Protein AF-A0A956LGW5-F1 (afdb_monomer_lite)

Sequence (505 aa):
MSAALHALALAATNLGLAADVWSDWSLLDSRAYDRLHAALVARLPARAPLAIAALDAATATRRDVLAASEDFTRPMVLRGALRGLPCTAAWGDPQWWLDRYPDAELLCSSAGESRMLPVREALARPEVYVAGATTVFQHHPELKDMVETELTRAITPDRPGRRASFYQLFLGRSNQGTTVHCAMGINLFRQIAGRKRWYFIPPSQTPFLRAKVYANGYSATSRTIQPHEGDPGSPWFDRLLRYTAILEPGDLLINPPWWWHCVENLPSEGLVVGVPTRFAAGRRIFRVDAFKSALAFTRVATGRSGIKFGGKPDPAAFERSLIQNRDETDQQLVLVPGRLPTPAPTPVDWADRGFAEFRRLVPARPMVLALALALDGPPSLAELRAGVLDLVREAPRLRCHLEAADADPATLRWVADPAFRLEEHLVERVLEGARGVEELLRPAAPRLGEELDWRRSPWRLEVIRDQQDPAAARFFGLRLCWDHALTDMEGMYLALLRLGGTTCI

Foldseek 3Di:
DFPLLLVLLLVLLLLQQLCLLPHVDHCLPDPLLVVLLVVVLVPFDFADAAAQAEDALVPDDLVNVCVSCVNLLRKYKHALQQPPQPLLVQVQALVSCCVPFQQQWFFKDAPRDTDTDGSVVQVVDQRIKGDFGQRNCVVVVVVVVSRDDPRNVVNQDDDPPDCFKTKGKTKHAAFDKFWWKFFAWKKWKAFRYAKKKKKWAALSCSSNFQKHQDNLLGMIHGQFGPDTVVRNTDPSPSSGHMHIDMDDRSMIMIDHHNTIMMMGGHHDPGMGMMMIMIGHSPCSSCVRPVSSVVSNVVCQVVCSNLDHDDDDDPVVSVVVSVVVVRPPPDDDPDDDDDDDDDDDDDDDPVLLQVQLVVCVVVVPAFQKDKDKDKGQDFFDPVLLLVLQVVLCVVPVLLQWFWDADVPRSNRIDTDGNPVDDVDVAEEEEEDEPQDDDCSQCVVVVVCSRPAADRNGSRWHWYKYHYPPDPPPGSIIMIMIIGGPSSDPSSSSSSSSSSSSVRRHD

pLDDT: mean 72.76, std 21.89, range [22.3, 98.56]

Radius of gyration: 25.55 Å; chains: 1; bounding box: 67×59×66 Å

Secondary structure (DSSP, 8-state):
--HHHHHHHHHHHHHHHHHHHHSS--GGG-HHHHHHHHHHHHTSPP-PPEEPEEEETTT--HHHHHHHTTTTTS-EEEETTTTT-THHHHTT-HHHHHHH-TT-EEEEEETTEEEEEEHHHHHH-TT-EEEEE-HHHHH-THHHHTT--HHHHHHS--BTTB--EEE-EEEE-TT-EEEEEEESSEEEEEEEES-EEEEEE-GGGGGGTTEEE-TTSSEEEES----BTTB---TTGGGS--EEEEEPTT-EEEE-TT-EEEEEEPP-SS-EEEEEEEE--TTHHHHH-HHHHHHHHHHHHTTTTS--SSS---HHHHHHHHHGGGTT----------PPPPPP-----HHHHHHHHHHHH-TT---EEEEEEEESS---HHHHHHHHHHHHHH-GGGGEEEE-GGG-GGG-EEEE-TT--HHHHEEEEEESS--SHHHHHGGGSTTTTPPP-TTS--EEEEEEEESS-TTT-S-EEEEEEEEGGG--SHHHHHHHHHHHHTS--

Structure (mmCIF, N/CA/C/O backbone):
data_AF-A0A956LGW5-F1
#
_entry.id   AF-A0A956LGW5-F1
#
loop_
_atom_site.group_PDB
_atom_site.id
_atom_site.type_symbol
_atom_site.label_atom_id
_atom_site.label_alt_id
_atom_site.label_comp_id
_atom_site.label_asym_id
_atom_site.label_entity_id
_atom_site.label_seq_id
_atom_site.pdbx_PDB_ins_code
_atom_site.Cartn_x
_atom_site.Cartn_y
_atom_site.Cartn_z
_atom_site.occupancy
_atom_site.B_iso_or_equiv
_atom_site.auth_seq_id
_atom_site.auth_comp_id
_atom_site.auth_asym_id
_atom_site.auth_atom_id
_atom_site.pdbx_PDB_model_num
ATOM 1 N N . MET A 1 1 ? -3.007 -7.829 -22.674 1.00 62.72 1 MET A N 1
ATOM 2 C CA . MET A 1 1 ? -1.574 -7.503 -22.507 1.00 62.72 1 MET A CA 1
ATOM 3 C C . MET A 1 1 ? -0.833 -8.788 -22.181 1.00 62.72 1 MET A C 1
ATOM 5 O O . MET A 1 1 ? -1.293 -9.490 -21.287 1.00 62.72 1 MET A O 1
ATOM 9 N N . SER A 1 2 ? 0.230 -9.117 -22.921 1.00 61.75 2 SER A N 1
ATOM 10 C CA . SER A 1 2 ? 1.044 -10.314 -22.666 1.00 61.75 2 SER A CA 1
ATOM 11 C C . SER A 1 2 ? 1.829 -10.177 -21.356 1.00 61.75 2 SER A C 1
ATOM 13 O O . SER A 1 2 ? 2.103 -9.065 -20.895 1.00 61.75 2 SER A O 1
ATOM 15 N N . ALA A 1 3 ? 2.202 -11.305 -20.752 1.00 55.75 3 ALA A N 1
ATOM 16 C CA . ALA A 1 3 ? 3.048 -11.324 -19.561 1.00 55.75 3 ALA A CA 1
ATOM 17 C C . ALA A 1 3 ? 4.446 -10.729 -19.827 1.00 55.75 3 ALA A C 1
ATOM 19 O O . ALA A 1 3 ? 4.986 -10.028 -18.975 1.00 55.75 3 ALA A O 1
ATOM 20 N N . ALA A 1 4 ? 4.980 -10.918 -21.039 1.00 51.44 4 ALA A N 1
ATOM 21 C CA . ALA A 1 4 ? 6.246 -10.339 -21.493 1.00 51.44 4 ALA A CA 1
ATOM 22 C C . ALA A 1 4 ? 6.242 -8.800 -21.446 1.00 51.44 4 ALA A C 1
ATOM 24 O O . ALA A 1 4 ? 7.106 -8.190 -20.814 1.00 51.44 4 ALA A O 1
ATOM 25 N N . LEU A 1 5 ? 5.224 -8.170 -22.046 1.00 60.31 5 LEU A N 1
ATOM 26 C CA . LEU A 1 5 ? 5.059 -6.713 -22.027 1.00 60.31 5 LEU A CA 1
ATOM 27 C C . LEU A 1 5 ? 4.860 -6.191 -20.594 1.00 60.31 5 LEU A C 1
ATOM 29 O O . LEU A 1 5 ? 5.412 -5.155 -20.227 1.00 60.31 5 LEU A O 1
ATOM 33 N N . HIS A 1 6 ? 4.124 -6.927 -19.756 1.00 63.88 6 HIS A N 1
ATOM 34 C CA . HIS A 1 6 ? 3.977 -6.592 -18.338 1.00 63.88 6 HIS A CA 1
ATOM 35 C C . HIS A 1 6 ? 5.329 -6.603 -17.607 1.00 63.88 6 HIS A C 1
ATOM 37 O O . HIS A 1 6 ? 5.640 -5.663 -16.875 1.00 63.88 6 HIS A O 1
ATOM 43 N N . ALA A 1 7 ? 6.136 -7.649 -17.798 1.00 58.97 7 ALA A N 1
ATOM 44 C CA . ALA A 1 7 ? 7.437 -7.799 -17.150 1.00 58.97 7 ALA A CA 1
ATOM 45 C C . ALA A 1 7 ? 8.429 -6.709 -17.585 1.00 58.97 7 ALA A C 1
ATOM 47 O O . ALA A 1 7 ? 9.110 -6.127 -16.739 1.00 58.97 7 ALA A O 1
ATOM 48 N N . LEU A 1 8 ? 8.459 -6.377 -18.879 1.00 61.31 8 LEU A N 1
ATOM 49 C CA . LEU A 1 8 ? 9.278 -5.289 -19.420 1.00 61.31 8 LEU A CA 1
ATOM 50 C C . LEU A 1 8 ? 8.857 -3.929 -18.857 1.00 61.31 8 LEU A C 1
ATOM 52 O O . LEU A 1 8 ? 9.702 -3.172 -18.379 1.00 61.31 8 LEU A O 1
ATOM 56 N N . ALA A 1 9 ? 7.551 -3.646 -18.823 1.00 69.88 9 ALA A N 1
ATOM 57 C CA . ALA A 1 9 ? 7.021 -2.429 -18.213 1.00 69.88 9 ALA A CA 1
ATOM 58 C C . ALA A 1 9 ? 7.384 -2.325 -16.721 1.00 69.88 9 ALA A C 1
ATOM 60 O O . ALA A 1 9 ? 7.737 -1.246 -16.236 1.00 69.88 9 ALA A O 1
ATOM 61 N N . LEU A 1 10 ? 7.328 -3.444 -15.992 1.00 71.62 10 LEU A N 1
ATOM 62 C CA . LEU A 1 10 ? 7.735 -3.528 -14.589 1.00 71.62 10 LEU A CA 1
ATOM 63 C C . LEU A 1 10 ? 9.220 -3.250 -14.396 1.00 71.62 10 LEU A C 1
ATOM 65 O O . LEU A 1 10 ? 9.571 -2.426 -13.553 1.00 71.62 10 LEU A O 1
ATOM 69 N N . ALA A 1 11 ? 10.082 -3.882 -15.185 1.00 64.81 11 ALA A N 1
ATOM 70 C CA . ALA A 1 11 ? 11.519 -3.678 -15.089 1.00 64.81 11 ALA A CA 1
ATOM 71 C C . ALA A 1 11 ? 11.919 -2.237 -15.422 1.00 64.81 11 ALA A C 1
ATOM 73 O O . ALA A 1 11 ? 12.675 -1.620 -14.674 1.00 64.81 11 ALA A O 1
ATOM 74 N N . ALA A 1 12 ? 11.353 -1.674 -16.489 1.00 68.19 12 ALA A N 1
ATOM 75 C CA . ALA A 1 12 ? 11.591 -0.292 -16.867 1.00 68.19 12 ALA A CA 1
ATOM 76 C C . ALA A 1 12 ? 11.135 0.686 -15.781 1.00 68.19 12 ALA A C 1
ATOM 78 O O . ALA A 1 12 ? 11.907 1.545 -15.366 1.00 68.19 12 ALA A O 1
ATOM 79 N N . THR A 1 13 ? 9.910 0.515 -15.266 1.00 77.69 13 THR A N 1
ATOM 80 C CA . THR A 1 13 ? 9.374 1.348 -14.178 1.00 77.69 13 THR A CA 1
ATOM 81 C C . THR A 1 13 ? 10.263 1.264 -12.948 1.00 77.69 13 THR A C 1
ATOM 83 O O . THR A 1 13 ? 10.607 2.293 -12.384 1.00 77.69 13 THR A O 1
ATOM 86 N N . ASN A 1 14 ? 10.686 0.062 -12.558 1.00 77.44 14 ASN A N 1
ATOM 87 C CA . ASN A 1 14 ? 11.596 -0.126 -11.435 1.00 77.44 14 ASN A CA 1
ATOM 88 C C . ASN A 1 14 ? 12.926 0.605 -11.659 1.00 77.44 14 ASN A C 1
ATOM 90 O O . ASN A 1 14 ? 13.394 1.295 -10.762 1.00 77.44 14 ASN A O 1
ATOM 94 N N . LEU A 1 15 ? 13.505 0.543 -12.856 1.00 67.88 15 LEU A N 1
ATOM 95 C CA . LEU A 1 15 ? 14.735 1.276 -13.161 1.00 67.88 15 LEU A CA 1
ATOM 96 C C . LEU A 1 15 ? 14.554 2.796 -13.124 1.00 67.88 15 LEU A C 1
ATOM 98 O O . LEU A 1 15 ? 15.421 3.496 -12.606 1.00 67.88 15 LEU A O 1
ATOM 102 N N . GLY A 1 16 ? 13.401 3.295 -13.568 1.00 67.44 16 GLY A N 1
ATOM 103 C CA . GLY A 1 16 ? 13.023 4.693 -13.375 1.00 67.44 16 GLY A CA 1
ATOM 104 C C . GLY A 1 16 ? 12.884 5.065 -11.895 1.00 67.44 16 GLY A C 1
ATOM 105 O O . GLY A 1 16 ? 13.412 6.076 -11.460 1.00 67.44 16 GLY A O 1
ATOM 106 N N . LEU A 1 17 ? 12.245 4.224 -11.080 1.00 75.75 17 LEU A N 1
ATOM 107 C CA . LEU A 1 17 ? 12.129 4.463 -9.635 1.00 75.75 17 LEU A CA 1
ATOM 108 C C . LEU A 1 17 ? 13.492 4.441 -8.933 1.00 75.75 17 LEU A C 1
ATOM 110 O O . LEU A 1 17 ? 13.716 5.185 -7.987 1.00 75.75 17 LEU A O 1
ATOM 114 N N . ALA A 1 18 ? 14.408 3.585 -9.382 1.00 67.75 18 ALA A N 1
ATOM 115 C CA . ALA A 1 18 ? 15.790 3.585 -8.923 1.00 67.75 18 ALA A CA 1
ATOM 116 C C . ALA A 1 18 ? 16.480 4.921 -9.241 1.00 67.75 18 ALA A C 1
ATOM 118 O O . ALA A 1 18 ? 17.082 5.520 -8.352 1.00 67.75 18 ALA A O 1
ATOM 119 N N . ALA A 1 19 ? 16.359 5.398 -10.482 1.00 64.31 19 ALA A N 1
ATOM 120 C CA . ALA A 1 19 ? 16.874 6.700 -10.902 1.00 64.31 19 ALA A CA 1
ATOM 121 C C . ALA A 1 19 ? 16.379 7.832 -10.005 1.00 64.31 19 ALA A C 1
ATOM 123 O O . ALA A 1 19 ? 17.186 8.577 -9.456 1.00 64.31 19 ALA A O 1
ATOM 124 N N . ASP A 1 20 ? 15.063 7.879 -9.812 1.00 68.00 20 ASP A N 1
ATOM 125 C CA . ASP A 1 20 ? 14.343 8.874 -9.015 1.00 68.00 20 ASP A CA 1
ATOM 126 C C . ASP A 1 20 ? 14.817 8.910 -7.557 1.00 68.00 20 ASP A C 1
ATOM 128 O O . ASP A 1 20 ? 14.863 9.945 -6.906 1.00 68.00 20 ASP A O 1
ATOM 132 N N . VAL A 1 21 ? 15.259 7.769 -7.028 1.00 66.44 21 VAL A N 1
ATOM 133 C CA . VAL A 1 21 ? 15.750 7.672 -5.649 1.00 66.44 21 VAL A CA 1
ATOM 134 C C . VAL A 1 21 ? 17.223 8.072 -5.505 1.00 66.44 21 VAL A C 1
ATOM 136 O O . VAL A 1 21 ? 17.638 8.487 -4.414 1.00 66.44 21 VAL A O 1
ATOM 139 N N . TRP A 1 22 ? 18.038 7.904 -6.549 1.00 61.47 22 TRP A N 1
ATOM 140 C CA . TRP A 1 22 ? 19.499 8.066 -6.488 1.00 61.47 22 TRP A CA 1
ATOM 141 C C . TRP A 1 22 ? 20.050 9.263 -7.261 1.00 61.47 22 TRP A C 1
ATOM 143 O O . TRP A 1 22 ? 21.256 9.506 -7.195 1.00 61.47 22 TRP A O 1
ATOM 153 N N . SER A 1 23 ? 19.191 10.009 -7.942 1.00 56.56 23 SER A N 1
ATOM 154 C CA . SER A 1 23 ? 19.530 11.216 -8.691 1.00 56.56 23 SER A CA 1
ATOM 155 C C . SER A 1 23 ? 18.453 12.283 -8.492 1.00 56.56 23 SER A C 1
ATOM 157 O O . SER A 1 23 ? 17.417 12.004 -7.898 1.00 56.56 23 SER A O 1
ATOM 159 N N . ASP A 1 24 ? 18.684 13.483 -9.020 1.00 56.59 24 ASP A N 1
ATOM 160 C CA . ASP A 1 24 ? 17.688 14.564 -9.038 1.00 56.59 24 ASP A CA 1
ATOM 161 C C . ASP A 1 24 ? 16.681 14.419 -10.201 1.00 56.59 24 ASP A C 1
ATOM 163 O O . ASP A 1 24 ? 15.843 15.291 -10.432 1.00 56.59 24 ASP A O 1
ATOM 167 N N . TRP A 1 25 ? 16.779 13.336 -10.982 1.00 58.94 25 TRP A N 1
ATOM 168 C CA . TRP A 1 25 ? 15.874 13.056 -12.092 1.00 58.94 25 TRP A CA 1
ATOM 169 C C . TRP A 1 25 ? 14.538 12.521 -11.583 1.00 58.94 25 TRP A C 1
ATOM 171 O O . TRP A 1 25 ? 14.509 11.503 -10.909 1.00 58.94 25 TRP A O 1
ATOM 181 N N . SER A 1 26 ? 13.429 13.140 -11.982 1.00 71.19 26 SER A N 1
ATOM 182 C CA . SER A 1 26 ? 12.082 12.711 -11.595 1.00 71.19 26 SER A CA 1
ATOM 183 C C . SER A 1 26 ? 11.441 11.846 -12.676 1.00 71.19 26 SER A C 1
ATOM 185 O O . SER A 1 26 ? 11.154 12.310 -13.786 1.00 71.19 26 SER A O 1
ATOM 187 N N . LEU A 1 27 ? 11.132 10.592 -12.332 1.00 75.31 27 LEU A N 1
ATOM 188 C CA . LEU A 1 27 ? 10.405 9.688 -13.227 1.00 75.31 27 LEU A CA 1
ATOM 189 C C . LEU A 1 27 ? 9.041 10.274 -13.624 1.00 75.31 27 LEU A C 1
ATOM 191 O O . LEU A 1 27 ? 8.603 10.148 -14.768 1.00 75.31 27 LEU A O 1
ATOM 195 N N . LEU A 1 28 ? 8.367 10.916 -12.670 1.00 81.81 28 LEU A N 1
ATOM 196 C CA . LEU A 1 28 ? 7.025 11.460 -12.851 1.00 81.81 28 LEU A CA 1
ATOM 197 C C . LEU A 1 28 ? 6.967 12.695 -13.755 1.00 81.81 28 LEU A C 1
ATOM 199 O O . LEU A 1 28 ? 5.871 13.037 -14.205 1.00 81.81 28 LEU A O 1
ATOM 203 N N . ASP A 1 29 ? 8.104 13.334 -14.021 1.00 77.81 29 ASP A N 1
ATOM 204 C CA . ASP A 1 29 ? 8.193 14.513 -14.889 1.00 77.81 29 ASP A CA 1
ATOM 205 C C . ASP A 1 29 ? 8.728 14.157 -16.291 1.00 77.81 29 ASP A C 1
ATOM 207 O O . ASP A 1 29 ? 8.828 15.007 -17.180 1.00 77.81 29 ASP A O 1
ATOM 211 N N . SER A 1 30 ? 9.015 12.871 -16.530 1.00 74.75 30 SER A N 1
ATOM 212 C CA . SER A 1 30 ? 9.463 12.364 -17.823 1.00 74.75 30 SER A CA 1
ATOM 213 C C . SER A 1 30 ? 8.310 12.233 -18.827 1.00 74.75 30 SER A C 1
ATOM 215 O O . SER A 1 30 ? 7.396 11.418 -18.676 1.00 74.75 30 SER A O 1
ATOM 217 N N . ARG A 1 31 ? 8.414 12.944 -19.957 1.00 72.12 31 ARG A N 1
ATOM 218 C CA . ARG A 1 31 ? 7.474 12.804 -21.091 1.00 72.12 31 ARG A CA 1
ATOM 219 C C . ARG A 1 31 ? 7.464 11.390 -21.673 1.00 72.12 31 ARG A C 1
ATOM 221 O O . ARG A 1 31 ? 6.442 10.939 -22.194 1.00 72.12 31 ARG A O 1
ATOM 228 N N . ALA A 1 32 ? 8.603 10.702 -21.610 1.00 64.25 32 ALA A N 1
ATOM 229 C CA . ALA A 1 32 ? 8.728 9.306 -22.001 1.00 64.25 32 ALA A CA 1
ATOM 230 C C . ALA A 1 32 ? 7.841 8.409 -21.136 1.00 64.25 32 ALA A C 1
ATOM 232 O O . ALA A 1 32 ? 7.110 7.564 -21.661 1.00 64.25 32 ALA A O 1
ATOM 233 N N . TYR A 1 33 ? 7.878 8.637 -19.819 1.00 76.94 33 TYR A N 1
ATOM 234 C CA . TYR A 1 33 ? 7.051 7.898 -18.881 1.00 76.94 33 TYR A CA 1
ATOM 235 C C . TYR A 1 33 ? 5.571 8.131 -19.127 1.00 76.94 33 TYR A C 1
ATOM 237 O O . TYR A 1 33 ? 4.812 7.168 -19.185 1.00 76.94 33 TYR A O 1
ATOM 245 N N . ASP A 1 34 ? 5.169 9.378 -19.356 1.00 76.75 34 ASP A N 1
ATOM 246 C CA . ASP A 1 34 ? 3.770 9.712 -19.616 1.00 76.75 34 ASP A CA 1
ATOM 247 C C . ASP A 1 34 ? 3.221 9.005 -20.859 1.00 76.75 34 ASP A C 1
ATOM 249 O O . ASP A 1 34 ? 2.142 8.409 -20.816 1.00 76.75 34 ASP A O 1
ATOM 253 N N . ARG A 1 35 ? 3.981 9.007 -21.964 1.00 74.81 35 ARG A N 1
ATOM 254 C CA . ARG A 1 35 ? 3.582 8.318 -23.204 1.00 74.81 35 ARG A CA 1
ATOM 255 C C . ARG A 1 35 ? 3.466 6.816 -23.009 1.00 74.81 35 ARG A C 1
ATOM 257 O O . ARG A 1 35 ? 2.499 6.214 -23.476 1.00 74.81 35 ARG A O 1
ATOM 264 N N . LEU A 1 36 ? 4.437 6.208 -22.330 1.00 73.19 36 LEU A N 1
ATOM 265 C CA . LEU A 1 36 ? 4.363 4.790 -22.014 1.00 73.19 36 LEU A CA 1
ATOM 266 C C . LEU A 1 36 ? 3.158 4.503 -21.131 1.00 73.19 36 LEU A C 1
ATOM 268 O O . LEU A 1 36 ? 2.401 3.590 -21.441 1.00 73.19 36 LEU A O 1
ATOM 272 N N . HIS A 1 37 ? 3.023 5.206 -20.010 1.00 85.69 37 HIS A N 1
ATOM 273 C CA . HIS A 1 37 ? 1.960 4.959 -19.049 1.00 85.69 37 HIS A CA 1
ATOM 274 C C . HIS A 1 37 ? 0.605 5.002 -19.758 1.00 85.69 37 HIS A C 1
ATOM 276 O O . HIS A 1 37 ? -0.146 4.031 -19.668 1.00 85.69 37 HIS A O 1
ATOM 282 N N . ALA A 1 38 ? 0.368 6.031 -20.581 1.00 84.00 38 ALA A N 1
ATOM 283 C CA . ALA A 1 38 ? -0.814 6.139 -21.432 1.00 84.00 38 ALA A CA 1
ATOM 284 C C . ALA A 1 38 ? -0.981 4.924 -22.366 1.00 84.00 38 ALA A C 1
ATOM 286 O O . ALA A 1 38 ? -2.059 4.330 -22.433 1.00 84.00 38 ALA A O 1
ATOM 287 N N . ALA A 1 39 ? 0.087 4.504 -23.050 1.00 77.94 39 ALA A N 1
ATOM 288 C CA . ALA A 1 39 ? 0.071 3.335 -23.926 1.00 77.94 39 ALA A CA 1
ATOM 289 C C . ALA A 1 39 ? -0.233 2.027 -23.165 1.00 77.94 39 ALA A C 1
ATOM 291 O O . ALA A 1 39 ? -0.970 1.172 -23.666 1.00 77.94 39 ALA A O 1
ATOM 292 N N . LEU A 1 40 ? 0.306 1.861 -21.959 1.00 83.88 40 LEU A N 1
ATOM 293 C CA . LEU A 1 40 ? 0.097 0.692 -21.112 1.00 83.88 40 LEU A CA 1
ATOM 294 C C . LEU A 1 40 ? -1.346 0.618 -20.613 1.00 83.88 40 LEU A C 1
ATOM 296 O O . LEU A 1 40 ? -2.004 -0.405 -20.802 1.00 83.88 40 LEU A O 1
ATOM 300 N N . VAL A 1 41 ? -1.869 1.700 -20.029 1.00 90.25 41 VAL A N 1
ATOM 301 C CA . VAL A 1 41 ? -3.234 1.710 -19.479 1.00 90.25 41 VAL A CA 1
ATOM 302 C C . VAL A 1 41 ? -4.308 1.626 -20.565 1.00 90.25 41 VAL A C 1
ATOM 304 O O . VAL A 1 41 ? -5.370 1.042 -20.336 1.00 90.25 41 VAL A O 1
ATOM 307 N N . ALA A 1 42 ? -4.026 2.119 -21.777 1.00 86.69 42 ALA A N 1
ATOM 308 C CA . ALA A 1 42 ? -4.915 1.973 -22.929 1.00 86.69 42 ALA A CA 1
ATOM 309 C C . ALA A 1 42 ? -5.140 0.501 -23.329 1.00 86.69 42 ALA A C 1
ATOM 311 O O . ALA A 1 42 ? -6.200 0.172 -23.854 1.00 86.69 42 ALA A O 1
ATOM 312 N N . ARG A 1 43 ? -4.179 -0.389 -23.039 1.00 85.62 43 ARG A N 1
ATOM 313 C CA . ARG A 1 43 ? -4.244 -1.835 -23.335 1.00 85.62 43 ARG A CA 1
ATOM 314 C C . ARG A 1 43 ? -4.904 -2.662 -22.231 1.00 85.62 43 ARG A C 1
ATOM 316 O O . ARG A 1 43 ? -5.078 -3.873 -22.397 1.00 85.62 43 ARG A O 1
ATOM 323 N N . LEU A 1 44 ? -5.211 -2.057 -21.084 1.00 87.25 44 LEU A N 1
ATOM 324 C CA . LEU A 1 44 ? -5.854 -2.758 -19.980 1.00 87.25 44 LEU A CA 1
ATOM 325 C C . LEU A 1 44 ? -7.376 -2.802 -20.206 1.00 87.25 44 LEU A C 1
ATOM 327 O O . LEU A 1 44 ? -7.980 -1.751 -20.424 1.00 87.25 44 LEU A O 1
ATOM 331 N N . PRO A 1 45 ? -8.019 -3.982 -20.128 1.00 88.69 45 PRO A N 1
ATOM 332 C CA . PRO A 1 45 ? -9.475 -4.057 -20.083 1.00 88.69 45 PRO A CA 1
ATOM 333 C C . PRO A 1 45 ? -9.990 -3.502 -18.752 1.00 88.69 45 PRO A C 1
ATOM 335 O O . PRO A 1 45 ? -9.281 -3.578 -17.745 1.00 88.69 45 PRO A O 1
ATOM 338 N N . ALA A 1 46 ? -11.227 -3.004 -18.738 1.00 92.25 46 ALA A N 1
ATOM 339 C CA . ALA A 1 46 ? -11.939 -2.683 -17.503 1.00 92.25 46 ALA A CA 1
ATOM 340 C C . ALA A 1 46 ? -12.167 -3.954 -16.666 1.00 92.25 46 ALA A C 1
ATOM 342 O O . ALA A 1 46 ? -12.399 -5.037 -17.212 1.00 92.25 46 ALA A O 1
ATOM 343 N N . ARG A 1 47 ? -12.065 -3.837 -15.338 1.00 93.06 47 ARG A N 1
ATOM 344 C CA . ARG A 1 47 ? -12.126 -4.958 -14.391 1.00 93.06 47 ARG A CA 1
ATOM 345 C C . ARG A 1 47 ? -12.833 -4.550 -13.098 1.00 93.06 47 ARG A C 1
ATOM 347 O O . ARG A 1 47 ? -12.502 -3.551 -12.449 1.00 93.06 47 ARG A O 1
ATOM 354 N N . ALA A 1 48 ? -13.781 -5.374 -12.667 1.00 94.25 48 ALA A N 1
ATOM 355 C CA . ALA A 1 48 ? -14.353 -5.251 -11.332 1.00 94.25 48 ALA A CA 1
ATOM 356 C C . ALA A 1 48 ? -13.293 -5.584 -10.259 1.00 94.25 48 ALA A C 1
ATOM 358 O O . ALA A 1 48 ? -12.413 -6.416 -10.506 1.00 94.25 48 ALA A O 1
ATOM 359 N N . PRO A 1 49 ? -13.340 -4.943 -9.078 1.00 95.75 49 PRO A N 1
ATOM 360 C CA . PRO A 1 49 ? -12.481 -5.329 -7.967 1.00 95.75 49 PRO A CA 1
ATOM 361 C C . PRO A 1 49 ? -12.842 -6.727 -7.447 1.00 95.75 49 PRO A C 1
ATOM 363 O O . PRO A 1 49 ? -14.012 -7.096 -7.384 1.00 95.75 49 PRO A O 1
ATOM 366 N N . LEU A 1 50 ? -11.831 -7.491 -7.041 1.00 97.38 50 LEU A N 1
ATOM 367 C CA . LEU A 1 50 ? -11.992 -8.816 -6.435 1.00 97.38 50 LEU A CA 1
ATOM 368 C C . LEU A 1 50 ? -12.110 -8.702 -4.910 1.00 97.38 50 LEU A C 1
ATOM 370 O O . LEU A 1 50 ? -11.470 -7.850 -4.307 1.00 97.38 50 LEU A O 1
ATOM 374 N N . ALA A 1 51 ? -12.869 -9.564 -4.242 1.00 97.25 51 ALA A N 1
ATOM 375 C CA . ALA A 1 51 ? -12.844 -9.593 -2.777 1.00 97.25 51 ALA A CA 1
ATOM 376 C C . ALA A 1 51 ? -11.492 -10.134 -2.268 1.00 97.25 51 ALA A C 1
ATOM 378 O O . ALA A 1 51 ? -10.957 -11.089 -2.836 1.00 97.25 51 ALA A O 1
ATOM 379 N N . ILE A 1 52 ? -10.933 -9.551 -1.201 1.00 96.94 52 ILE A N 1
ATOM 380 C CA . ILE A 1 52 ? -9.822 -10.197 -0.475 1.00 96.94 52 ILE A CA 1
ATOM 381 C C . ILE A 1 52 ? -10.339 -11.364 0.372 1.00 96.94 52 ILE A C 1
ATOM 383 O O . ILE A 1 52 ? -11.496 -11.373 0.796 1.00 96.94 52 ILE A O 1
ATOM 387 N N . ALA A 1 53 ? -9.469 -12.342 0.633 1.00 95.06 53 ALA A N 1
ATOM 388 C CA . ALA A 1 53 ? -9.799 -13.490 1.469 1.00 95.06 53 ALA A CA 1
ATOM 389 C C . ALA A 1 53 ? -10.217 -13.046 2.878 1.00 95.06 53 ALA A C 1
ATOM 391 O O . ALA A 1 53 ? -9.650 -12.101 3.435 1.00 95.06 53 ALA A O 1
ATOM 392 N N . ALA A 1 54 ? -11.189 -13.745 3.464 1.00 97.62 54 ALA A N 1
ATOM 393 C CA . ALA A 1 54 ? -11.658 -13.481 4.815 1.00 97.62 54 ALA A CA 1
ATOM 394 C C . ALA A 1 54 ? -11.815 -14.780 5.611 1.00 97.62 54 ALA A C 1
ATOM 396 O O . ALA A 1 54 ? -12.282 -15.781 5.072 1.00 97.62 54 ALA A O 1
ATOM 397 N N . LEU A 1 55 ? -11.448 -14.742 6.891 1.00 97.44 55 LEU A N 1
ATOM 398 C CA . LEU A 1 55 ? -11.703 -15.801 7.870 1.00 97.44 55 LEU A CA 1
ATOM 399 C C . LEU A 1 55 ? -12.560 -15.251 9.013 1.00 97.44 55 LEU A C 1
ATOM 401 O O . LEU A 1 55 ? -12.475 -14.064 9.328 1.00 97.44 55 LEU A O 1
ATOM 405 N N . ASP A 1 56 ? -13.345 -16.110 9.660 1.00 96.81 56 ASP A N 1
ATOM 406 C CA . ASP A 1 56 ? -13.990 -15.779 10.934 1.00 96.81 56 ASP A CA 1
ATOM 407 C C . ASP A 1 56 ? -12.975 -15.928 12.075 1.00 96.81 56 ASP A C 1
ATOM 409 O O . ASP A 1 56 ? -12.383 -16.996 12.262 1.00 96.81 56 ASP A O 1
ATOM 413 N N . ALA A 1 57 ? -12.761 -14.857 12.838 1.00 94.56 57 ALA A N 1
ATOM 414 C CA . ALA A 1 57 ? -11.824 -14.869 13.952 1.00 94.56 57 ALA A CA 1
ATOM 415 C C . ALA A 1 57 ? -12.263 -15.784 15.107 1.00 94.56 57 ALA A C 1
ATOM 417 O O . ALA A 1 57 ? -11.410 -16.190 15.891 1.00 94.56 57 ALA A O 1
ATOM 418 N N . ALA A 1 58 ? -13.550 -16.139 15.210 1.00 92.56 58 ALA A N 1
ATOM 419 C CA . ALA A 1 58 ? -14.047 -17.039 16.253 1.00 92.56 58 ALA A CA 1
ATOM 420 C C . ALA A 1 58 ? -13.490 -18.468 16.128 1.00 92.56 58 ALA A C 1
ATOM 422 O O . ALA A 1 58 ? -13.393 -19.183 17.122 1.00 92.56 58 ALA A O 1
ATOM 423 N N . THR A 1 59 ? -13.126 -18.884 14.912 1.00 93.56 59 THR A N 1
ATOM 424 C CA . THR A 1 59 ? -12.626 -20.237 14.623 1.00 93.56 59 THR A CA 1
ATOM 425 C C . THR A 1 59 ? -11.204 -20.254 14.070 1.00 93.56 59 THR A C 1
ATOM 427 O O . THR A 1 59 ? -10.597 -21.318 13.992 1.00 93.56 59 THR A O 1
ATOM 430 N N . ALA A 1 60 ? -10.669 -19.107 13.643 1.00 93.94 60 ALA A N 1
ATOM 431 C CA . ALA A 1 60 ? -9.351 -19.035 13.029 1.00 93.94 60 ALA A CA 1
ATOM 432 C C . ALA A 1 60 ? -8.224 -19.209 14.055 1.00 93.94 60 ALA A C 1
ATOM 434 O O . ALA A 1 60 ? -8.145 -18.508 15.062 1.00 93.94 60 ALA A O 1
ATOM 435 N N . THR A 1 61 ? -7.273 -20.083 13.739 1.00 92.38 61 THR A N 1
ATOM 436 C CA . THR A 1 61 ? -6.007 -20.187 14.465 1.00 92.38 61 THR A CA 1
ATOM 437 C C . THR A 1 61 ? -4.922 -19.338 13.801 1.00 92.38 61 THR A C 1
ATOM 439 O O . THR A 1 61 ? -5.006 -18.972 12.627 1.00 92.38 61 THR A O 1
ATOM 442 N N . ARG A 1 62 ? -3.808 -19.105 14.507 1.00 91.06 62 ARG A N 1
ATOM 443 C CA . ARG A 1 62 ? -2.602 -18.495 13.917 1.00 91.06 62 ARG A CA 1
ATOM 444 C C . ARG A 1 62 ? -2.142 -19.210 12.639 1.00 91.06 62 ARG A C 1
ATOM 446 O O . ARG A 1 62 ? -1.647 -18.559 11.721 1.00 91.06 62 ARG A O 1
ATOM 453 N N . ARG A 1 63 ? -2.273 -20.540 12.576 1.00 92.00 63 ARG A N 1
ATOM 454 C CA . ARG A 1 63 ? -1.889 -21.333 11.400 1.00 92.00 63 ARG A CA 1
ATOM 455 C C . ARG A 1 63 ? -2.781 -21.006 10.204 1.00 92.00 63 ARG A C 1
ATOM 457 O O . ARG A 1 63 ? -2.251 -20.819 9.113 1.00 92.00 63 ARG A O 1
ATOM 464 N N . ASP A 1 64 ? -4.087 -20.890 10.420 1.00 94.56 64 ASP A N 1
ATOM 465 C CA . ASP A 1 64 ? -5.052 -20.574 9.360 1.00 94.56 64 ASP A CA 1
ATOM 466 C C . ASP A 1 64 ? -4.814 -19.170 8.806 1.00 94.56 64 ASP A C 1
ATOM 468 O O . ASP A 1 64 ? -4.798 -18.976 7.594 1.00 94.56 64 ASP A O 1
ATOM 472 N N . VAL A 1 65 ? -4.514 -18.207 9.685 1.00 93.69 65 VAL A N 1
ATOM 473 C CA . VAL A 1 65 ? -4.146 -16.837 9.294 1.00 93.69 65 VAL A CA 1
ATOM 474 C C . VAL A 1 65 ? -2.887 -16.817 8.429 1.00 93.69 65 VAL A C 1
ATOM 476 O O . VAL A 1 65 ? -2.848 -16.158 7.389 1.00 93.69 65 VAL A O 1
ATOM 479 N N . LEU A 1 66 ? -1.841 -17.545 8.827 1.00 91.31 66 LEU A N 1
ATOM 480 C CA . LEU A 1 66 ? -0.613 -17.633 8.035 1.00 91.31 66 LEU A CA 1
ATOM 481 C C . LEU A 1 66 ? -0.844 -18.337 6.697 1.00 91.31 66 LEU A C 1
ATOM 483 O O . LEU A 1 66 ? -0.265 -17.921 5.701 1.00 91.31 66 LEU A O 1
ATOM 487 N N . ALA A 1 67 ? -1.687 -19.366 6.652 1.00 92.19 67 ALA A N 1
ATOM 488 C CA . ALA A 1 67 ? -2.022 -20.042 5.405 1.00 92.19 67 ALA A CA 1
ATOM 489 C C . ALA A 1 67 ? -2.807 -19.114 4.461 1.00 92.19 67 ALA A C 1
ATOM 491 O O . ALA A 1 67 ? -2.406 -18.930 3.314 1.00 92.19 67 ALA A O 1
ATOM 492 N N . ALA A 1 68 ? -3.866 -18.467 4.955 1.00 93.25 68 ALA A N 1
ATOM 493 C CA . ALA A 1 68 ? -4.731 -17.594 4.161 1.00 93.25 68 ALA A CA 1
ATOM 494 C C . ALA A 1 68 ? -4.034 -16.305 3.685 1.00 93.25 68 ALA A C 1
ATOM 496 O O . ALA A 1 68 ? -4.350 -15.796 2.612 1.00 93.25 68 ALA A O 1
ATOM 497 N N . SER A 1 69 ? -3.067 -15.790 4.452 1.00 93.12 69 SER A N 1
ATOM 498 C CA . SER A 1 69 ? -2.238 -14.637 4.058 1.00 93.12 69 SER A CA 1
ATOM 499 C C . SER A 1 69 ? -0.977 -15.013 3.270 1.00 93.12 69 SER A C 1
ATOM 501 O O . SER A 1 69 ? -0.172 -14.131 2.961 1.00 93.12 69 SER A O 1
ATOM 503 N N . GLU A 1 70 ? -0.765 -16.302 2.976 1.00 92.81 70 GLU A N 1
ATOM 504 C CA . GLU A 1 70 ? 0.469 -16.835 2.379 1.00 92.81 70 GLU A CA 1
ATOM 505 C C . GLU A 1 70 ? 1.737 -16.352 3.118 1.00 92.81 70 GLU A C 1
ATOM 507 O O . GLU A 1 70 ? 2.694 -15.857 2.519 1.00 92.81 70 GLU A O 1
ATOM 512 N N . ASP A 1 71 ? 1.736 -16.480 4.447 1.00 88.88 71 ASP A N 1
ATOM 513 C CA . ASP A 1 71 ? 2.760 -15.972 5.369 1.00 88.88 71 ASP A CA 1
ATOM 514 C C . ASP A 1 71 ? 2.942 -14.446 5.244 1.00 88.88 71 ASP A C 1
ATOM 516 O O . ASP A 1 71 ? 4.048 -13.952 5.025 1.00 88.88 71 ASP A O 1
ATOM 520 N N . PHE A 1 72 ? 1.842 -13.693 5.390 1.00 89.88 72 PHE A N 1
ATOM 521 C CA . PHE A 1 72 ? 1.791 -12.226 5.286 1.00 89.88 72 PHE A CA 1
ATOM 522 C C . PHE A 1 72 ? 2.302 -11.658 3.952 1.00 89.88 72 PHE A C 1
ATOM 524 O O . PHE A 1 72 ? 2.890 -10.576 3.925 1.00 89.88 72 PHE A O 1
ATOM 531 N N . THR A 1 73 ? 2.102 -12.374 2.847 1.00 90.88 73 THR A N 1
ATOM 532 C CA . THR A 1 73 ? 2.430 -11.890 1.495 1.00 90.88 73 THR A CA 1
ATOM 533 C C . THR A 1 73 ? 1.194 -11.484 0.691 1.00 90.88 73 THR A C 1
ATOM 535 O O . THR A 1 73 ? 1.328 -10.799 -0.326 1.00 90.88 73 THR A O 1
ATOM 538 N N . ARG A 1 74 ? -0.011 -11.814 1.181 1.00 94.81 74 ARG A N 1
ATOM 539 C CA . ARG A 1 74 ? -1.303 -11.431 0.595 1.00 94.81 74 ARG A CA 1
ATOM 540 C C . ARG A 1 74 ? -2.248 -10.761 1.595 1.00 94.81 74 ARG A C 1
ATOM 542 O O . ARG A 1 74 ? -2.220 -11.106 2.779 1.00 94.81 74 ARG A O 1
ATOM 549 N N . PRO A 1 75 ? -3.072 -9.798 1.138 1.00 97.94 75 PRO A N 1
ATOM 550 C CA . PRO A 1 75 ? -4.037 -9.131 1.992 1.00 97.94 75 PRO A CA 1
ATOM 551 C C . PRO A 1 75 ? -5.170 -10.078 2.379 1.00 97.94 75 PRO A C 1
ATOM 553 O O . PRO A 1 75 ? -5.640 -10.866 1.558 1.00 97.94 75 PRO A O 1
ATOM 556 N N . MET A 1 76 ? -5.627 -9.975 3.624 1.00 97.62 76 MET A N 1
ATOM 557 C CA . MET A 1 76 ? -6.765 -10.750 4.115 1.00 97.62 76 MET A CA 1
ATOM 558 C C . MET A 1 76 ? -7.466 -10.063 5.289 1.00 97.62 76 MET A C 1
ATOM 560 O O . MET A 1 76 ? -6.852 -9.258 5.988 1.00 97.62 76 MET A O 1
ATOM 564 N N . VAL A 1 77 ? -8.721 -10.429 5.546 1.00 98.56 77 VAL A N 1
ATOM 565 C CA . VAL A 1 77 ? -9.504 -9.953 6.697 1.00 98.56 77 VAL A CA 1
ATOM 566 C C . VAL A 1 77 ? -9.769 -11.086 7.683 1.00 98.56 77 VAL A C 1
ATOM 568 O O . VAL A 1 77 ? -10.095 -12.206 7.303 1.00 98.56 77 VAL A O 1
ATOM 571 N N . LEU A 1 78 ? -9.679 -10.779 8.967 1.00 97.75 78 LEU A N 1
ATOM 572 C CA . LEU A 1 78 ? -10.194 -11.577 10.068 1.00 97.75 78 LEU A CA 1
ATOM 573 C C . LEU A 1 78 ? -11.428 -10.870 10.615 1.00 97.75 78 LEU A C 1
ATOM 575 O O . LEU A 1 78 ? -11.328 -9.803 11.229 1.00 97.75 78 LEU A O 1
ATOM 579 N N . ARG A 1 79 ? -12.596 -11.444 10.337 1.00 98.06 79 ARG A N 1
ATOM 580 C CA . ARG A 1 79 ? -13.886 -10.861 10.695 1.00 98.06 79 ARG A CA 1
ATOM 581 C C . ARG A 1 79 ? -14.122 -10.985 12.190 1.00 98.06 79 ARG A C 1
ATOM 583 O O . ARG A 1 79 ? -13.959 -12.066 12.748 1.00 98.06 79 ARG A O 1
ATOM 590 N N . GLY A 1 80 ? -14.502 -9.880 12.830 1.00 96.56 80 GLY A N 1
ATOM 591 C CA . GLY A 1 80 ? -14.814 -9.854 14.261 1.00 96.56 80 GLY A CA 1
ATOM 592 C C . GLY A 1 80 ? -13.641 -10.183 15.195 1.00 96.56 80 GLY A C 1
ATOM 593 O O . GLY A 1 80 ? -13.872 -10.621 16.319 1.00 96.56 80 GLY A O 1
ATOM 594 N N . ALA A 1 81 ? -12.394 -9.969 14.767 1.00 96.12 81 ALA A N 1
ATOM 595 C CA . ALA A 1 81 ? -11.191 -10.234 15.564 1.00 96.12 81 ALA A CA 1
ATOM 596 C C . ALA A 1 81 ? -11.099 -9.449 16.884 1.00 96.12 81 ALA A C 1
ATOM 598 O O . ALA A 1 81 ? -10.349 -9.844 17.775 1.00 96.12 81 ALA A O 1
ATOM 599 N N . LEU A 1 82 ? -11.842 -8.347 17.000 1.00 95.56 82 LEU A N 1
ATOM 600 C CA . LEU A 1 82 ? -11.909 -7.481 18.181 1.00 95.56 82 LEU A CA 1
ATOM 601 C C . LEU A 1 82 ? -13.318 -7.469 18.797 1.00 95.56 82 LEU A C 1
ATOM 603 O O . LEU A 1 82 ? -13.657 -6.561 19.558 1.00 95.56 82 LEU A O 1
ATOM 607 N N . ARG A 1 83 ? -14.174 -8.433 18.428 1.00 87.00 83 ARG A N 1
ATOM 608 C CA . ARG A 1 83 ? -15.557 -8.504 18.911 1.00 87.00 83 ARG A CA 1
ATOM 609 C C . ARG A 1 83 ? -15.572 -8.529 20.441 1.00 87.00 83 ARG A C 1
ATOM 611 O O . ARG A 1 83 ? -14.884 -9.333 21.061 1.00 87.00 83 ARG A O 1
ATOM 618 N N . GLY A 1 84 ? -16.382 -7.655 21.034 1.00 85.94 84 GLY A N 1
ATOM 619 C CA . GLY A 1 84 ? -16.535 -7.556 22.486 1.00 85.94 84 GLY A CA 1
ATOM 620 C C . GLY A 1 84 ? -15.468 -6.716 23.194 1.00 85.94 84 GLY A C 1
ATOM 621 O O . GLY A 1 84 ? -15.572 -6.538 24.405 1.00 85.94 84 GLY A O 1
ATOM 622 N N . LEU A 1 85 ? -14.477 -6.159 22.484 1.00 94.81 85 LEU A N 1
ATOM 623 C CA . LEU A 1 85 ? -13.547 -5.217 23.107 1.00 94.81 85 LEU A CA 1
ATOM 624 C C . LEU A 1 85 ? -14.231 -3.865 23.381 1.00 94.81 85 LEU A C 1
ATOM 626 O O . LEU A 1 85 ? -14.861 -3.315 22.471 1.00 94.81 85 LEU A O 1
ATOM 630 N N . PRO A 1 86 ? -14.046 -3.265 24.576 1.00 92.06 86 PRO A N 1
ATOM 631 C CA . PRO A 1 86 ? -14.676 -1.991 24.935 1.00 92.06 86 PRO A CA 1
ATOM 632 C C . PRO A 1 86 ? -14.367 -0.838 23.973 1.00 92.06 86 PRO A C 1
ATOM 634 O O . PRO A 1 86 ? -15.201 0.043 23.774 1.00 92.06 86 PRO A O 1
ATOM 637 N N . CYS A 1 87 ? -13.188 -0.843 23.339 1.00 94.12 87 CYS A N 1
ATOM 638 C CA . CYS A 1 87 ? -12.789 0.197 22.389 1.00 94.12 87 CYS A CA 1
ATOM 639 C C . CYS A 1 87 ? -13.751 0.318 21.197 1.00 94.12 87 CYS A C 1
ATOM 641 O O . CYS A 1 87 ? -13.991 1.430 20.732 1.00 94.12 87 CYS A O 1
ATOM 643 N N . THR A 1 88 ? -14.349 -0.793 20.748 1.00 94.69 88 THR A N 1
ATOM 644 C CA . THR A 1 88 ? -15.250 -0.821 19.582 1.00 94.69 88 THR A CA 1
ATOM 645 C C . THR A 1 88 ? -16.579 -0.105 19.828 1.00 94.69 88 THR A C 1
ATOM 647 O O . THR A 1 88 ? -17.186 0.393 18.885 1.00 94.69 88 THR A O 1
ATOM 650 N N . ALA A 1 89 ? -17.001 0.010 21.091 1.00 91.75 89 ALA A N 1
ATOM 651 C CA . ALA A 1 89 ? -18.177 0.783 21.491 1.00 91.75 89 ALA A CA 1
ATOM 652 C C . ALA A 1 89 ? -17.837 2.232 21.879 1.00 91.75 89 ALA A C 1
ATOM 654 O O . ALA A 1 89 ? -18.701 3.100 21.845 1.00 91.75 89 ALA A O 1
ATOM 655 N N . ALA A 1 90 ? -16.588 2.493 22.269 1.00 94.94 90 ALA A N 1
ATOM 656 C CA . ALA A 1 90 ? -16.193 3.742 22.909 1.00 94.94 90 ALA A CA 1
ATOM 657 C C . ALA A 1 90 ? -15.513 4.741 21.963 1.00 94.94 90 ALA A C 1
ATOM 659 O O . ALA A 1 90 ? -15.812 5.928 21.987 1.00 94.94 90 ALA A O 1
ATOM 660 N N . TRP A 1 91 ? -14.578 4.287 21.125 1.00 97.06 91 TRP A N 1
ATOM 661 C CA . TRP A 1 91 ? -13.655 5.202 20.439 1.00 97.06 91 TRP A CA 1
ATOM 662 C C . TRP A 1 91 ? -14.285 5.943 19.255 1.00 97.06 91 TRP A C 1
ATOM 664 O O . TRP A 1 91 ? -13.685 6.892 18.754 1.00 97.06 91 TRP A O 1
ATOM 674 N N . GLY A 1 92 ? -15.469 5.520 18.804 1.00 96.44 92 GLY A N 1
ATOM 675 C CA . GLY A 1 92 ? -16.249 6.229 17.786 1.00 96.44 92 GLY A CA 1
ATOM 676 C C . GLY A 1 92 ? -16.902 7.516 18.294 1.00 96.44 92 GLY A C 1
ATOM 677 O O . GLY A 1 92 ? -17.237 8.376 17.480 1.00 96.44 92 GLY A O 1
ATOM 678 N N . ASP A 1 93 ? -17.057 7.657 19.613 1.00 96.69 93 ASP A N 1
ATOM 679 C CA . ASP A 1 93 ? -17.624 8.839 20.256 1.00 96.69 93 ASP A CA 1
ATOM 680 C C . ASP A 1 93 ? -16.529 9.900 20.493 1.00 96.69 93 ASP A C 1
ATOM 682 O O . ASP A 1 93 ? -15.583 9.648 21.250 1.00 96.69 93 ASP A O 1
ATOM 686 N N . PRO A 1 94 ? -16.622 11.098 19.878 1.00 95.88 94 PRO A N 1
ATOM 687 C CA . PRO A 1 94 ? -15.706 12.200 20.163 1.00 95.88 94 PRO A CA 1
ATOM 688 C C . PRO A 1 94 ? -15.625 12.556 21.652 1.00 95.88 94 PRO A C 1
ATOM 690 O O . PRO A 1 94 ? -14.540 12.890 22.131 1.00 95.88 94 PRO A O 1
ATOM 693 N N . GLN A 1 95 ? -16.736 12.464 22.392 1.00 97.06 95 GLN A N 1
ATOM 694 C CA . GLN A 1 95 ? -16.783 12.860 23.798 1.00 97.06 95 GLN A CA 1
ATOM 695 C C . GLN A 1 95 ? -15.904 11.955 24.666 1.00 97.06 95 GLN A C 1
ATOM 697 O O . GLN A 1 95 ? -15.206 12.441 25.551 1.00 97.06 95 GLN A O 1
ATOM 702 N N . TRP A 1 96 ? -15.821 10.661 24.341 1.00 97.56 96 TRP A N 1
ATOM 703 C CA . TRP A 1 96 ? -14.931 9.724 25.028 1.00 97.56 96 TRP A CA 1
ATOM 704 C C . TRP A 1 96 ? -13.466 10.185 25.017 1.00 97.56 96 TRP A C 1
ATOM 706 O O . TRP A 1 96 ? -12.773 10.063 26.033 1.00 97.56 96 TRP A O 1
ATOM 716 N N . TRP A 1 97 ? -13.005 10.717 23.878 1.00 97.44 97 TRP A N 1
ATOM 717 C CA . TRP A 1 97 ? -11.650 11.244 23.709 1.00 97.44 97 TRP A CA 1
ATOM 718 C C . TRP A 1 97 ? -11.465 12.588 24.414 1.00 97.44 97 TRP A C 1
ATOM 720 O O . TRP A 1 97 ? -10.427 12.800 25.040 1.00 97.44 97 TRP A O 1
ATOM 730 N N . LEU A 1 98 ? -12.462 13.474 24.341 1.00 97.75 98 LEU A N 1
ATOM 731 C CA . LEU A 1 98 ? -12.442 14.777 25.012 1.00 97.75 98 LEU A CA 1
ATOM 732 C C . LEU A 1 98 ? -12.421 14.646 26.540 1.00 97.75 98 LEU A C 1
ATOM 734 O O . LEU A 1 98 ? -11.717 15.403 27.197 1.00 97.75 98 LEU A O 1
ATOM 738 N N . ASP A 1 99 ? -13.133 13.669 27.097 1.00 98.12 99 ASP A N 1
ATOM 739 C CA . ASP A 1 99 ? -13.211 13.466 28.546 1.00 98.12 99 ASP A CA 1
ATOM 740 C C . ASP A 1 99 ? -11.925 12.867 29.128 1.00 98.12 99 ASP A C 1
ATOM 742 O O . ASP A 1 99 ? -11.556 13.160 30.264 1.00 98.12 99 ASP A O 1
ATOM 746 N N . ARG A 1 100 ? -11.249 11.988 28.376 1.00 97.00 100 ARG A N 1
ATOM 747 C CA . ARG A 1 100 ? -10.110 11.204 28.890 1.00 97.00 100 ARG A CA 1
ATOM 748 C C . ARG A 1 100 ? -8.748 11.722 28.457 1.00 97.00 100 ARG A C 1
ATOM 750 O O . ARG A 1 100 ? -7.792 11.609 29.217 1.00 97.00 100 ARG A O 1
ATOM 757 N N . TYR A 1 101 ? -8.650 12.251 27.241 1.00 97.25 101 TYR A N 1
ATOM 758 C CA . TYR A 1 101 ? -7.377 12.598 26.610 1.00 97.25 101 TYR A CA 1
ATOM 759 C C . TYR A 1 101 ? -7.398 13.972 25.911 1.00 97.25 101 TYR A C 1
ATOM 761 O O . TYR A 1 101 ? -6.816 14.089 24.834 1.00 97.25 101 TYR A O 1
ATOM 769 N N . PRO A 1 102 ? -8.015 15.035 26.472 1.00 97.38 102 PRO A N 1
ATOM 770 C CA . PRO A 1 102 ? -8.203 16.305 25.756 1.00 97.38 102 PRO A CA 1
ATOM 771 C C . PRO A 1 102 ? -6.888 16.970 25.326 1.00 97.38 102 PRO A C 1
ATOM 773 O O . PRO A 1 102 ? -6.849 17.654 24.301 1.00 97.38 102 PRO A O 1
ATOM 776 N N . ASP A 1 103 ? -5.831 16.775 26.117 1.00 97.19 103 ASP A N 1
ATOM 777 C CA . ASP A 1 103 ? -4.486 17.327 25.930 1.00 97.19 103 ASP A CA 1
ATOM 778 C C . ASP A 1 103 ? -3.535 16.407 25.156 1.00 97.19 103 ASP A C 1
ATOM 780 O O . ASP A 1 103 ? -2.416 16.813 24.850 1.00 97.19 103 ASP A O 1
ATOM 784 N N . ALA A 1 104 ? -3.939 15.172 24.843 1.00 96.25 104 ALA A N 1
ATOM 785 C CA . ALA A 1 104 ? -3.052 14.243 24.156 1.00 96.25 104 ALA A CA 1
ATOM 786 C C . ALA A 1 104 ? -2.740 14.748 22.741 1.00 96.25 104 ALA A C 1
ATOM 788 O O . ALA A 1 104 ? -3.639 15.106 21.979 1.00 96.25 104 ALA A O 1
ATOM 789 N N . GLU A 1 105 ? -1.460 14.766 22.379 1.00 94.69 105 GLU A N 1
ATOM 790 C CA . GLU A 1 105 ? -1.031 15.262 21.075 1.00 94.69 105 GLU A CA 1
ATOM 791 C C . GLU A 1 105 ? -1.169 14.197 19.984 1.00 94.69 105 GLU A C 1
ATOM 793 O O . GLU A 1 105 ? -0.620 13.091 20.073 1.00 94.69 105 GLU A O 1
ATOM 798 N N . LEU A 1 106 ? -1.858 14.568 18.907 1.00 93.06 106 LEU A N 1
ATOM 799 C CA . LEU A 1 106 ? -2.096 13.747 17.731 1.00 93.06 106 LEU A CA 1
ATOM 800 C C . LEU A 1 106 ? -1.412 14.343 16.502 1.00 93.06 106 LEU A C 1
ATOM 802 O O . LEU A 1 106 ? -1.513 15.541 16.238 1.00 93.06 106 LEU A O 1
ATOM 806 N N . LEU A 1 107 ? -0.769 13.483 15.708 1.00 90.69 107 LEU A N 1
ATOM 807 C CA . LEU A 1 107 ? -0.287 13.854 14.380 1.00 90.69 107 LEU A CA 1
ATOM 808 C C . LEU A 1 107 ? -1.486 14.032 13.444 1.00 90.69 107 LEU A C 1
ATOM 810 O O . LEU A 1 107 ? -2.147 13.064 13.059 1.00 90.69 107 LEU A O 1
ATOM 814 N N . CYS A 1 108 ? -1.755 15.282 13.101 1.00 88.88 108 CYS A N 1
ATOM 815 C CA . CYS A 1 108 ? -2.909 15.721 12.339 1.00 88.88 108 CYS A CA 1
ATOM 816 C C . CYS A 1 108 ? -2.477 16.228 10.968 1.00 88.88 108 CYS A C 1
ATOM 818 O O . CYS A 1 108 ? -1.522 16.996 10.864 1.00 88.88 108 CYS A O 1
ATOM 820 N N . SER A 1 109 ? -3.219 15.843 9.935 1.00 86.31 109 SER A N 1
ATOM 821 C CA . SER A 1 109 ? -3.083 16.353 8.580 1.00 86.31 109 SER A CA 1
ATOM 822 C C . SER A 1 109 ? -4.289 17.209 8.198 1.00 86.31 109 SER A C 1
ATOM 824 O O . SER A 1 109 ? -5.431 16.850 8.482 1.00 86.31 109 SER A O 1
ATOM 826 N N . SER A 1 110 ? -4.032 18.358 7.577 1.00 81.31 110 SER A N 1
ATOM 827 C CA . SER A 1 110 ? -5.047 19.278 7.056 1.00 81.31 110 SER A CA 1
ATOM 828 C C . SER A 1 110 ? -4.447 20.058 5.896 1.00 81.31 110 SER A C 1
ATOM 830 O O . SER A 1 110 ? -3.354 20.593 6.036 1.00 81.31 110 SER A O 1
ATOM 832 N N . ALA A 1 111 ? -5.163 20.161 4.773 1.00 74.38 111 ALA A N 1
ATOM 833 C CA . ALA A 1 111 ? -4.705 20.892 3.582 1.00 74.38 111 ALA A CA 1
ATOM 834 C C . ALA A 1 111 ? -3.294 20.484 3.088 1.00 74.38 111 ALA A C 1
ATOM 836 O O . ALA A 1 111 ? -2.553 21.301 2.557 1.00 74.38 111 ALA A O 1
ATOM 837 N N . GLY A 1 112 ? -2.920 19.212 3.270 1.00 69.69 112 GLY A N 1
ATOM 838 C CA . GLY A 1 112 ? -1.607 18.681 2.888 1.00 69.69 112 GLY A CA 1
ATOM 839 C C . GLY A 1 112 ? -0.516 18.857 3.948 1.00 69.69 112 GLY A C 1
ATOM 840 O O . GLY A 1 112 ? 0.469 18.131 3.918 1.00 69.69 112 GLY A O 1
ATOM 841 N N . GLU A 1 113 ? -0.707 19.722 4.940 1.00 75.19 113 GLU A N 1
ATOM 842 C CA . GLU A 1 113 ? 0.265 19.943 6.010 1.00 75.19 113 GLU A CA 1
ATOM 843 C C . GLU A 1 113 ? 0.063 18.973 7.173 1.00 75.19 113 GLU A C 1
ATOM 845 O O . GLU A 1 113 ? -1.065 18.580 7.476 1.00 75.19 113 GLU A O 1
ATOM 850 N N . SER A 1 114 ? 1.155 18.612 7.856 1.00 85.19 114 SER A N 1
ATOM 851 C CA . SER A 1 114 ? 1.132 17.772 9.060 1.00 85.19 114 SER A CA 1
ATOM 852 C C . SER A 1 114 ? 1.654 18.518 10.291 1.00 85.19 114 SER A C 1
ATOM 854 O O . SER A 1 114 ? 2.757 19.072 10.285 1.00 85.19 114 SER A O 1
ATOM 856 N N . ARG A 1 115 ? 0.890 18.486 11.386 1.00 89.75 115 ARG A N 1
ATOM 857 C CA . ARG A 1 115 ? 1.224 19.130 12.667 1.00 89.75 115 ARG A CA 1
ATOM 858 C C . ARG A 1 115 ? 0.721 18.323 13.859 1.00 89.75 115 ARG A C 1
ATOM 860 O O . ARG A 1 115 ? -0.233 17.563 13.734 1.00 89.75 115 ARG A O 1
ATOM 867 N N . MET A 1 116 ? 1.358 18.510 15.010 1.00 92.75 116 MET A N 1
ATOM 868 C CA . MET A 1 116 ? 0.860 17.979 16.277 1.00 92.75 116 MET A CA 1
ATOM 869 C C . MET A 1 116 ? -0.223 18.914 16.808 1.00 92.75 116 MET A C 1
ATOM 871 O O . MET A 1 116 ? 0.016 20.115 16.895 1.00 92.75 116 MET A O 1
ATOM 875 N N . LEU A 1 117 ? -1.400 18.373 17.119 1.00 94.31 117 LEU A N 1
ATOM 876 C CA . LEU A 1 117 ? -2.503 19.107 17.739 1.00 94.31 117 LEU A CA 1
ATOM 877 C C . LEU A 1 117 ? -3.022 18.329 18.955 1.00 94.31 117 LEU A C 1
ATOM 879 O O . LEU A 1 117 ? -3.101 17.099 18.880 1.00 94.31 117 LEU A O 1
ATOM 883 N N . PRO A 1 118 ? -3.439 19.002 20.041 1.00 96.94 118 PRO A N 1
ATOM 884 C CA . PRO A 1 118 ? -4.205 18.364 21.106 1.00 96.94 118 PRO A CA 1
ATOM 885 C C . PRO A 1 118 ? -5.520 17.781 20.569 1.00 96.94 118 PRO A C 1
ATOM 887 O O . PRO A 1 118 ? -6.143 18.372 19.682 1.00 96.94 118 PRO A O 1
ATOM 890 N N . VAL A 1 119 ? -5.992 16.674 21.151 1.00 97.56 119 VAL A N 1
ATOM 891 C CA . VAL A 1 119 ? -7.283 16.038 20.812 1.00 97.56 119 VAL A CA 1
ATOM 892 C C . VAL A 1 119 ? -8.418 17.057 20.714 1.00 97.56 119 VAL A C 1
ATOM 894 O O . VAL A 1 119 ? -9.155 17.048 19.730 1.00 97.56 119 VAL A O 1
ATOM 897 N N . ARG A 1 120 ? -8.549 17.971 21.687 1.00 97.31 120 ARG A N 1
ATOM 898 C CA . ARG A 1 120 ? -9.619 18.988 21.677 1.00 97.31 120 ARG A CA 1
ATOM 899 C C . ARG A 1 120 ? -9.629 19.857 20.418 1.00 97.31 120 ARG A C 1
ATOM 901 O O . ARG A 1 120 ? -10.697 20.191 19.920 1.00 97.31 120 ARG A O 1
ATOM 908 N N . GLU A 1 121 ? -8.457 20.208 19.897 1.00 96.50 121 GLU A N 1
ATOM 909 C CA . GLU A 1 121 ? -8.335 21.062 18.717 1.00 96.50 121 GLU A CA 1
ATOM 910 C C . GLU A 1 121 ? -8.540 20.239 17.446 1.00 96.50 121 GLU A C 1
ATOM 912 O O . GLU A 1 121 ? -9.263 20.661 16.546 1.00 96.50 121 GLU A O 1
ATOM 917 N N . ALA A 1 122 ? -7.960 19.036 17.397 1.00 95.06 122 ALA A N 1
ATOM 918 C CA . ALA A 1 122 ? -8.133 18.117 16.281 1.00 95.06 122 ALA A CA 1
ATOM 919 C C . ALA A 1 122 ? -9.613 17.759 16.061 1.00 95.06 122 ALA A C 1
ATOM 921 O O . ALA A 1 122 ? -10.083 17.755 14.927 1.00 95.06 122 ALA A O 1
ATOM 922 N N . LEU A 1 123 ? -10.369 17.494 17.133 1.00 95.69 123 LEU A N 1
ATOM 923 C CA . LEU A 1 123 ? -11.777 17.092 17.042 1.00 95.69 123 LEU A CA 1
ATOM 924 C C . LEU A 1 123 ? -12.740 18.251 16.767 1.00 95.69 123 LEU A C 1
ATOM 926 O O . LEU A 1 123 ? -13.791 18.023 16.159 1.00 95.69 123 LEU A O 1
ATOM 930 N N . ALA A 1 124 ? -12.379 19.476 17.163 1.00 95.06 124 ALA A N 1
ATOM 931 C CA . ALA A 1 124 ? -13.144 20.685 16.856 1.00 95.06 124 ALA A CA 1
ATOM 932 C C . ALA A 1 124 ? -13.132 21.038 15.357 1.00 95.06 124 ALA A C 1
ATOM 934 O O . ALA A 1 124 ? -13.961 21.824 14.901 1.00 95.06 124 ALA A O 1
ATOM 935 N N . ARG A 1 125 ? -12.203 20.459 14.589 1.00 92.94 125 ARG A N 1
ATOM 936 C CA . ARG A 1 125 ? -11.929 20.805 13.195 1.00 92.94 125 ARG A CA 1
ATOM 937 C C . ARG A 1 125 ? -12.288 19.648 12.259 1.00 92.94 125 ARG A C 1
ATOM 939 O O . ARG A 1 125 ? -11.518 18.696 12.142 1.00 92.94 125 ARG A O 1
ATOM 946 N N . PRO A 1 126 ? -13.461 19.667 11.605 1.00 87.56 126 PRO A N 1
ATOM 947 C CA . PRO A 1 126 ? -13.949 18.525 10.833 1.00 87.56 126 PRO A CA 1
ATOM 948 C C . PRO A 1 126 ? -13.086 18.185 9.609 1.00 87.56 126 PRO A C 1
ATOM 950 O O 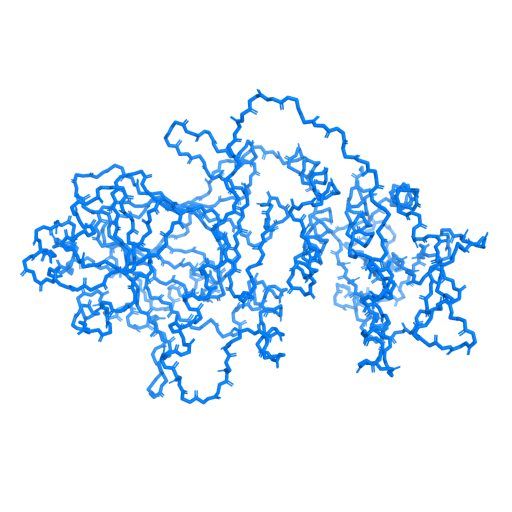. PRO A 1 126 ? -13.116 17.047 9.147 1.00 87.56 126 PRO A O 1
ATOM 953 N N . GLU A 1 127 ? -12.314 19.140 9.096 1.00 88.56 127 GLU A N 1
ATOM 954 C CA . GLU A 1 127 ? -11.380 18.958 7.985 1.00 88.56 127 GLU A CA 1
ATOM 955 C C . GLU A 1 127 ? -10.089 18.229 8.381 1.00 88.56 127 GLU A C 1
ATOM 957 O O . GLU A 1 127 ? -9.386 17.711 7.513 1.00 88.56 127 GLU A O 1
ATOM 962 N N . VAL A 1 128 ? -9.770 18.174 9.678 1.00 91.06 128 VAL A N 1
ATOM 963 C CA . VAL A 1 128 ? -8.559 17.525 10.180 1.00 91.06 128 VAL A CA 1
ATOM 964 C C . VAL A 1 128 ? -8.701 16.007 10.097 1.00 91.06 128 VAL A C 1
ATOM 966 O O . VAL A 1 128 ? -9.725 15.427 10.462 1.00 91.06 128 VAL A O 1
ATOM 969 N N . TYR A 1 129 ? -7.635 15.353 9.641 1.00 92.94 129 TYR A N 1
ATOM 970 C CA . TYR A 1 129 ? -7.492 13.905 9.656 1.00 92.94 129 TYR A CA 1
ATOM 971 C C . TYR A 1 129 ? -6.284 13.505 10.499 1.00 92.94 129 TYR A C 1
ATOM 973 O O . TYR A 1 129 ? -5.156 13.907 10.221 1.00 92.94 129 TYR A O 1
ATOM 981 N N . VAL A 1 130 ? -6.488 12.686 11.527 1.00 92.75 130 VAL A N 1
ATOM 982 C CA . VAL A 1 130 ? -5.388 12.122 12.314 1.00 92.75 130 VAL A CA 1
ATOM 983 C C . VAL A 1 130 ? -4.834 10.931 11.548 1.00 92.75 130 VAL A C 1
ATOM 985 O O . VAL A 1 130 ? -5.539 9.942 11.327 1.00 92.75 130 VAL A O 1
ATOM 988 N N . ALA A 1 131 ? -3.567 11.010 11.155 1.00 87.62 131 ALA A N 1
ATOM 989 C CA . ALA A 1 131 ? -2.926 10.010 10.315 1.00 87.62 131 ALA A CA 1
ATOM 990 C C . ALA A 1 131 ? -1.614 9.546 10.944 1.00 87.62 131 ALA A C 1
ATOM 992 O O . ALA A 1 131 ? -0.644 10.293 11.029 1.00 87.62 131 ALA A O 1
ATOM 993 N N . GLY A 1 132 ? -1.563 8.284 11.368 1.00 84.88 132 GLY A N 1
ATOM 994 C CA . GLY A 1 132 ? -0.317 7.675 11.830 1.00 84.88 132 GLY A CA 1
ATOM 995 C C . GLY A 1 132 ? 0.180 8.170 13.193 1.00 84.88 132 GLY A C 1
ATOM 996 O O . GLY A 1 132 ? 1.369 8.014 13.490 1.00 84.88 132 GLY A O 1
ATOM 997 N N . ALA A 1 133 ? -0.702 8.708 14.043 1.00 88.56 133 ALA A N 1
ATOM 998 C CA . ALA A 1 133 ? -0.339 9.240 15.355 1.00 88.56 133 ALA A CA 1
ATOM 999 C C . ALA A 1 133 ? 0.168 8.126 16.289 1.00 88.56 133 ALA A C 1
ATOM 1001 O O . ALA A 1 133 ? -0.591 7.275 16.747 1.00 88.56 133 ALA A O 1
ATOM 1002 N N . THR A 1 134 ? 1.477 8.112 16.542 1.00 88.50 134 THR A N 1
ATOM 1003 C CA . THR A 1 134 ? 2.158 7.064 17.330 1.00 88.50 134 THR A CA 1
ATOM 1004 C C . THR A 1 134 ? 2.382 7.492 18.783 1.00 88.50 134 THR A C 1
ATOM 1006 O O . THR A 1 134 ? 2.336 6.660 19.687 1.00 88.50 134 THR A O 1
ATOM 1009 N N . THR A 1 135 ? 2.600 8.790 19.004 1.00 87.25 135 THR A N 1
ATOM 1010 C CA . THR A 1 135 ? 2.904 9.422 20.301 1.00 87.25 135 THR A CA 1
ATOM 1011 C C . THR A 1 135 ? 1.840 9.129 21.354 1.00 87.25 135 THR A C 1
ATOM 1013 O O . THR A 1 135 ? 2.176 8.796 22.487 1.00 87.25 135 THR A O 1
ATOM 1016 N N . VAL A 1 136 ? 0.561 9.126 20.966 1.00 91.38 136 VAL A N 1
ATOM 1017 C CA . VAL A 1 136 ? -0.552 8.811 21.873 1.00 91.38 136 VAL A CA 1
ATOM 1018 C C . VAL A 1 136 ? -0.385 7.441 22.539 1.00 91.38 136 VAL A C 1
ATOM 1020 O O . VAL A 1 136 ? -0.513 7.333 23.748 1.00 91.38 136 VAL A O 1
ATOM 1023 N N . PHE A 1 137 ? 0.037 6.408 21.805 1.00 90.62 137 PHE A N 1
ATOM 1024 C CA . PHE A 1 137 ? 0.288 5.071 22.360 1.00 90.62 137 PHE A CA 1
ATOM 1025 C C . PHE A 1 137 ? 1.603 4.966 23.148 1.00 90.62 137 PHE A C 1
ATOM 1027 O O . PHE A 1 137 ? 1.862 3.955 23.809 1.00 90.62 137 PHE A O 1
ATOM 1034 N N . GLN A 1 138 ? 2.497 5.945 23.021 1.00 87.81 138 GLN A N 1
ATOM 1035 C CA . GLN A 1 138 ? 3.730 6.008 23.805 1.00 87.81 138 GLN A CA 1
ATOM 1036 C C . GLN A 1 138 ? 3.467 6.644 25.169 1.00 87.81 138 GLN A C 1
ATOM 1038 O O . GLN A 1 138 ? 3.946 6.112 26.167 1.00 87.81 138 GLN A O 1
ATOM 1043 N N . HIS A 1 139 ? 2.684 7.724 25.199 1.00 90.44 139 HIS A N 1
ATOM 1044 C CA . HIS A 1 139 ? 2.297 8.427 26.423 1.00 90.44 139 HIS A CA 1
ATOM 1045 C C . HIS A 1 139 ? 1.155 7.732 27.176 1.00 90.44 139 HIS A C 1
ATOM 1047 O O . HIS A 1 139 ? 1.132 7.767 28.401 1.00 90.44 139 HIS A O 1
ATOM 1053 N N . HIS A 1 140 ? 0.269 7.046 26.450 1.00 92.75 140 HIS A N 1
ATOM 1054 C CA . HIS A 1 140 ? -0.882 6.314 26.983 1.00 92.75 140 HIS A CA 1
ATOM 1055 C C . HIS A 1 140 ? -0.798 4.832 26.578 1.00 92.75 140 HIS A C 1
ATOM 1057 O O . HIS A 1 140 ? -1.496 4.376 25.662 1.00 92.75 140 HIS A O 1
ATOM 1063 N N . PRO A 1 141 ? 0.138 4.059 27.167 1.00 90.75 141 PRO A N 1
ATOM 1064 C CA . PRO A 1 141 ? 0.354 2.663 26.800 1.00 90.75 141 PRO A CA 1
ATOM 1065 C C . PRO A 1 141 ? -0.856 1.763 27.083 1.00 90.75 141 PRO A C 1
ATOM 1067 O O . PRO A 1 141 ? -1.001 0.758 26.389 1.00 90.75 141 PRO A O 1
ATOM 1070 N N . GLU A 1 142 ? -1.737 2.133 28.017 1.00 93.25 142 GLU A N 1
ATOM 1071 C CA . GLU A 1 142 ? -2.974 1.414 28.337 1.00 93.25 142 GLU A CA 1
ATOM 1072 C C . GLU A 1 142 ? -3.928 1.310 27.137 1.00 93.25 142 GLU A C 1
ATOM 1074 O O . GLU A 1 142 ? -4.665 0.333 27.005 1.00 93.25 142 GLU A O 1
ATOM 1079 N N . LEU A 1 143 ? -3.858 2.256 26.190 1.00 93.94 143 LEU A N 1
ATOM 1080 C CA . LEU A 1 143 ? -4.636 2.207 24.950 1.00 93.94 143 LEU A CA 1
ATOM 1081 C C . LEU A 1 143 ? -4.273 1.000 24.074 1.00 93.94 143 LEU A C 1
ATOM 1083 O O . LEU A 1 143 ? -5.093 0.566 23.266 1.00 93.94 143 LEU A O 1
ATOM 1087 N N . LYS A 1 144 ? -3.060 0.444 24.212 1.00 90.81 144 LYS A N 1
ATOM 1088 C CA . LYS A 1 144 ? -2.653 -0.767 23.479 1.00 90.81 144 LYS A CA 1
ATOM 1089 C C . LYS A 1 144 ? -3.426 -1.979 23.974 1.00 90.81 144 LYS A C 1
ATOM 1091 O O . LYS A 1 144 ? -3.911 -2.760 23.165 1.00 90.81 144 LYS A O 1
ATOM 1096 N N . ASP A 1 145 ? -3.591 -2.111 25.286 1.00 88.94 145 ASP A N 1
ATOM 1097 C CA . ASP A 1 145 ? -4.291 -3.255 25.870 1.00 88.94 145 ASP A CA 1
ATOM 1098 C C . ASP A 1 145 ? -5.777 -3.267 25.502 1.00 88.94 145 ASP A C 1
ATOM 1100 O O . ASP A 1 145 ? -6.370 -4.335 25.366 1.00 88.94 145 ASP A O 1
ATOM 1104 N N . MET A 1 146 ? -6.360 -2.093 25.238 1.00 94.19 146 MET A N 1
ATOM 1105 C CA . MET A 1 146 ? -7.748 -1.962 24.790 1.00 94.19 146 MET A CA 1
ATOM 1106 C C . MET A 1 146 ? -8.008 -2.496 23.375 1.00 94.19 146 MET A C 1
ATOM 1108 O O . MET A 1 146 ? -9.169 -2.709 23.028 1.00 94.19 146 MET A O 1
ATOM 1112 N N . VAL A 1 147 ? -6.974 -2.676 22.547 1.00 93.75 147 VAL A N 1
ATOM 1113 C CA . VAL A 1 147 ? -7.100 -3.064 21.127 1.00 93.75 147 VAL A CA 1
ATOM 1114 C C . VAL A 1 147 ? -6.466 -4.423 20.817 1.00 93.75 147 VAL A C 1
ATOM 1116 O O . VAL A 1 147 ? -6.329 -4.795 19.650 1.00 93.75 147 VAL A O 1
ATOM 1119 N N . GLU A 1 148 ? -6.078 -5.171 21.848 1.00 91.19 148 GLU A N 1
ATOM 1120 C CA . GLU A 1 148 ? -5.439 -6.477 21.720 1.00 91.19 148 GLU A CA 1
ATOM 1121 C C . GLU A 1 148 ? -6.341 -7.615 22.204 1.00 91.19 148 GLU A C 1
ATOM 1123 O O . GLU A 1 148 ? -6.882 -7.592 23.308 1.00 91.19 148 GLU A O 1
ATOM 1128 N N . THR A 1 149 ? -6.419 -8.674 21.402 1.00 89.75 149 THR A N 1
ATOM 1129 C CA . THR A 1 149 ? -6.932 -9.989 21.789 1.00 89.75 149 THR A CA 1
ATOM 1130 C C . THR A 1 149 ? -5.790 -11.001 21.868 1.00 89.75 149 THR A C 1
ATOM 1132 O O . THR A 1 149 ? -4.648 -10.727 21.497 1.00 89.75 149 THR A O 1
ATOM 1135 N N . GLU A 1 150 ? -6.066 -12.203 22.370 1.00 87.25 150 GLU A N 1
ATOM 1136 C CA . GLU A 1 150 ? -5.083 -13.292 22.344 1.00 87.25 150 GLU A CA 1
ATOM 1137 C C . GLU A 1 150 ? -4.626 -13.605 20.909 1.00 87.25 150 GLU A C 1
ATOM 1139 O O . GLU A 1 150 ? -3.432 -13.767 20.652 1.00 87.25 150 GLU A O 1
ATOM 1144 N N . LEU A 1 151 ? -5.559 -13.591 19.950 1.00 86.19 151 LEU A N 1
ATOM 1145 C CA . LEU A 1 151 ? -5.261 -13.849 18.545 1.00 86.19 151 LEU A CA 1
ATOM 1146 C C . LEU A 1 151 ? -4.356 -12.767 17.939 1.00 86.19 151 LEU A C 1
ATOM 1148 O O . LEU A 1 151 ? -3.374 -13.121 17.285 1.00 86.19 151 LEU A O 1
ATOM 1152 N N . THR A 1 152 ? -4.636 -11.473 18.158 1.00 87.94 152 THR A N 1
ATOM 1153 C CA . THR A 1 152 ? -3.806 -10.377 17.611 1.00 87.94 152 THR A CA 1
ATOM 1154 C C . THR A 1 152 ? -2.386 -10.402 18.176 1.00 87.94 152 THR A C 1
ATOM 1156 O O . THR A 1 152 ? -1.423 -10.198 17.425 1.00 87.94 152 THR A O 1
ATOM 1159 N N . ARG A 1 153 ? -2.239 -10.752 19.461 1.00 86.50 153 ARG A N 1
ATOM 1160 C CA . ARG A 1 153 ? -0.935 -10.980 20.097 1.00 86.50 153 ARG A CA 1
ATOM 1161 C C . ARG A 1 153 ? -0.221 -12.195 19.506 1.00 86.50 153 ARG A C 1
ATOM 1163 O O . ARG A 1 153 ? 0.965 -12.113 19.217 1.00 86.50 153 ARG A O 1
ATOM 1170 N N . ALA A 1 154 ? -0.926 -13.299 19.252 1.00 84.38 154 ALA A N 1
ATOM 1171 C CA . ALA A 1 154 ? -0.328 -14.518 18.701 1.00 84.38 154 ALA A CA 1
ATOM 1172 C C . ALA A 1 154 ? 0.204 -14.346 17.262 1.00 84.38 154 ALA A C 1
ATOM 1174 O O . ALA A 1 154 ? 1.202 -14.967 16.874 1.00 84.38 154 ALA A O 1
ATOM 1175 N N . ILE A 1 155 ? -0.456 -13.524 16.440 1.00 85.88 155 ILE A N 1
ATOM 1176 C CA . ILE A 1 155 ? -0.035 -13.266 15.051 1.00 85.88 155 ILE A CA 1
ATOM 1177 C C . ILE A 1 155 ? 1.013 -12.148 14.941 1.00 85.88 155 ILE A C 1
ATOM 1179 O O . ILE A 1 155 ? 1.776 -12.135 13.972 1.00 85.88 155 ILE A O 1
ATOM 1183 N N . THR A 1 156 ? 1.093 -11.243 15.920 1.00 78.38 156 THR A N 1
ATOM 1184 C CA . THR A 1 156 ? 2.113 -10.189 15.965 1.00 78.38 156 THR A CA 1
ATOM 1185 C C . THR A 1 156 ? 3.399 -10.756 16.569 1.00 78.38 156 THR A C 1
ATOM 1187 O O . THR A 1 156 ? 3.382 -11.245 17.695 1.00 78.38 156 THR A O 1
ATOM 1190 N N . PRO A 1 157 ? 4.541 -10.729 15.864 1.00 65.12 157 PRO A N 1
ATOM 1191 C CA . PRO A 1 157 ? 5.783 -11.239 16.421 1.00 65.12 157 PRO A CA 1
ATOM 1192 C C . PRO A 1 157 ? 6.319 -10.265 17.475 1.00 65.12 157 PRO A C 1
ATOM 1194 O O . PRO A 1 157 ? 7.090 -9.366 17.141 1.00 65.12 157 PRO A O 1
ATOM 1197 N N . ASP A 1 158 ? 5.950 -10.454 18.739 1.00 54.41 158 ASP A N 1
ATOM 1198 C CA . ASP A 1 158 ? 6.671 -9.825 19.841 1.00 54.41 158 ASP A CA 1
ATOM 1199 C C . ASP A 1 158 ? 7.897 -10.683 20.182 1.00 54.41 158 ASP A C 1
ATOM 1201 O O . ASP A 1 158 ? 7.798 -11.894 20.401 1.00 54.41 158 ASP A O 1
ATOM 1205 N N . ARG A 1 159 ? 9.091 -10.085 20.143 1.00 49.62 159 ARG A N 1
ATOM 1206 C CA . ARG A 1 159 ? 10.319 -10.751 20.595 1.00 49.62 159 ARG A CA 1
ATOM 1207 C C . ARG A 1 159 ? 10.743 -10.088 21.897 1.00 49.62 159 ARG A C 1
ATOM 1209 O O . ARG A 1 159 ? 11.040 -8.891 21.863 1.00 49.62 159 ARG A O 1
ATOM 1216 N N . PRO A 1 160 ? 10.881 -10.842 23.003 1.00 40.28 160 PRO A N 1
ATOM 1217 C CA . PRO A 1 160 ? 11.416 -10.295 24.243 1.00 40.28 160 PRO A CA 1
ATOM 1218 C C . PRO A 1 160 ? 12.732 -9.544 23.980 1.00 40.28 160 PRO A C 1
ATOM 1220 O O . PRO A 1 160 ? 13.661 -10.088 23.382 1.00 40.28 160 PRO A O 1
ATOM 1223 N N . GLY A 1 161 ? 12.796 -8.266 24.369 1.00 41.22 161 GLY A N 1
ATOM 1224 C CA . GLY A 1 161 ? 14.001 -7.433 24.257 1.00 41.22 161 GLY A CA 1
ATOM 1225 C C . GLY A 1 161 ? 14.224 -6.692 22.927 1.00 41.22 161 GLY A C 1
ATOM 1226 O O . GLY A 1 161 ? 15.218 -5.975 22.804 1.00 41.22 161 GLY A O 1
ATOM 1227 N N . ARG A 1 162 ? 13.326 -6.788 21.933 1.00 48.31 162 ARG A N 1
ATOM 1228 C CA . ARG A 1 162 ? 13.339 -5.912 20.742 1.00 48.31 162 ARG A CA 1
ATOM 1229 C C . ARG A 1 162 ? 11.948 -5.322 20.525 1.00 48.31 162 ARG A C 1
ATOM 1231 O O . ARG A 1 162 ? 11.012 -6.080 20.325 1.00 48.31 162 ARG A O 1
ATOM 1238 N N . ARG A 1 163 ? 11.814 -3.985 20.481 1.00 49.50 163 ARG A N 1
ATOM 1239 C CA . ARG A 1 163 ? 10.578 -3.325 20.005 1.00 49.50 163 ARG A CA 1
ATOM 1240 C C . ARG A 1 163 ? 10.358 -3.708 18.535 1.00 49.50 163 ARG A C 1
ATOM 1242 O O . ARG A 1 163 ? 10.906 -3.069 17.643 1.00 49.50 163 ARG A O 1
ATOM 1249 N N . ALA A 1 164 ? 9.635 -4.800 18.293 1.00 57.84 164 ALA A N 1
ATOM 1250 C CA . ALA A 1 164 ? 9.404 -5.355 16.960 1.00 57.84 164 ALA A CA 1
ATOM 1251 C C . ALA A 1 164 ? 8.170 -4.752 16.275 1.00 57.84 164 ALA A C 1
ATOM 1253 O O . ALA A 1 164 ? 8.031 -4.876 15.055 1.00 57.84 164 ALA A O 1
ATOM 1254 N N . SER A 1 165 ? 7.312 -4.075 17.047 1.00 71.94 165 SER A N 1
ATOM 1255 C CA . SER A 1 165 ? 6.080 -3.465 16.565 1.00 71.94 165 SER A CA 1
ATOM 1256 C C . SER A 1 165 ? 5.784 -2.100 17.188 1.00 71.94 165 SER A C 1
ATOM 1258 O O . SER A 1 165 ? 6.132 -1.849 18.342 1.00 71.94 165 SER A O 1
ATOM 1260 N N . PHE A 1 166 ? 5.089 -1.237 16.448 1.00 81.62 166 PHE A N 1
ATOM 1261 C CA . PHE A 1 166 ? 4.543 0.026 16.955 1.00 81.62 166 PHE A CA 1
ATOM 1262 C C . PHE A 1 166 ? 3.088 0.216 16.517 1.00 81.62 166 PHE A C 1
ATOM 1264 O O . PHE A 1 166 ? 2.674 -0.302 15.481 1.00 81.62 166 PHE A O 1
ATOM 1271 N N . TYR A 1 167 ? 2.322 0.942 17.330 1.00 89.81 167 TYR A N 1
ATOM 1272 C CA . TYR A 1 167 ? 0.903 1.225 17.119 1.00 89.81 167 TYR A CA 1
ATOM 1273 C C . TYR A 1 167 ? 0.741 2.649 16.619 1.00 89.81 167 TYR A C 1
ATOM 1275 O O . TYR A 1 167 ? 1.478 3.534 17.050 1.00 89.81 167 TYR A O 1
ATOM 1283 N N . GLN A 1 168 ? -0.230 2.874 15.745 1.00 93.44 168 GLN A N 1
ATOM 1284 C CA . GLN A 1 168 ? -0.601 4.217 15.324 1.00 93.44 168 GLN A CA 1
ATOM 1285 C C . GLN A 1 168 ? -2.112 4.377 15.379 1.00 93.44 168 GLN A C 1
ATOM 1287 O O . GLN A 1 168 ? -2.847 3.409 15.202 1.00 93.44 168 GLN A O 1
ATOM 1292 N N . LEU A 1 169 ? -2.567 5.602 15.614 1.00 95.88 169 LEU A N 1
ATOM 1293 C CA . LEU A 1 169 ? -3.973 5.969 15.603 1.00 95.88 169 LEU A CA 1
ATOM 1294 C C . LEU A 1 169 ? -4.300 6.672 14.285 1.00 95.88 169 LEU A C 1
ATOM 1296 O O . LEU A 1 169 ? -3.573 7.566 13.845 1.00 95.88 169 LEU A O 1
ATOM 1300 N N . PHE A 1 170 ? -5.397 6.248 13.668 1.00 96.38 170 PHE A N 1
ATOM 1301 C CA . PHE A 1 170 ? -6.043 6.942 12.566 1.00 96.38 170 PHE A CA 1
ATOM 1302 C C . PHE A 1 170 ? -7.459 7.298 12.993 1.00 96.38 170 PHE A C 1
ATOM 1304 O O . PHE A 1 170 ? -8.240 6.410 13.336 1.00 96.38 170 PHE A O 1
ATOM 1311 N N . LEU A 1 171 ? -7.786 8.583 12.955 1.00 95.38 171 LEU A N 1
ATOM 1312 C CA . LEU A 1 171 ? -9.079 9.115 13.364 1.00 95.38 171 LEU A CA 1
ATOM 1313 C C . LEU A 1 171 ? -9.517 10.124 12.310 1.00 95.38 171 LEU A C 1
ATOM 1315 O O . LEU A 1 171 ? -8.792 11.062 11.989 1.00 95.38 171 LEU A O 1
ATOM 1319 N N . GLY A 1 172 ? -10.700 9.900 11.752 1.00 94.06 172 GLY A N 1
ATOM 1320 C CA . GLY A 1 172 ? -11.280 10.788 10.758 1.00 94.06 172 GLY A CA 1
ATOM 1321 C C . GLY A 1 172 ? -12.795 10.753 10.756 1.00 94.06 172 GLY A C 1
ATOM 1322 O O . GLY A 1 172 ? -13.427 10.172 11.637 1.00 94.06 172 GLY A O 1
ATOM 1323 N N . ARG A 1 173 ? -13.369 11.365 9.730 1.00 92.50 173 ARG A N 1
ATOM 1324 C CA . ARG A 1 173 ? -14.803 11.460 9.458 1.00 92.50 173 ARG A CA 1
ATOM 1325 C C . ARG A 1 173 ? -15.120 10.858 8.087 1.00 92.50 173 ARG A C 1
ATOM 1327 O O . ARG A 1 173 ? -14.215 10.400 7.382 1.00 92.50 173 ARG A O 1
ATOM 1334 N N . SER A 1 174 ? -16.401 10.833 7.736 1.00 91.81 174 SER A N 1
ATOM 1335 C CA . SER A 1 174 ? -16.898 10.433 6.414 1.00 91.81 174 SER A CA 1
ATOM 1336 C C . SER A 1 174 ? -16.119 11.119 5.286 1.00 91.81 174 SER A C 1
ATOM 1338 O O . SER A 1 174 ? -15.729 12.278 5.423 1.00 91.81 174 SER A O 1
ATOM 1340 N N . ASN A 1 175 ? -15.891 10.404 4.185 1.00 86.25 175 ASN A N 1
ATOM 1341 C CA . ASN A 1 175 ? -15.253 10.894 2.955 1.00 86.25 175 ASN A CA 1
ATOM 1342 C C . ASN A 1 175 ? -13.775 11.316 3.087 1.00 86.25 175 ASN A C 1
ATOM 1344 O O . ASN A 1 175 ? -13.162 11.739 2.111 1.00 86.25 175 ASN A O 1
ATOM 1348 N N . GLN A 1 176 ? -13.159 11.156 4.261 1.00 90.06 176 GLN A N 1
ATOM 1349 C CA . GLN A 1 176 ? -11.705 11.252 4.420 1.00 90.06 176 GLN A CA 1
ATOM 1350 C C . GLN A 1 176 ? -11.028 9.909 4.116 1.00 90.06 176 GLN A C 1
ATOM 1352 O O . GLN A 1 176 ? -11.659 8.852 4.131 1.00 90.06 176 GLN A O 1
ATOM 1357 N N . GLY A 1 177 ? -9.718 9.916 3.878 1.00 88.44 177 GLY A N 1
ATOM 1358 C CA . GLY A 1 177 ? -9.019 8.698 3.493 1.00 88.44 177 GLY A CA 1
ATOM 1359 C C . GLY A 1 177 ? -7.556 8.907 3.143 1.00 88.44 177 GLY A C 1
ATOM 1360 O O . GLY A 1 177 ? -6.934 9.889 3.540 1.00 88.44 177 GLY A O 1
ATOM 1361 N N . THR A 1 178 ? -7.001 7.955 2.402 1.00 89.56 178 THR A N 1
ATOM 1362 C CA . THR A 1 178 ? -5.629 8.016 1.886 1.00 89.56 178 THR A CA 1
ATOM 1363 C C . THR A 1 178 ? -5.598 7.609 0.421 1.00 89.56 178 THR A C 1
ATOM 1365 O O . THR A 1 178 ? -6.309 6.693 0.002 1.00 89.56 178 THR A O 1
ATOM 1368 N N . THR A 1 179 ? -4.782 8.299 -0.373 1.00 91.88 179 THR A N 1
ATOM 1369 C CA . THR A 1 179 ? -4.553 7.999 -1.795 1.00 91.88 179 THR A CA 1
ATOM 1370 C C . THR A 1 179 ? -3.727 6.723 -1.971 1.00 91.88 179 THR A C 1
ATOM 1372 O O . THR A 1 179 ? -3.352 6.074 -0.993 1.00 91.88 179 THR A O 1
ATOM 1375 N N . VAL A 1 180 ? -3.470 6.308 -3.213 1.00 96.12 180 VAL A N 1
ATOM 1376 C CA . VAL A 1 180 ? -2.723 5.078 -3.509 1.00 96.12 180 VAL A CA 1
ATOM 1377 C C . VAL A 1 180 ? -1.269 5.191 -3.036 1.00 96.12 180 VAL A C 1
ATOM 1379 O O . VAL A 1 180 ? -0.500 6.020 -3.513 1.00 96.12 180 VAL A O 1
ATOM 1382 N N . HIS A 1 181 ? -0.873 4.321 -2.108 1.00 95.12 181 HIS A N 1
ATOM 1383 C CA . HIS A 1 181 ? 0.487 4.263 -1.565 1.00 95.12 181 HIS A CA 1
ATOM 1384 C C . HIS A 1 181 ? 0.843 2.847 -1.094 1.00 95.12 181 HIS A C 1
ATOM 1386 O O . HIS A 1 181 ? -0.020 1.979 -0.971 1.00 95.12 181 HIS A O 1
ATOM 1392 N N . CYS A 1 182 ? 2.121 2.586 -0.831 1.00 95.06 182 CYS A N 1
ATOM 1393 C CA . CYS A 1 182 ? 2.588 1.336 -0.228 1.00 95.06 182 CYS A CA 1
ATOM 1394 C C . CYS A 1 182 ? 3.785 1.572 0.700 1.00 95.06 182 CYS A C 1
ATOM 1396 O O . CYS A 1 182 ? 4.466 2.595 0.609 1.00 95.06 182 CYS A O 1
ATOM 1398 N N . ALA A 1 183 ? 4.069 0.616 1.584 1.00 90.19 183 ALA A N 1
ATOM 1399 C CA . ALA A 1 183 ? 5.213 0.677 2.491 1.00 90.19 183 ALA A CA 1
ATOM 1400 C C . ALA A 1 183 ? 5.797 -0.714 2.767 1.00 90.19 183 ALA A C 1
ATOM 1402 O O . ALA A 1 183 ? 5.123 -1.724 2.596 1.00 90.19 183 ALA A O 1
ATOM 1403 N N . MET A 1 184 ? 7.046 -0.764 3.229 1.00 82.69 184 MET A N 1
ATOM 1404 C CA . MET A 1 184 ? 7.798 -2.007 3.450 1.00 82.69 184 MET A CA 1
ATOM 1405 C C . MET A 1 184 ? 7.304 -2.863 4.638 1.00 82.69 184 MET A C 1
ATOM 1407 O O . MET A 1 184 ? 7.570 -4.063 4.696 1.00 82.69 184 MET A O 1
ATOM 1411 N N . GLY A 1 185 ? 6.650 -2.262 5.634 1.00 84.56 185 GLY A N 1
ATOM 1412 C CA . GLY A 1 185 ? 6.230 -2.961 6.857 1.00 84.56 185 GLY A CA 1
ATOM 1413 C C . GLY A 1 185 ? 4.949 -3.780 6.680 1.00 84.56 185 GLY A C 1
ATOM 1414 O O . GLY A 1 185 ? 4.091 -3.412 5.884 1.00 84.56 185 GLY A O 1
ATOM 1415 N N . ILE A 1 186 ? 4.780 -4.846 7.474 1.00 88.19 186 ILE A N 1
ATOM 1416 C CA . ILE A 1 186 ? 3.459 -5.478 7.619 1.00 88.19 186 ILE A CA 1
ATOM 1417 C C . ILE A 1 186 ? 2.575 -4.553 8.451 1.00 88.19 186 ILE A C 1
ATOM 1419 O O . ILE A 1 186 ? 3.007 -4.012 9.472 1.00 88.19 186 ILE A O 1
ATOM 1423 N N . ASN A 1 187 ? 1.331 -4.396 8.014 1.00 93.62 187 ASN A N 1
ATOM 1424 C CA . ASN A 1 187 ? 0.292 -3.622 8.666 1.00 93.62 187 ASN A CA 1
ATOM 1425 C C . ASN A 1 187 ? -0.832 -4.551 9.143 1.00 93.62 187 ASN A C 1
ATOM 1427 O O . ASN A 1 187 ? -1.565 -5.096 8.324 1.00 93.62 187 ASN A O 1
ATOM 1431 N N . LEU A 1 188 ? -0.994 -4.687 10.458 1.00 94.81 188 LEU A N 1
ATOM 1432 C CA . LEU A 1 188 ? -2.191 -5.267 11.068 1.00 94.81 188 LEU A CA 1
ATOM 1433 C C . LEU A 1 188 ? -3.123 -4.130 11.456 1.00 94.81 188 LEU A C 1
ATOM 1435 O O . LEU A 1 188 ? -2.907 -3.462 12.464 1.00 94.81 188 LEU A O 1
ATOM 1439 N N . PHE A 1 189 ? -4.130 -3.884 10.632 1.00 97.69 189 PHE A N 1
ATOM 1440 C CA . PHE A 1 189 ? -5.046 -2.769 10.777 1.00 97.69 189 PHE A CA 1
ATOM 1441 C C . PHE A 1 189 ? -6.323 -3.196 11.493 1.00 97.69 189 PHE A C 1
ATOM 1443 O O . PHE A 1 189 ? -7.062 -4.039 10.999 1.00 97.69 189 PHE A O 1
ATOM 1450 N N . ARG A 1 190 ? -6.603 -2.586 12.642 1.00 97.81 190 ARG A N 1
ATOM 1451 C CA . ARG A 1 190 ? -7.829 -2.806 13.417 1.00 97.81 190 ARG A CA 1
ATOM 1452 C C . ARG A 1 190 ? -8.862 -1.756 13.052 1.00 97.81 190 ARG A C 1
ATOM 1454 O O . ARG A 1 190 ? -8.572 -0.571 13.203 1.00 97.81 190 ARG A O 1
ATOM 1461 N N . GLN A 1 191 ? -10.043 -2.162 12.602 1.00 98.25 191 GLN A N 1
ATOM 1462 C CA . GLN A 1 191 ? -11.167 -1.249 12.411 1.00 98.25 191 GLN A CA 1
ATOM 1463 C C . GLN A 1 191 ? -11.923 -1.133 13.739 1.00 98.25 191 GLN A C 1
ATOM 1465 O O . GLN A 1 191 ? -12.600 -2.071 14.148 1.00 98.25 191 GLN A O 1
ATOM 1470 N N . ILE A 1 192 ? -11.769 -0.011 14.445 1.00 98.12 192 ILE A N 1
ATOM 1471 C CA . ILE A 1 192 ? -12.334 0.161 15.792 1.00 98.12 192 ILE A CA 1
ATOM 1472 C C . ILE A 1 192 ? -13.754 0.718 15.721 1.00 98.12 192 ILE A C 1
ATOM 1474 O O . ILE A 1 192 ? -14.656 0.153 16.327 1.00 98.12 192 ILE A O 1
ATOM 1478 N N . ALA A 1 193 ? -13.952 1.802 14.968 1.00 97.69 193 ALA A N 1
ATOM 1479 C CA . ALA A 1 193 ? -15.240 2.479 14.840 1.00 97.69 193 ALA A CA 1
ATOM 1480 C C . ALA A 1 193 ? -15.457 3.001 13.417 1.00 97.69 193 ALA A C 1
ATOM 1482 O O . ALA A 1 193 ? -14.495 3.298 12.702 1.00 97.69 193 ALA A O 1
ATOM 1483 N N . GLY A 1 194 ? -16.719 3.108 12.999 1.00 97.25 194 GLY A N 1
ATOM 1484 C CA . GLY A 1 194 ? -17.082 3.413 11.616 1.00 97.25 194 GLY A CA 1
ATOM 1485 C C . GLY A 1 194 ? -16.602 2.343 10.628 1.00 97.25 194 GLY A C 1
ATOM 1486 O O . GLY A 1 194 ? -16.114 1.281 11.020 1.00 97.25 194 GLY A O 1
ATOM 1487 N N . ARG A 1 195 ? -16.716 2.630 9.328 1.00 97.94 195 ARG A N 1
ATOM 1488 C CA . ARG A 1 195 ? -16.362 1.687 8.256 1.00 97.94 195 ARG A CA 1
ATOM 1489 C C . ARG A 1 195 ? -15.341 2.284 7.303 1.00 97.94 195 ARG A C 1
ATOM 1491 O O . ARG A 1 195 ? -15.408 3.470 6.977 1.00 97.94 195 ARG A O 1
ATOM 1498 N N . LYS A 1 196 ? -14.423 1.449 6.818 1.00 98.12 196 LYS A N 1
ATOM 1499 C CA . LYS A 1 196 ? -13.437 1.833 5.799 1.00 98.12 196 LYS A CA 1
ATOM 1500 C C . LYS A 1 196 ? -13.507 0.890 4.609 1.00 98.12 196 LYS A C 1
ATOM 1502 O O . LYS A 1 196 ? -13.433 -0.327 4.781 1.00 98.12 196 LYS A O 1
ATOM 1507 N N . ARG A 1 197 ? -13.591 1.447 3.403 1.00 97.69 197 ARG A N 1
ATOM 1508 C CA . ARG A 1 197 ? -13.349 0.713 2.163 1.00 97.69 197 ARG A CA 1
ATOM 1509 C C . ARG A 1 197 ? -11.860 0.745 1.861 1.00 97.69 197 ARG A C 1
ATOM 1511 O O . ARG A 1 197 ? -11.238 1.802 1.854 1.00 97.69 197 ARG A O 1
ATOM 1518 N N . TRP A 1 198 ? -11.307 -0.429 1.605 1.00 98.25 198 TRP A N 1
ATOM 1519 C CA . TRP A 1 198 ? -9.931 -0.615 1.183 1.00 98.25 198 TRP A CA 1
ATOM 1520 C C . TRP A 1 198 ? -9.912 -1.088 -0.258 1.00 98.25 198 TRP A C 1
ATOM 1522 O O . TRP A 1 198 ? -10.664 -1.995 -0.626 1.00 98.25 198 TRP A O 1
ATOM 1532 N N . TYR A 1 199 ? -9.008 -0.522 -1.046 1.00 98.12 199 TYR A N 1
ATOM 1533 C CA . TYR A 1 199 ? -8.552 -1.141 -2.279 1.00 98.12 199 TYR A CA 1
ATOM 1534 C C . TYR A 1 199 ? -7.108 -1.584 -2.113 1.00 98.12 199 TYR A C 1
ATOM 1536 O O . TYR A 1 199 ? -6.298 -0.878 -1.521 1.00 98.12 199 TYR A O 1
ATOM 1544 N N . PHE A 1 200 ? -6.800 -2.749 -2.663 1.00 98.44 200 PHE A N 1
ATOM 1545 C CA . PHE A 1 200 ? -5.476 -3.344 -2.700 1.00 98.44 200 PHE A CA 1
ATOM 1546 C C . PHE A 1 200 ? -5.085 -3.602 -4.141 1.00 98.44 200 PHE A C 1
ATOM 1548 O O . PHE A 1 200 ? -5.803 -4.270 -4.877 1.00 98.44 200 PHE A O 1
ATOM 1555 N N . ILE A 1 201 ? -3.931 -3.109 -4.547 1.00 98.25 201 ILE A N 1
ATOM 1556 C CA . ILE A 1 201 ? -3.388 -3.270 -5.885 1.00 98.25 201 ILE A CA 1
ATOM 1557 C C . ILE A 1 201 ? -2.046 -4.006 -5.723 1.00 98.25 201 ILE A C 1
ATOM 1559 O O . ILE A 1 201 ? -1.187 -3.562 -4.953 1.00 98.25 201 ILE A O 1
ATOM 1563 N N . PRO A 1 202 ? -1.849 -5.165 -6.375 1.00 95.56 202 PRO A N 1
ATOM 1564 C CA . PRO A 1 202 ? -0.642 -5.949 -6.168 1.00 95.56 202 PRO A CA 1
ATOM 1565 C C . PRO A 1 202 ? 0.597 -5.192 -6.672 1.00 95.56 202 PRO A C 1
ATOM 1567 O O . PRO A 1 202 ? 0.491 -4.418 -7.629 1.00 95.56 202 PRO A O 1
ATOM 1570 N N . PRO A 1 203 ? 1.790 -5.444 -6.100 1.00 93.25 203 PRO A N 1
ATOM 1571 C CA . PRO A 1 203 ? 3.031 -4.785 -6.520 1.00 93.25 203 PRO A CA 1
ATOM 1572 C C . PRO A 1 203 ? 3.330 -4.921 -8.019 1.00 93.25 203 PRO A C 1
ATOM 1574 O O . PRO A 1 203 ? 3.900 -4.015 -8.622 1.00 93.25 203 PRO A O 1
ATOM 1577 N N . SER A 1 204 ? 2.877 -6.008 -8.657 1.00 87.38 204 SER A N 1
ATOM 1578 C CA . SER A 1 204 ? 3.014 -6.198 -10.104 1.00 87.38 204 SER A CA 1
ATOM 1579 C C . SER A 1 204 ? 2.333 -5.102 -10.931 1.00 87.38 204 SER A C 1
ATOM 1581 O O . SER A 1 204 ? 2.714 -4.899 -12.076 1.00 87.38 204 SER A O 1
ATOM 1583 N N . GLN A 1 205 ? 1.366 -4.361 -10.384 1.00 93.75 205 GLN A N 1
ATOM 1584 C CA . GLN A 1 205 ? 0.684 -3.271 -11.088 1.00 93.75 205 GLN A CA 1
ATOM 1585 C C . GLN A 1 205 ? 1.430 -1.925 -11.014 1.00 93.75 205 GLN A C 1
ATOM 1587 O O . GLN A 1 205 ? 0.956 -0.964 -11.612 1.00 93.75 205 GLN A O 1
ATOM 1592 N N . THR A 1 206 ? 2.595 -1.830 -10.347 1.00 93.38 206 THR A N 1
ATOM 1593 C CA . THR A 1 206 ? 3.395 -0.587 -10.240 1.00 93.38 206 THR A CA 1
ATOM 1594 C C . THR A 1 206 ? 3.541 0.211 -11.553 1.00 93.38 206 THR A C 1
ATOM 1596 O O . THR A 1 206 ? 3.396 1.433 -11.488 1.00 93.38 206 THR A O 1
ATOM 1599 N N . PRO A 1 207 ? 3.745 -0.402 -12.738 1.00 89.31 207 PRO A N 1
ATOM 1600 C CA . PRO A 1 207 ? 3.875 0.335 -14.003 1.00 89.31 207 PRO A CA 1
ATOM 1601 C C . PRO A 1 207 ? 2.678 1.204 -14.372 1.00 89.31 207 PRO A C 1
ATOM 1603 O O . PRO A 1 207 ? 2.833 2.219 -15.044 1.00 89.31 207 PRO A O 1
ATOM 1606 N N . PHE A 1 208 ? 1.484 0.829 -13.916 1.00 93.81 208 PHE A N 1
ATOM 1607 C CA . PHE A 1 208 ? 0.234 1.514 -14.246 1.00 93.81 208 PHE A CA 1
ATOM 1608 C C . PHE A 1 208 ? -0.140 2.581 -13.216 1.00 93.81 208 PHE A C 1
ATOM 1610 O O . PHE A 1 208 ? -1.148 3.263 -13.383 1.00 93.81 208 PHE A O 1
ATOM 1617 N N . LEU A 1 209 ? 0.649 2.723 -12.147 1.00 94.56 209 LEU A N 1
ATOM 1618 C CA . LEU A 1 209 ? 0.288 3.553 -11.006 1.00 94.56 209 LEU A CA 1
ATOM 1619 C C . LEU A 1 209 ? 0.850 4.971 -11.064 1.00 94.56 209 LEU A C 1
ATOM 1621 O O . LEU A 1 209 ? 0.415 5.796 -10.270 1.00 94.56 209 LEU A O 1
ATOM 1625 N N . ARG A 1 210 ? 1.780 5.307 -11.964 1.00 93.75 210 ARG A N 1
ATOM 1626 C CA . ARG A 1 210 ? 2.544 6.569 -11.845 1.00 93.75 210 ARG A CA 1
ATOM 1627 C C . ARG A 1 210 ? 3.150 6.684 -10.442 1.00 93.75 210 ARG A C 1
ATOM 1629 O O . ARG A 1 210 ? 2.792 7.565 -9.661 1.00 93.75 210 ARG A O 1
ATOM 1636 N N . ALA A 1 211 ? 3.963 5.690 -10.100 1.00 91.38 211 ALA A N 1
ATOM 1637 C CA . ALA A 1 211 ? 4.558 5.526 -8.780 1.00 91.38 211 ALA A CA 1
ATOM 1638 C C . ALA A 1 211 ? 5.747 6.478 -8.568 1.00 91.38 211 ALA A C 1
ATOM 1640 O O . ALA A 1 211 ? 6.486 6.745 -9.510 1.00 91.38 211 ALA A O 1
ATOM 1641 N N . LYS A 1 212 ? 5.957 6.910 -7.321 1.00 88.00 212 LYS A N 1
ATOM 1642 C CA . LYS A 1 212 ? 7.173 7.578 -6.827 1.00 88.00 212 LYS A CA 1
ATOM 1643 C C . LYS A 1 212 ? 7.583 6.926 -5.514 1.00 88.00 212 LYS A C 1
ATOM 1645 O O . LYS A 1 212 ? 6.749 6.756 -4.622 1.00 88.00 212 LYS A O 1
ATOM 1650 N N . VAL A 1 213 ? 8.846 6.536 -5.386 1.00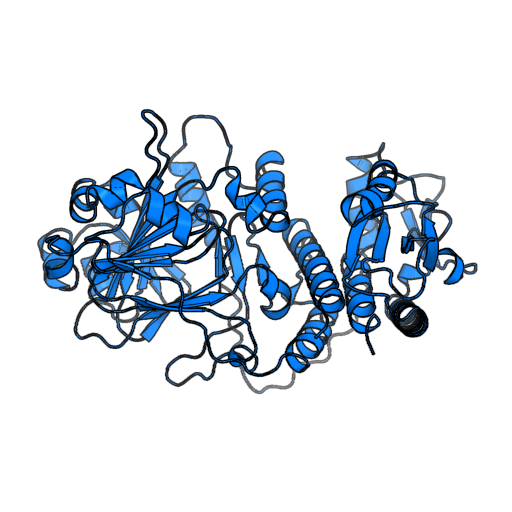 82.62 213 VAL A N 1
ATOM 1651 C CA . VAL A 1 213 ? 9.396 6.056 -4.111 1.00 82.62 213 VAL A CA 1
ATOM 1652 C C . VAL A 1 213 ? 9.883 7.273 -3.336 1.00 82.62 213 VAL A C 1
ATOM 1654 O O . VAL A 1 213 ? 10.571 8.122 -3.889 1.00 82.62 213 VAL A O 1
ATOM 1657 N N . TYR A 1 214 ? 9.516 7.382 -2.061 1.00 78.12 214 TYR A N 1
ATOM 1658 C CA . TYR A 1 214 ? 9.968 8.509 -1.253 1.00 78.12 214 TYR A CA 1
ATOM 1659 C C . TYR A 1 214 ? 11.483 8.468 -1.051 1.00 78.12 214 TYR A C 1
ATOM 1661 O O . TYR A 1 214 ? 12.090 7.396 -0.989 1.00 78.12 214 TYR A O 1
ATOM 1669 N N . ALA A 1 215 ? 12.077 9.634 -0.792 1.00 65.75 215 ALA A N 1
ATOM 1670 C CA . ALA A 1 215 ? 13.479 9.766 -0.398 1.00 65.75 215 ALA A CA 1
ATOM 1671 C C . ALA A 1 215 ? 13.827 9.024 0.908 1.00 65.75 215 ALA A C 1
ATOM 1673 O O . ALA A 1 215 ? 14.980 8.971 1.320 1.00 65.75 215 ALA A O 1
ATOM 1674 N N . ASN A 1 216 ? 12.865 8.427 1.596 1.00 65.31 216 ASN A N 1
ATOM 1675 C CA . ASN A 1 216 ? 13.131 7.560 2.733 1.00 65.31 216 ASN A CA 1
ATOM 1676 C C . ASN A 1 216 ? 13.441 6.101 2.301 1.00 65.31 216 ASN A C 1
ATOM 1678 O O . ASN A 1 216 ? 14.107 5.359 3.020 1.00 65.31 216 ASN A O 1
ATOM 1682 N N . GLY A 1 217 ? 13.035 5.710 1.086 1.00 67.62 217 GLY A N 1
ATOM 1683 C CA . GLY A 1 217 ? 13.247 4.396 0.477 1.00 67.62 217 GLY A CA 1
ATOM 1684 C C . GLY A 1 217 ? 12.355 3.265 1.001 1.00 67.62 217 GLY A C 1
ATOM 1685 O O . GLY A 1 217 ? 12.410 2.172 0.453 1.00 67.62 217 GLY A O 1
ATOM 1686 N N . TYR A 1 218 ? 11.536 3.483 2.034 1.00 75.44 218 TYR A N 1
ATOM 1687 C CA . TYR A 1 218 ? 10.708 2.447 2.675 1.00 75.44 218 TYR A CA 1
ATOM 1688 C C . TYR A 1 218 ? 9.194 2.654 2.506 1.00 75.44 218 TYR A C 1
ATOM 1690 O O . TYR A 1 218 ? 8.402 1.823 2.965 1.00 75.44 218 TYR A O 1
ATOM 1698 N N . SER A 1 219 ? 8.786 3.725 1.827 1.00 85.19 219 SER A N 1
ATOM 1699 C CA . SER A 1 219 ? 7.423 3.944 1.347 1.00 85.19 219 SER A CA 1
ATOM 1700 C C . SER A 1 219 ? 7.411 4.506 -0.075 1.00 85.19 219 SER A C 1
ATOM 1702 O O . SER A 1 219 ? 8.396 5.064 -0.559 1.00 85.19 219 SER A O 1
ATOM 1704 N N . ALA A 1 220 ? 6.280 4.351 -0.756 1.00 88.25 220 ALA A N 1
ATOM 1705 C CA . ALA A 1 220 ? 6.049 4.895 -2.086 1.00 88.25 220 ALA A CA 1
ATOM 1706 C C . ALA A 1 220 ? 4.615 5.417 -2.210 1.00 88.25 220 ALA A C 1
ATOM 1708 O O . ALA A 1 220 ? 3.701 4.884 -1.580 1.00 88.25 220 ALA A O 1
ATOM 1709 N N . THR A 1 221 ? 4.435 6.438 -3.039 1.00 91.12 221 THR A N 1
ATOM 1710 C CA . THR A 1 221 ? 3.151 7.054 -3.383 1.00 91.12 221 THR A CA 1
ATOM 1711 C C . THR A 1 221 ? 2.874 6.913 -4.879 1.00 91.12 221 THR A C 1
ATOM 1713 O O . THR A 1 221 ? 3.697 6.387 -5.635 1.00 91.12 221 THR A O 1
ATOM 1716 N N . SER A 1 222 ? 1.696 7.336 -5.314 1.00 93.69 222 SER A N 1
ATOM 1717 C CA . SER A 1 222 ? 1.219 7.201 -6.683 1.00 93.69 222 SER A CA 1
ATOM 1718 C C . SER A 1 222 ? 0.382 8.417 -7.085 1.00 93.69 222 SER A C 1
ATOM 1720 O O . SER A 1 222 ? -0.427 8.908 -6.302 1.00 93.69 222 SER A O 1
ATOM 1722 N N . ARG A 1 223 ? 0.545 8.884 -8.334 1.00 92.75 223 ARG A N 1
ATOM 1723 C CA . ARG A 1 223 ? -0.356 9.879 -8.958 1.00 92.75 223 ARG A CA 1
ATOM 1724 C C . ARG A 1 223 ? -1.658 9.250 -9.486 1.00 92.75 223 ARG A C 1
ATOM 1726 O O . ARG A 1 223 ? -2.472 9.949 -10.078 1.00 92.75 223 ARG A O 1
ATOM 1733 N N . THR A 1 224 ? -1.856 7.940 -9.319 1.00 94.00 224 THR A N 1
ATOM 1734 C CA . THR A 1 224 ? -3.141 7.291 -9.599 1.00 94.00 224 THR A CA 1
ATOM 1735 C C . THR A 1 224 ? -4.072 7.507 -8.416 1.00 94.00 224 THR A C 1
ATOM 1737 O O . THR A 1 224 ? -3.750 7.158 -7.283 1.00 94.00 224 THR A O 1
ATOM 1740 N N . ILE A 1 225 ? -5.242 8.061 -8.701 1.00 92.19 225 ILE A N 1
ATOM 1741 C CA . ILE A 1 225 ? -6.238 8.461 -7.711 1.00 92.19 225 ILE A CA 1
ATOM 1742 C C . ILE A 1 225 ? -7.422 7.504 -7.820 1.00 92.19 225 ILE A C 1
ATOM 1744 O O . ILE A 1 225 ? -7.911 7.233 -8.920 1.00 92.19 225 ILE A O 1
ATOM 1748 N N . GLN A 1 226 ? -7.857 6.956 -6.690 1.00 92.38 226 GLN A N 1
ATOM 1749 C CA . GLN A 1 226 ? -9.081 6.165 -6.627 1.00 92.38 226 GLN A CA 1
ATOM 1750 C C . GLN A 1 226 ? -10.320 7.063 -6.746 1.00 92.38 226 GLN A C 1
ATOM 1752 O O . GLN A 1 226 ? -10.256 8.216 -6.326 1.00 92.38 226 GLN A O 1
ATOM 1757 N N . PRO A 1 227 ? -11.442 6.553 -7.275 1.00 89.00 227 PRO A N 1
ATOM 1758 C CA . PRO A 1 227 ? -12.689 7.300 -7.273 1.00 89.00 227 PRO A CA 1
ATOM 1759 C C . PRO A 1 227 ? -13.137 7.588 -5.838 1.00 89.00 227 PRO A C 1
ATOM 1761 O O . PRO A 1 227 ? -12.996 6.734 -4.958 1.00 89.00 227 PRO A O 1
ATOM 1764 N N . HIS A 1 228 ? -13.716 8.766 -5.648 1.00 83.75 228 HIS A N 1
ATOM 1765 C CA . HIS A 1 228 ? -14.362 9.223 -4.420 1.00 83.75 228 HIS A CA 1
ATOM 1766 C C . HIS A 1 228 ? -15.693 9.896 -4.764 1.00 83.75 228 HIS A C 1
ATOM 1768 O O . HIS A 1 228 ? -16.021 10.105 -5.932 1.00 83.75 228 HIS A O 1
ATOM 1774 N N . GLU A 1 229 ? -16.498 10.230 -3.759 1.00 76.88 229 GLU A N 1
ATOM 1775 C CA . GLU A 1 229 ? -17.757 10.941 -3.990 1.00 76.88 229 GLU A CA 1
ATOM 1776 C C . GLU A 1 229 ? -17.510 12.280 -4.713 1.00 76.88 229 GLU A C 1
ATOM 1778 O O . GLU A 1 229 ? -16.785 13.141 -4.221 1.00 76.88 229 GLU A O 1
ATOM 1783 N N . GLY A 1 230 ? -18.091 12.438 -5.907 1.00 78.75 230 GLY A N 1
ATOM 1784 C CA . GLY A 1 230 ? -17.926 13.635 -6.743 1.00 78.75 230 GLY A CA 1
ATOM 1785 C C . GLY A 1 230 ? -16.622 13.713 -7.550 1.00 78.75 230 GLY A C 1
ATOM 1786 O O . GLY A 1 230 ? -16.511 14.596 -8.398 1.00 78.75 230 GLY A O 1
ATOM 1787 N N . ASP A 1 231 ? -15.679 12.784 -7.359 1.00 84.94 231 ASP A N 1
ATOM 1788 C CA . ASP A 1 231 ? -14.428 12.700 -8.122 1.00 84.94 231 ASP A CA 1
ATOM 1789 C C . ASP A 1 231 ? -14.294 11.308 -8.771 1.00 84.94 231 ASP A C 1
ATOM 1791 O O . ASP A 1 231 ? -14.103 10.308 -8.069 1.00 84.94 231 ASP A O 1
ATOM 1795 N N . PRO A 1 232 ? -14.366 11.196 -10.113 1.00 87.56 232 PRO A N 1
ATOM 1796 C CA . PRO A 1 232 ? -14.224 9.910 -10.796 1.00 87.56 232 PRO A CA 1
ATOM 1797 C C . PRO A 1 232 ? -12.829 9.278 -10.631 1.00 87.56 232 PRO A C 1
ATOM 1799 O O . PRO A 1 232 ? -12.650 8.105 -10.971 1.00 87.56 232 PRO A O 1
ATOM 1802 N N . GLY A 1 233 ? -11.845 10.015 -10.110 1.00 92.81 233 GLY A N 1
ATOM 1803 C CA . GLY A 1 233 ? -10.472 9.563 -9.957 1.00 92.81 233 GLY A CA 1
ATOM 1804 C C . GLY A 1 233 ? -9.770 9.385 -11.303 1.00 92.81 233 GLY A C 1
ATOM 1805 O O . GLY A 1 233 ? -10.156 9.931 -12.338 1.00 92.81 233 GLY A O 1
ATOM 1806 N N . SER A 1 234 ? -8.690 8.607 -11.308 1.00 95.25 234 SER A N 1
ATOM 1807 C CA . SER A 1 234 ? -7.955 8.327 -12.539 1.00 95.25 234 SER A CA 1
ATOM 1808 C C . SER A 1 234 ? -8.770 7.433 -13.487 1.00 95.25 234 SER A C 1
ATOM 1810 O O . SER A 1 234 ? -9.217 6.362 -13.072 1.00 95.25 234 SER A O 1
ATOM 1812 N N . PRO A 1 235 ? -8.871 7.769 -14.790 1.00 94.19 235 PRO A N 1
ATOM 1813 C CA . PRO A 1 235 ? -9.734 7.060 -15.747 1.00 94.19 235 PRO A CA 1
ATOM 1814 C C . PRO A 1 235 ? -9.280 5.627 -16.075 1.00 94.19 235 PRO A C 1
ATOM 1816 O O . PRO A 1 235 ? -9.950 4.914 -16.815 1.00 94.19 235 PRO A O 1
ATOM 1819 N N . TRP A 1 236 ? -8.121 5.202 -15.567 1.00 95.44 236 TRP A N 1
ATOM 1820 C CA . TRP A 1 236 ? -7.613 3.834 -15.679 1.00 95.44 236 TRP A CA 1
ATOM 1821 C C . TRP A 1 236 ? -7.717 3.039 -14.377 1.00 95.44 236 TRP A C 1
ATOM 1823 O O . TRP A 1 236 ? -7.342 1.866 -14.365 1.00 95.44 236 TRP A O 1
ATOM 1833 N N . PHE A 1 237 ? -8.185 3.638 -13.275 1.00 95.94 237 PHE A N 1
ATOM 1834 C CA . PHE A 1 237 ? -8.250 2.963 -11.976 1.00 95.94 237 PHE A CA 1
ATOM 1835 C C . PHE A 1 237 ? -9.127 1.705 -12.033 1.00 95.94 237 PHE A C 1
ATOM 1837 O O . PHE A 1 237 ? -8.832 0.700 -11.384 1.00 95.94 237 PHE A O 1
ATOM 1844 N N . ASP A 1 238 ? -10.177 1.727 -12.855 1.00 94.88 238 ASP A N 1
ATOM 1845 C CA . ASP A 1 238 ? -11.056 0.589 -13.106 1.00 94.88 238 ASP A CA 1
ATOM 1846 C C . ASP A 1 238 ? -10.478 -0.493 -14.017 1.00 94.88 238 ASP A C 1
ATOM 1848 O O . ASP A 1 238 ? -11.051 -1.573 -14.119 1.00 94.88 238 ASP A O 1
ATOM 1852 N N . ARG A 1 239 ? -9.316 -0.252 -14.620 1.00 95.06 239 ARG A N 1
ATOM 1853 C CA . ARG A 1 239 ? -8.611 -1.210 -15.478 1.00 95.06 239 ARG A CA 1
ATOM 1854 C C . ARG A 1 239 ? -7.521 -1.985 -14.741 1.00 95.06 239 ARG A C 1
ATOM 1856 O O . ARG A 1 239 ? -6.999 -2.976 -15.261 1.00 95.06 239 ARG A O 1
ATOM 1863 N N . LEU A 1 240 ? -7.167 -1.536 -13.537 1.00 95.56 240 LEU A N 1
ATOM 1864 C CA . LEU A 1 240 ? -6.162 -2.166 -12.689 1.00 95.56 240 LEU A CA 1
ATOM 1865 C C . LEU A 1 240 ? -6.680 -3.487 -12.117 1.00 95.56 240 LEU A C 1
ATOM 1867 O O . LEU A 1 240 ? -7.851 -3.611 -11.753 1.00 95.56 240 LEU A O 1
ATOM 1871 N N . LEU A 1 241 ? -5.787 -4.469 -11.962 1.00 95.12 241 LEU A N 1
ATOM 1872 C CA . LEU A 1 241 ? -6.072 -5.582 -11.057 1.00 95.12 241 LEU A CA 1
ATOM 1873 C C . LEU A 1 241 ? -6.103 -5.030 -9.632 1.00 95.12 241 LEU A C 1
ATOM 1875 O O . LEU A 1 241 ? -5.096 -4.533 -9.132 1.00 95.12 241 LEU A O 1
ATOM 1879 N N . ARG A 1 242 ? -7.257 -5.136 -8.986 1.00 96.62 242 ARG A N 1
ATOM 1880 C CA . ARG A 1 242 ? -7.492 -4.596 -7.652 1.00 96.62 242 ARG A CA 1
ATOM 1881 C C . ARG A 1 242 ? -8.355 -5.552 -6.847 1.00 96.62 242 ARG A C 1
ATOM 1883 O O . ARG A 1 242 ? -9.245 -6.209 -7.386 1.00 96.62 242 ARG A O 1
ATOM 1890 N N . TYR A 1 243 ? -8.092 -5.592 -5.556 1.00 98.25 243 TYR A N 1
ATOM 1891 C CA . TYR A 1 243 ? -8.880 -6.291 -4.567 1.00 98.25 243 TYR A CA 1
ATOM 1892 C C . TYR A 1 243 ? -9.532 -5.280 -3.629 1.00 98.25 243 TYR A C 1
ATOM 1894 O O . TYR A 1 243 ? -9.056 -4.152 -3.513 1.00 98.25 243 TYR A O 1
ATOM 1902 N N . THR A 1 244 ? -10.610 -5.655 -2.955 1.00 98.19 244 THR A N 1
ATOM 1903 C CA . THR A 1 244 ? -11.337 -4.766 -2.058 1.00 98.19 244 THR A CA 1
ATOM 1904 C C . THR A 1 244 ? -11.903 -5.492 -0.846 1.00 98.19 244 THR A C 1
ATOM 1906 O O . THR A 1 244 ? -12.206 -6.686 -0.890 1.00 98.19 244 THR A O 1
ATOM 1909 N N . ALA A 1 245 ? -12.048 -4.742 0.242 1.00 98.12 245 ALA A N 1
ATOM 1910 C CA . ALA A 1 245 ? -12.879 -5.088 1.383 1.00 98.12 245 ALA A CA 1
ATOM 1911 C C . ALA A 1 245 ? -13.473 -3.821 1.989 1.00 98.12 245 ALA A C 1
ATOM 1913 O O . ALA A 1 245 ? -12.824 -2.776 2.040 1.00 98.12 245 ALA A O 1
ATOM 1914 N N . ILE A 1 246 ? -14.685 -3.951 2.518 1.00 98.31 246 ILE A N 1
ATOM 1915 C CA . ILE A 1 246 ? -15.209 -3.033 3.525 1.00 98.31 246 ILE A CA 1
ATOM 1916 C C . ILE A 1 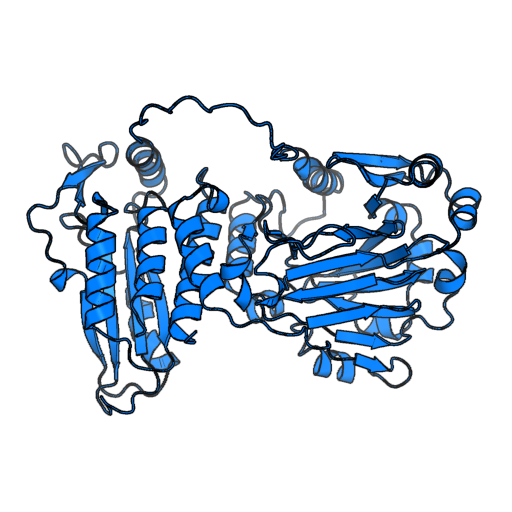246 ? -14.916 -3.669 4.881 1.00 98.31 246 ILE A C 1
ATOM 1918 O O . ILE A 1 246 ? -15.239 -4.844 5.094 1.00 98.31 246 ILE A O 1
ATOM 1922 N N . LEU A 1 247 ? -14.245 -2.921 5.752 1.00 98.44 247 LEU A N 1
ATOM 1923 C CA . LEU A 1 247 ? -14.027 -3.308 7.139 1.00 98.44 247 LEU A CA 1
ATOM 1924 C C . LEU A 1 247 ? -15.153 -2.757 8.003 1.00 98.44 247 LEU A C 1
ATOM 1926 O O . LEU A 1 247 ? -15.454 -1.561 7.937 1.00 98.44 247 LEU A O 1
ATOM 1930 N N . GLU A 1 248 ? -15.711 -3.633 8.825 1.00 97.75 248 GLU A N 1
ATOM 1931 C CA . GLU A 1 248 ? -16.700 -3.305 9.844 1.00 97.75 248 GLU A CA 1
ATOM 1932 C C . GLU A 1 248 ? -16.015 -3.113 11.209 1.00 97.75 248 GLU A C 1
ATOM 1934 O O . GLU A 1 248 ? -14.912 -3.636 11.420 1.00 97.75 248 GLU A O 1
ATOM 1939 N N . PRO A 1 249 ? -16.630 -2.377 12.155 1.00 97.44 249 PRO A N 1
ATOM 1940 C CA . PRO A 1 249 ? -16.145 -2.318 13.529 1.00 97.44 249 PRO A CA 1
ATOM 1941 C C . PRO A 1 249 ? -15.899 -3.719 14.097 1.00 97.44 249 PRO A C 1
ATOM 1943 O O . PRO A 1 249 ? -16.777 -4.582 14.096 1.00 97.44 249 PRO A O 1
ATOM 1946 N N . GLY A 1 250 ? -14.683 -3.947 14.581 1.00 97.38 250 GLY A N 1
ATOM 1947 C CA . GLY A 1 250 ? -14.243 -5.226 15.120 1.00 97.38 250 GLY A CA 1
ATOM 1948 C C . GLY A 1 250 ? -13.403 -6.078 14.166 1.00 97.38 250 GLY A C 1
ATOM 1949 O O . GLY A 1 250 ? -12.822 -7.070 14.609 1.00 97.38 250 GLY A O 1
ATOM 1950 N N . ASP A 1 251 ? -13.299 -5.715 12.889 1.00 98.31 251 ASP A N 1
ATOM 1951 C CA . ASP A 1 251 ? -12.475 -6.442 11.925 1.00 98.31 251 ASP A CA 1
ATOM 1952 C C . ASP A 1 251 ? -10.979 -6.137 12.077 1.00 98.31 251 ASP A C 1
ATOM 1954 O O . ASP A 1 251 ? -10.561 -5.024 12.417 1.00 98.31 251 ASP A O 1
ATOM 1958 N N . LEU A 1 252 ? -10.156 -7.131 11.743 1.00 97.81 252 LEU A N 1
ATOM 1959 C CA . LEU A 1 252 ? -8.713 -6.985 11.589 1.00 97.81 252 LEU A CA 1
ATOM 1960 C C . LEU A 1 252 ? -8.313 -7.261 10.138 1.00 97.81 252 LEU A C 1
ATOM 1962 O O . LEU A 1 252 ? -8.627 -8.306 9.581 1.00 97.81 252 LEU A O 1
ATOM 1966 N N . LEU A 1 253 ? -7.565 -6.348 9.534 1.00 98.38 253 LEU A N 1
ATOM 1967 C CA . LEU A 1 253 ? -7.034 -6.454 8.182 1.00 98.38 253 LEU A CA 1
ATOM 1968 C C . LEU A 1 253 ? -5.522 -6.674 8.225 1.00 98.38 253 LEU A C 1
ATOM 1970 O O . LEU A 1 253 ? -4.788 -5.920 8.860 1.00 98.38 253 LEU A O 1
ATOM 1974 N N . ILE A 1 254 ? -5.047 -7.669 7.486 1.00 97.12 254 ILE A N 1
ATOM 1975 C CA . ILE A 1 254 ? -3.631 -7.852 7.184 1.00 97.12 254 ILE A CA 1
ATOM 1976 C C . ILE A 1 254 ? -3.343 -7.161 5.855 1.00 97.12 254 ILE A C 1
ATOM 1978 O O . ILE A 1 254 ? -3.888 -7.530 4.817 1.00 97.12 254 ILE A O 1
ATOM 1982 N N . ASN A 1 255 ? -2.463 -6.169 5.896 1.00 97.31 255 ASN A N 1
ATOM 1983 C CA . ASN A 1 255 ? -1.920 -5.460 4.748 1.00 97.31 255 ASN A CA 1
ATOM 1984 C C . ASN A 1 255 ? -0.414 -5.799 4.638 1.00 97.31 255 ASN A C 1
ATOM 1986 O O . ASN A 1 255 ? 0.371 -5.403 5.510 1.00 97.31 255 ASN A O 1
ATOM 1990 N N . PRO A 1 256 ? -0.015 -6.594 3.628 1.00 95.25 256 PRO A N 1
ATOM 1991 C CA . PRO A 1 256 ? 1.367 -7.025 3.439 1.00 95.25 256 PRO A CA 1
ATOM 1992 C C . PRO A 1 256 ? 2.322 -5.893 3.027 1.00 95.25 256 PRO A C 1
ATOM 1994 O O . PRO A 1 256 ? 1.883 -4.847 2.550 1.00 95.25 256 PRO A O 1
ATOM 1997 N N . PRO A 1 257 ? 3.644 -6.135 3.094 1.00 90.06 257 PRO A N 1
ATOM 1998 C CA . PRO A 1 257 ? 4.647 -5.238 2.527 1.00 90.06 257 PRO A CA 1
ATOM 1999 C C . PRO A 1 257 ? 4.360 -4.908 1.067 1.00 90.06 257 PRO A C 1
ATOM 2001 O O . PRO A 1 257 ? 3.981 -5.789 0.305 1.00 90.06 257 PRO A O 1
ATOM 2004 N N . TRP A 1 258 ? 4.611 -3.668 0.659 1.00 92.62 258 TRP A N 1
ATOM 2005 C CA . TRP A 1 258 ? 4.621 -3.201 -0.733 1.00 92.62 258 TRP A CA 1
ATOM 2006 C C . TRP A 1 258 ? 3.319 -3.352 -1.527 1.00 92.62 258 TRP A C 1
ATOM 2008 O O . TRP A 1 258 ? 3.266 -2.924 -2.680 1.00 92.62 258 TRP A O 1
ATOM 2018 N N . TRP A 1 259 ? 2.251 -3.877 -0.929 1.00 97.25 259 TRP A N 1
ATOM 2019 C CA . TRP A 1 259 ? 0.934 -3.827 -1.541 1.00 97.25 259 TRP A CA 1
ATOM 2020 C C . TRP A 1 259 ? 0.454 -2.381 -1.588 1.00 97.25 259 TRP A C 1
ATOM 2022 O O . TRP A 1 259 ? 0.352 -1.691 -0.567 1.00 97.25 259 TRP A O 1
ATOM 2032 N N . TRP A 1 260 ? 0.170 -1.925 -2.802 1.00 98.25 260 TRP A N 1
ATOM 2033 C CA . TRP A 1 260 ? -0.445 -0.631 -3.024 1.00 98.25 260 TRP A CA 1
ATOM 2034 C C . TRP A 1 260 ? -1.845 -0.664 -2.454 1.00 98.25 260 TRP A C 1
ATOM 2036 O O . TRP A 1 260 ? -2.580 -1.632 -2.643 1.00 98.25 260 TRP A O 1
ATOM 2046 N N . HIS A 1 261 ? -2.211 0.380 -1.737 1.00 97.94 261 HIS A N 1
ATOM 2047 C CA . HIS A 1 261 ? -3.525 0.479 -1.153 1.00 97.94 261 HIS A CA 1
ATOM 2048 C C . HIS A 1 261 ? -3.970 1.922 -1.052 1.00 97.94 261 HIS A C 1
ATOM 2050 O O . HIS A 1 261 ? -3.164 2.848 -0.970 1.00 97.94 261 HIS A O 1
ATOM 2056 N N . CYS A 1 262 ? -5.279 2.085 -1.054 1.00 96.12 262 CYS A N 1
ATOM 2057 C CA . CYS A 1 262 ? -5.936 3.337 -0.756 1.00 96.12 262 CYS A CA 1
ATOM 2058 C C . CYS A 1 262 ? -7.185 3.056 0.071 1.00 96.12 262 CYS A C 1
ATOM 2060 O O . CYS A 1 262 ? -7.718 1.938 0.067 1.00 96.12 262 CYS A O 1
ATOM 2062 N N . VAL A 1 263 ? -7.594 4.057 0.842 1.00 95.06 263 VAL A N 1
ATOM 2063 C CA . VAL A 1 263 ? -8.602 3.894 1.887 1.00 95.06 263 VAL A CA 1
ATOM 2064 C C . VAL A 1 263 ? -9.594 5.036 1.812 1.00 95.06 263 VAL A C 1
ATOM 2066 O O . VAL A 1 263 ? -9.205 6.183 1.611 1.00 95.06 263 VAL A O 1
ATOM 2069 N N . GLU A 1 264 ? -10.860 4.711 2.011 1.00 94.38 264 GLU A N 1
ATOM 2070 C CA . GLU A 1 264 ? -11.974 5.650 2.044 1.00 94.38 264 GLU A CA 1
ATOM 2071 C C . GLU A 1 264 ? -12.804 5.378 3.301 1.00 94.38 264 GLU A C 1
ATOM 2073 O O . GLU A 1 264 ? -13.207 4.240 3.562 1.00 94.38 264 GLU A O 1
ATOM 2078 N N . ASN A 1 265 ? -13.047 6.416 4.094 1.00 95.19 265 ASN A N 1
ATOM 2079 C CA . ASN A 1 265 ? -13.988 6.370 5.203 1.00 95.19 265 ASN A CA 1
ATOM 2080 C C . ASN A 1 265 ? -15.404 6.466 4.648 1.00 95.19 265 ASN A C 1
ATOM 2082 O O . ASN A 1 265 ? -15.768 7.470 4.039 1.00 95.19 265 ASN A O 1
ATOM 2086 N N . LEU A 1 266 ? -16.210 5.439 4.896 1.00 95.38 266 LEU A N 1
ATOM 2087 C CA . LEU A 1 266 ? -17.605 5.436 4.472 1.00 95.38 266 LEU A CA 1
ATOM 2088 C C . LEU A 1 266 ? -18.454 6.342 5.377 1.00 95.38 266 LEU A C 1
ATOM 2090 O O . LEU A 1 266 ? -18.036 6.627 6.506 1.00 95.38 266 LEU A O 1
ATOM 2094 N N . PRO A 1 267 ? -19.658 6.744 4.924 1.00 94.19 267 PRO A N 1
ATOM 2095 C CA . PRO A 1 267 ? -20.577 7.537 5.730 1.00 94.19 267 PRO A CA 1
ATOM 2096 C C . PRO A 1 267 ? -20.797 6.953 7.133 1.00 94.19 267 PRO A C 1
ATOM 2098 O O . PRO A 1 267 ? -21.083 5.759 7.289 1.00 94.19 267 PRO A O 1
ATOM 2101 N N . SER A 1 268 ? -20.633 7.814 8.138 1.00 90.69 268 SER A N 1
ATOM 2102 C CA . SER A 1 268 ? -20.702 7.521 9.572 1.00 90.69 268 SER A CA 1
ATOM 2103 C C . SER A 1 268 ? -21.206 8.749 10.342 1.00 90.69 268 SER A C 1
ATOM 2105 O O . SER A 1 268 ? -20.863 9.877 9.987 1.00 90.69 268 SER A O 1
ATOM 2107 N N . GLU A 1 269 ? -21.987 8.532 11.406 1.00 87.62 269 GLU A N 1
ATOM 2108 C CA . GLU A 1 269 ? -22.460 9.594 12.316 1.00 87.62 269 GLU A CA 1
ATOM 2109 C C . GLU A 1 269 ? -21.367 10.051 13.299 1.00 87.62 269 GLU A C 1
ATOM 2111 O O . GLU A 1 269 ? -21.304 11.220 13.675 1.00 87.62 269 GLU A O 1
ATOM 2116 N N . GLY A 1 270 ? -20.477 9.133 13.687 1.00 92.06 270 GLY A N 1
ATOM 2117 C CA . GLY A 1 270 ? -19.352 9.386 14.588 1.00 92.06 270 GLY A CA 1
ATOM 2118 C C . GLY A 1 270 ? -17.993 9.342 13.891 1.00 92.06 270 GLY A C 1
ATOM 2119 O O . GLY A 1 270 ? -17.885 9.369 12.660 1.00 92.06 270 GLY A O 1
ATOM 2120 N N . LEU A 1 271 ? -16.939 9.228 14.698 1.00 96.69 271 LEU A N 1
ATOM 2121 C CA . LEU A 1 271 ? -15.572 9.083 14.208 1.00 96.69 271 LEU A CA 1
ATOM 2122 C C . LEU A 1 271 ? -15.364 7.727 13.528 1.00 96.69 271 LEU A C 1
ATOM 2124 O O . LEU A 1 271 ? -15.824 6.685 13.995 1.00 96.69 271 LEU A O 1
ATOM 2128 N N . VAL A 1 272 ? -14.582 7.739 12.452 1.00 97.69 272 VAL A N 1
ATOM 2129 C CA . VAL A 1 272 ? -14.066 6.534 11.805 1.00 97.69 272 VAL A CA 1
ATOM 2130 C C . VAL A 1 272 ? -12.648 6.295 12.309 1.00 97.69 272 VAL A C 1
ATOM 2132 O O . VAL A 1 272 ? -11.712 7.015 11.946 1.00 97.69 272 VAL A O 1
ATOM 2135 N N . VAL A 1 273 ? -12.484 5.269 13.142 1.00 98.19 273 VAL A N 1
ATOM 2136 C CA . VAL A 1 273 ? -11.258 5.019 13.908 1.00 98.19 273 VAL A CA 1
ATOM 2137 C C . VAL A 1 273 ? -10.614 3.707 13.498 1.00 98.19 273 VAL A C 1
ATOM 2139 O O . VAL A 1 273 ? -11.261 2.660 13.444 1.00 98.19 273 VAL A O 1
ATOM 2142 N N . GLY A 1 274 ? -9.311 3.762 13.236 1.00 97.81 274 GLY A N 1
ATOM 2143 C CA . GLY A 1 274 ? -8.501 2.596 12.933 1.00 97.81 274 GLY A CA 1
ATOM 2144 C C . GLY A 1 274 ? -7.165 2.595 13.662 1.00 97.81 274 GLY A C 1
ATOM 2145 O O . GLY A 1 274 ? -6.559 3.645 13.871 1.00 97.81 274 GLY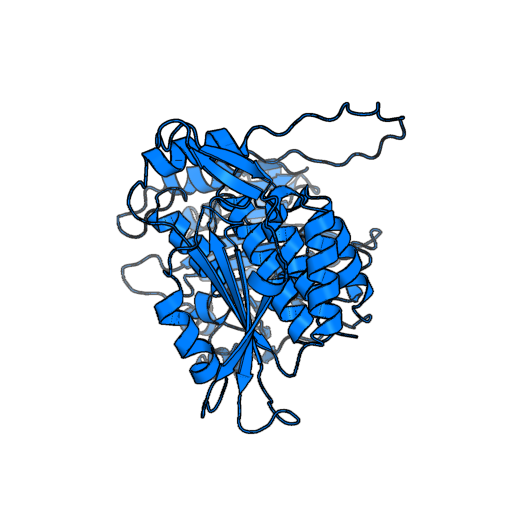 A O 1
ATOM 2146 N N . VAL A 1 275 ? -6.698 1.403 14.029 1.00 97.44 275 VAL A N 1
ATOM 2147 C CA . VAL A 1 275 ? -5.456 1.211 14.787 1.00 97.44 275 VAL A CA 1
ATOM 2148 C C . VAL A 1 275 ? -4.551 0.199 14.088 1.00 97.44 275 VAL A C 1
ATOM 2150 O O . VAL A 1 275 ? -4.652 -1.015 14.308 1.00 97.44 275 VAL A O 1
ATOM 2153 N N . PRO A 1 276 ? -3.660 0.668 13.206 1.00 94.62 276 PRO A N 1
ATOM 2154 C CA . PRO A 1 276 ? -2.581 -0.153 12.695 1.00 94.62 276 PRO A CA 1
ATOM 2155 C C . PRO A 1 276 ? -1.529 -0.494 13.752 1.00 94.62 276 PRO A C 1
ATOM 2157 O O . PRO A 1 276 ? -1.006 0.384 14.435 1.00 94.62 276 PRO A O 1
ATOM 2160 N N . THR A 1 277 ? -1.110 -1.757 13.764 1.00 90.69 277 THR A N 1
ATOM 2161 C CA . THR A 1 277 ? 0.188 -2.187 14.294 1.00 90.69 277 THR A CA 1
ATOM 2162 C C . THR A 1 277 ? 1.119 -2.476 13.127 1.00 90.69 277 THR A C 1
ATOM 2164 O O . THR A 1 277 ? 0.781 -3.229 12.213 1.00 90.69 277 THR A O 1
ATOM 2167 N N . ARG A 1 278 ? 2.297 -1.860 13.136 1.00 86.75 278 ARG A N 1
ATOM 2168 C CA . ARG A 1 278 ? 3.353 -2.064 12.142 1.00 86.75 278 ARG A CA 1
ATOM 2169 C C . ARG A 1 278 ? 4.421 -2.971 12.720 1.00 86.75 278 ARG A C 1
ATOM 2171 O O . ARG A 1 278 ? 4.855 -2.716 13.837 1.00 86.75 278 ARG A O 1
ATOM 2178 N N . PHE A 1 279 ? 4.886 -3.964 11.965 1.00 81.38 279 PHE A N 1
ATOM 2179 C CA . PHE A 1 279 ? 6.056 -4.758 12.351 1.00 81.38 279 PHE A CA 1
ATOM 2180 C C . PHE A 1 279 ? 6.919 -5.186 11.165 1.00 81.38 279 PHE A C 1
ATOM 2182 O O . PHE A 1 279 ? 6.506 -5.161 10.001 1.00 81.38 279 PHE A O 1
ATOM 2189 N N . ALA A 1 280 ? 8.158 -5.568 11.479 1.00 77.69 280 ALA A N 1
ATOM 2190 C CA . ALA A 1 280 ? 9.142 -5.967 10.486 1.00 77.69 280 ALA A CA 1
ATOM 2191 C C . ALA A 1 280 ? 8.737 -7.268 9.779 1.00 77.69 280 ALA A C 1
ATOM 2193 O O . ALA A 1 280 ? 8.520 -8.308 10.398 1.00 77.69 280 ALA A O 1
ATOM 2194 N N . ALA A 1 281 ? 8.724 -7.228 8.452 1.00 70.75 281 ALA A N 1
ATOM 2195 C CA . ALA A 1 281 ? 8.354 -8.363 7.618 1.00 70.75 281 ALA A CA 1
ATOM 2196 C C . ALA A 1 281 ? 9.489 -9.381 7.399 1.00 70.75 281 ALA A C 1
ATOM 2198 O O . ALA A 1 281 ? 9.251 -10.491 6.917 1.00 70.75 281 ALA A O 1
ATOM 2199 N N . GLY A 1 282 ? 10.722 -9.055 7.804 1.00 74.31 282 GLY A N 1
ATOM 2200 C CA . GLY A 1 282 ? 11.880 -9.939 7.655 1.00 74.31 282 GLY A CA 1
ATOM 2201 C C . GLY A 1 282 ? 12.096 -10.326 6.191 1.00 74.31 282 GLY A C 1
ATOM 2202 O O . GLY A 1 282 ? 11.983 -9.485 5.308 1.00 74.31 282 GLY A O 1
ATOM 2203 N N . ARG A 1 283 ? 12.354 -11.610 5.912 1.00 71.75 283 ARG A N 1
ATOM 2204 C CA . ARG A 1 283 ? 12.569 -12.107 4.537 1.00 71.75 283 ARG A CA 1
ATOM 2205 C C . ARG A 1 283 ? 11.329 -12.006 3.632 1.00 71.75 283 ARG A C 1
ATOM 2207 O O . ARG A 1 283 ? 11.472 -12.109 2.418 1.00 71.75 283 ARG A O 1
ATOM 2214 N N . ARG A 1 284 ? 10.130 -11.784 4.187 1.00 76.88 284 ARG A N 1
ATOM 2215 C CA . ARG A 1 284 ? 8.873 -11.718 3.417 1.00 76.88 284 ARG A CA 1
ATOM 2216 C C . ARG A 1 284 ? 8.829 -10.537 2.456 1.00 76.88 284 ARG A C 1
ATOM 2218 O O . ARG A 1 284 ? 8.239 -10.667 1.394 1.00 76.88 284 ARG A O 1
ATOM 2225 N N . ILE A 1 285 ? 9.500 -9.429 2.778 1.00 69.69 285 ILE A N 1
ATOM 2226 C CA . ILE A 1 285 ? 9.561 -8.251 1.896 1.00 69.69 285 ILE A CA 1
ATOM 2227 C C . ILE A 1 285 ? 10.078 -8.617 0.499 1.00 69.69 285 ILE A C 1
ATOM 2229 O O . ILE A 1 285 ? 9.500 -8.196 -0.496 1.00 69.69 285 ILE A O 1
ATOM 2233 N N . PHE A 1 286 ? 11.088 -9.493 0.425 1.00 68.94 286 PHE A N 1
ATOM 2234 C CA . PHE A 1 286 ? 11.690 -9.930 -0.833 1.00 68.94 286 PHE A CA 1
ATOM 2235 C C . PHE A 1 286 ? 10.806 -10.916 -1.598 1.00 68.94 286 PHE A C 1
ATOM 2237 O O . PHE A 1 286 ? 10.916 -11.006 -2.814 1.00 68.94 286 PHE A O 1
ATOM 2244 N N . ARG A 1 287 ? 9.916 -11.635 -0.899 1.00 76.94 287 ARG A N 1
ATOM 2245 C CA . ARG A 1 287 ? 8.911 -12.500 -1.534 1.00 76.94 287 ARG A CA 1
ATOM 2246 C C . ARG A 1 287 ? 7.785 -11.691 -2.179 1.00 76.94 287 ARG A C 1
ATOM 2248 O O . ARG A 1 287 ? 7.182 -12.182 -3.123 1.00 76.94 287 ARG A O 1
ATOM 2255 N N . VAL A 1 288 ? 7.497 -10.491 -1.667 1.00 79.06 288 VAL A N 1
ATOM 2256 C CA . VAL A 1 288 ? 6.432 -9.628 -2.197 1.00 79.06 288 VAL A CA 1
ATOM 2257 C C . VAL A 1 288 ? 6.950 -8.687 -3.282 1.00 79.06 288 VAL A C 1
ATOM 2259 O O . VAL A 1 288 ? 6.365 -8.611 -4.357 1.00 79.06 288 VAL A O 1
ATOM 2262 N N . ASP A 1 289 ? 8.050 -7.982 -3.014 1.00 81.25 289 ASP A N 1
ATOM 2263 C CA . ASP A 1 289 ? 8.685 -7.085 -3.980 1.00 81.25 289 ASP A CA 1
ATOM 2264 C C . ASP A 1 289 ? 10.194 -7.014 -3.718 1.00 81.25 289 ASP A C 1
ATOM 2266 O O . ASP A 1 289 ? 10.680 -6.244 -2.881 1.00 81.25 289 ASP A O 1
ATOM 2270 N N . ALA A 1 290 ? 10.950 -7.863 -4.418 1.00 69.00 290 ALA A N 1
ATOM 2271 C CA . ALA A 1 290 ? 12.401 -7.940 -4.275 1.00 69.00 290 ALA A CA 1
ATOM 2272 C C . ALA A 1 290 ? 13.098 -6.627 -4.660 1.00 69.00 290 ALA A C 1
ATOM 2274 O O . ALA A 1 290 ? 14.055 -6.237 -3.992 1.00 69.00 290 ALA A O 1
ATOM 2275 N N . PHE A 1 291 ? 12.599 -5.928 -5.685 1.00 77.75 291 PHE A N 1
ATOM 2276 C CA . PHE A 1 291 ? 13.201 -4.694 -6.180 1.00 77.75 291 PHE A CA 1
ATOM 2277 C C . PHE A 1 291 ? 13.084 -3.562 -5.156 1.00 77.75 291 PHE A C 1
ATOM 2279 O O . PHE A 1 291 ? 14.103 -3.029 -4.719 1.00 77.75 291 PHE A O 1
ATOM 2286 N N . LYS A 1 292 ? 11.861 -3.227 -4.718 1.00 80.06 292 LYS A N 1
ATOM 2287 C CA . LYS A 1 292 ? 11.645 -2.149 -3.737 1.00 80.06 292 LYS A CA 1
ATOM 2288 C C . LYS A 1 292 ? 12.315 -2.473 -2.404 1.00 80.06 292 LYS A C 1
ATOM 2290 O O . LYS A 1 292 ? 12.859 -1.590 -1.749 1.00 80.06 292 LYS A O 1
ATOM 2295 N N . SER A 1 293 ? 12.346 -3.751 -2.027 1.00 74.62 293 SER A N 1
ATOM 2296 C CA . SER A 1 293 ? 13.064 -4.198 -0.832 1.00 74.62 293 SER A CA 1
ATOM 2297 C C . SER A 1 293 ? 14.577 -4.009 -0.955 1.00 74.62 293 SER A C 1
ATOM 2299 O O . SER A 1 293 ? 15.197 -3.499 -0.026 1.00 74.62 293 SER A O 1
ATOM 2301 N N . ALA A 1 294 ? 15.182 -4.376 -2.088 1.00 64.94 294 ALA A N 1
ATOM 2302 C CA . ALA A 1 294 ? 16.607 -4.151 -2.324 1.00 64.94 294 ALA A CA 1
ATOM 2303 C C . ALA A 1 294 ? 16.941 -2.651 -2.343 1.00 64.94 294 ALA A C 1
ATOM 2305 O O . ALA A 1 294 ? 17.881 -2.229 -1.678 1.00 64.94 294 ALA A O 1
ATOM 2306 N N . LEU A 1 295 ? 16.123 -1.842 -3.023 1.00 69.25 295 LEU A N 1
ATOM 2307 C CA . LEU A 1 295 ? 16.214 -0.380 -3.058 1.00 69.25 295 LEU A CA 1
ATOM 2308 C C . LEU A 1 295 ? 16.217 0.229 -1.643 1.00 69.25 295 LEU A C 1
ATOM 2310 O O . LEU A 1 295 ? 17.121 0.996 -1.299 1.00 69.25 295 LEU A O 1
ATOM 2314 N N . ALA A 1 296 ? 15.265 -0.179 -0.797 1.00 68.69 296 ALA A N 1
ATOM 2315 C CA . ALA A 1 296 ? 15.174 0.248 0.598 1.00 68.69 296 ALA A CA 1
ATOM 2316 C C . ALA A 1 296 ? 16.437 -0.117 1.398 1.00 68.69 296 ALA A C 1
ATOM 2318 O O . ALA A 1 296 ? 17.019 0.727 2.083 1.00 68.69 296 ALA A O 1
ATOM 2319 N N . PHE A 1 297 ? 16.890 -1.370 1.295 1.00 64.25 297 PHE A N 1
ATOM 2320 C CA . PHE A 1 297 ? 18.061 -1.862 2.026 1.00 64.25 297 PHE A CA 1
ATOM 2321 C C . PHE A 1 297 ? 19.357 -1.191 1.586 1.00 64.25 297 PHE A C 1
ATOM 2323 O O . PHE A 1 297 ? 20.162 -0.831 2.443 1.00 64.25 297 PHE A O 1
ATOM 2330 N N . THR A 1 298 ? 19.546 -0.977 0.285 1.00 60.06 298 THR A N 1
ATOM 2331 C CA . THR A 1 298 ? 20.704 -0.252 -0.244 1.00 60.06 298 THR A CA 1
ATOM 2332 C C . THR A 1 298 ? 20.758 1.152 0.344 1.00 60.06 298 THR A C 1
ATOM 2334 O O . THR A 1 298 ? 21.801 1.557 0.846 1.00 60.06 298 THR A O 1
ATOM 2337 N N . ARG A 1 299 ? 19.629 1.869 0.398 1.00 63.94 299 ARG A N 1
ATOM 2338 C CA . ARG A 1 299 ? 19.577 3.222 0.973 1.00 63.94 299 ARG A CA 1
ATOM 2339 C C . ARG A 1 299 ? 19.907 3.250 2.469 1.00 63.94 299 ARG A C 1
ATOM 2341 O O . ARG A 1 299 ? 20.523 4.203 2.958 1.00 63.94 299 ARG A O 1
ATOM 2348 N N . VAL A 1 300 ? 19.524 2.201 3.196 1.00 59.69 300 VAL A N 1
ATOM 2349 C CA . VAL A 1 300 ? 19.914 2.021 4.598 1.00 59.69 300 VAL A CA 1
ATOM 2350 C C . VAL A 1 300 ? 21.404 1.729 4.738 1.00 59.69 300 VAL A C 1
ATOM 2352 O O . VAL A 1 300 ? 22.080 2.402 5.515 1.00 59.69 300 VAL A O 1
ATOM 2355 N N . ALA A 1 301 ? 21.931 0.790 3.956 1.00 52.78 301 ALA A N 1
ATOM 2356 C CA . ALA A 1 301 ? 23.340 0.417 3.979 1.00 52.78 301 ALA A CA 1
ATOM 2357 C C . ALA A 1 301 ? 24.267 1.586 3.603 1.00 52.78 301 ALA A C 1
ATOM 2359 O O . ALA A 1 301 ? 25.322 1.745 4.208 1.00 52.78 301 ALA A O 1
ATOM 2360 N N . THR A 1 302 ? 23.857 2.447 2.667 1.00 52.75 302 THR A N 1
ATOM 2361 C CA . THR A 1 302 ? 24.632 3.630 2.257 1.00 52.75 302 THR A CA 1
ATOM 2362 C C . THR A 1 302 ? 24.484 4.818 3.213 1.00 52.75 302 THR A C 1
ATOM 2364 O O . THR A 1 302 ? 24.963 5.905 2.904 1.00 52.75 302 THR A O 1
ATOM 2367 N N . GLY A 1 303 ? 23.774 4.672 4.340 1.00 48.50 303 GLY A N 1
ATOM 2368 C CA . GLY A 1 303 ? 23.581 5.739 5.331 1.00 48.50 303 GLY A CA 1
ATOM 2369 C C . GLY A 1 303 ? 22.719 6.918 4.859 1.00 48.50 303 GLY A C 1
ATOM 2370 O O . GLY A 1 303 ? 22.572 7.892 5.591 1.00 48.50 303 GLY A O 1
ATOM 2371 N N . ARG A 1 304 ? 22.111 6.829 3.668 1.00 48.69 304 ARG A N 1
ATOM 2372 C CA . ARG A 1 304 ? 21.299 7.895 3.044 1.00 48.69 304 ARG A CA 1
ATOM 2373 C C . ARG A 1 304 ? 19.819 7.853 3.449 1.00 48.69 304 ARG A C 1
ATOM 2375 O O . ARG A 1 304 ? 19.037 8.683 3.007 1.00 48.69 304 ARG A O 1
ATOM 2382 N N . SER A 1 305 ? 19.422 6.877 4.266 1.00 47.00 305 SER A N 1
ATOM 2383 C CA . SER A 1 305 ? 18.037 6.697 4.737 1.00 47.00 305 SER A CA 1
ATOM 2384 C C . SER A 1 305 ? 17.726 7.380 6.075 1.00 47.00 305 SER A C 1
ATOM 2386 O O . SER A 1 305 ? 16.591 7.312 6.537 1.00 47.00 305 SER A O 1
ATOM 2388 N N . GLY A 1 306 ? 18.730 7.950 6.757 1.00 41.28 306 GLY A N 1
ATOM 2389 C CA . GLY A 1 306 ? 18.582 8.450 8.130 1.00 41.28 306 GLY A CA 1
ATOM 2390 C C . GLY A 1 306 ? 18.321 7.367 9.196 1.00 41.28 306 GLY A C 1
ATOM 2391 O O . GLY A 1 306 ? 18.298 7.685 10.382 1.00 41.28 306 GLY A O 1
ATOM 2392 N N . ILE A 1 307 ? 18.175 6.087 8.823 1.00 37.16 307 ILE A N 1
ATOM 2393 C CA . ILE A 1 307 ? 17.894 4.965 9.734 1.00 37.16 307 ILE A CA 1
ATOM 2394 C C . ILE A 1 307 ? 19.100 4.017 9.763 1.00 37.16 307 ILE A C 1
ATOM 2396 O O . ILE A 1 307 ? 19.510 3.495 8.731 1.00 37.16 307 ILE A O 1
ATOM 2400 N N . LYS A 1 308 ? 19.663 3.752 10.950 1.00 33.81 308 LYS A N 1
ATOM 2401 C CA . LYS A 1 308 ? 20.713 2.734 11.151 1.00 33.81 308 LYS A CA 1
ATOM 2402 C C . LYS A 1 308 ? 20.097 1.438 11.685 1.00 33.81 308 LYS A C 1
ATOM 2404 O O . LYS A 1 308 ? 19.475 1.440 12.746 1.00 33.81 308 LYS A O 1
ATOM 2409 N N . PHE A 1 309 ? 20.294 0.312 10.993 1.00 32.50 309 PHE A N 1
ATOM 2410 C CA . PHE A 1 309 ? 19.975 -1.004 11.556 1.00 32.50 309 PHE A CA 1
ATOM 2411 C C . PHE A 1 309 ? 21.097 -1.452 12.500 1.00 32.50 309 PHE A C 1
ATOM 2413 O O . PHE A 1 309 ? 22.162 -1.865 12.055 1.00 32.50 309 PHE A O 1
ATOM 2420 N N . GLY A 1 310 ? 20.827 -1.403 13.807 1.00 31.00 310 GLY A N 1
ATOM 2421 C CA . GLY A 1 310 ? 21.720 -1.907 14.854 1.00 31.00 310 GLY A CA 1
ATOM 2422 C C . GLY A 1 310 ? 22.286 -0.794 15.734 1.00 31.00 310 GLY A C 1
ATOM 2423 O O . GLY A 1 310 ? 23.144 -0.029 15.311 1.00 31.00 310 GLY A O 1
ATOM 2424 N N . GLY A 1 311 ? 21.801 -0.727 16.974 1.00 26.77 311 GLY A N 1
ATOM 2425 C CA . GLY A 1 311 ? 22.148 0.299 17.964 1.00 26.77 311 GLY A CA 1
ATOM 2426 C C . GLY A 1 311 ? 20.886 0.934 18.544 1.00 26.77 311 GLY A C 1
ATOM 2427 O O . GLY A 1 311 ? 19.890 1.053 17.835 1.00 26.77 311 GLY A O 1
ATOM 2428 N N . LYS A 1 312 ? 20.884 1.251 19.848 1.00 25.50 312 LYS A N 1
ATOM 2429 C CA . LYS A 1 312 ? 19.706 1.780 20.562 1.00 25.50 312 LYS A CA 1
ATOM 2430 C C . LYS A 1 312 ? 19.090 2.960 19.782 1.00 25.50 312 LYS A C 1
ATOM 2432 O O . LYS A 1 312 ? 19.844 3.825 19.344 1.00 25.50 312 LYS A O 1
ATOM 2437 N N . PRO A 1 313 ? 17.756 2.990 19.605 1.00 31.34 313 PRO A N 1
ATOM 2438 C CA . PRO A 1 313 ? 17.094 4.065 18.879 1.00 31.34 313 PRO A CA 1
ATOM 2439 C C . PRO A 1 313 ? 17.338 5.389 19.599 1.00 31.34 313 PRO A C 1
ATOM 2441 O O . PRO A 1 313 ? 17.124 5.465 20.807 1.00 31.34 313 PRO A O 1
ATOM 2444 N N . ASP A 1 314 ? 17.767 6.408 18.857 1.00 36.59 314 ASP A N 1
ATOM 2445 C CA . ASP A 1 314 ? 17.593 7.801 19.259 1.00 36.59 314 ASP A CA 1
ATOM 2446 C C . ASP A 1 314 ? 16.142 8.180 18.906 1.00 36.59 314 ASP A C 1
ATOM 2448 O O . ASP A 1 314 ? 15.822 8.296 17.716 1.00 36.59 314 ASP A O 1
ATOM 2452 N N . PRO A 1 315 ? 15.236 8.321 19.893 1.00 35.31 315 PRO A N 1
ATOM 2453 C CA . PRO A 1 315 ? 13.842 8.677 19.638 1.00 35.31 315 PRO A CA 1
ATOM 2454 C C . PRO A 1 315 ? 13.728 10.011 18.894 1.00 35.31 315 PRO A C 1
ATOM 2456 O O . PRO A 1 315 ? 12.878 10.142 18.016 1.00 35.31 315 PRO A O 1
ATOM 2459 N N . ALA A 1 316 ? 14.658 10.940 19.144 1.00 33.16 316 ALA A N 1
ATOM 2460 C CA . ALA A 1 316 ? 14.693 12.231 18.476 1.00 33.16 316 ALA A CA 1
ATOM 2461 C C . ALA A 1 316 ? 15.140 12.110 17.010 1.00 33.16 316 ALA A C 1
ATOM 2463 O O . ALA A 1 316 ? 14.721 12.908 16.181 1.00 33.16 316 ALA A O 1
ATOM 2464 N N . ALA A 1 317 ? 15.950 11.112 16.635 1.00 34.16 317 ALA A N 1
ATOM 2465 C CA . ALA A 1 317 ? 16.292 10.852 15.231 1.00 34.16 317 ALA A CA 1
ATOM 2466 C C . ALA A 1 317 ? 15.128 10.216 14.454 1.00 34.16 317 ALA A C 1
ATOM 2468 O O . ALA A 1 317 ? 14.936 10.526 13.281 1.00 34.16 317 ALA A O 1
ATOM 2469 N N . PHE A 1 318 ? 14.327 9.368 15.106 1.00 33.62 318 PHE A N 1
ATOM 2470 C CA . PHE A 1 318 ? 13.123 8.792 14.503 1.00 33.62 318 PHE A CA 1
ATOM 2471 C C . PHE A 1 318 ? 12.019 9.845 14.332 1.00 33.62 318 PHE A C 1
ATOM 2473 O O . PHE A 1 318 ? 11.462 9.953 13.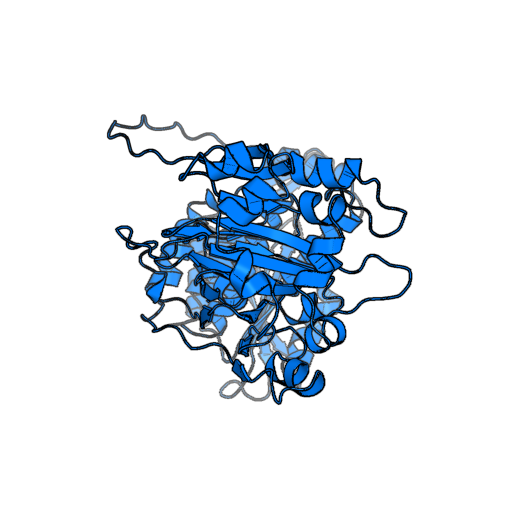241 1.00 33.62 318 PHE A O 1
ATOM 2480 N N . GLU A 1 319 ? 11.775 10.687 15.342 1.00 32.72 319 GLU A N 1
ATOM 2481 C CA . GLU A 1 319 ? 10.903 11.863 15.213 1.00 32.72 319 GLU A CA 1
ATOM 2482 C C . GLU A 1 319 ? 11.418 12.843 14.159 1.00 32.72 319 GLU A C 1
ATOM 2484 O O . GLU A 1 319 ? 10.642 13.257 13.304 1.00 32.72 319 GLU A O 1
ATOM 2489 N N . ARG A 1 320 ? 12.726 13.135 14.109 1.00 34.81 320 ARG A N 1
ATOM 2490 C CA . ARG A 1 320 ? 13.314 13.931 13.017 1.00 34.81 320 ARG A CA 1
ATOM 2491 C C . ARG A 1 320 ? 13.114 13.286 11.646 1.00 34.81 320 ARG A C 1
ATOM 2493 O O . ARG A 1 320 ? 12.903 14.023 10.699 1.00 34.81 320 ARG A O 1
ATOM 2500 N N . SER A 1 321 ? 13.110 11.957 11.520 1.00 31.27 321 SER A N 1
ATOM 2501 C CA . SER A 1 321 ? 12.831 11.271 10.243 1.00 31.27 321 SER A CA 1
ATOM 2502 C C . SER A 1 321 ? 11.348 11.288 9.849 1.00 31.27 321 SER A C 1
ATOM 2504 O O . SER A 1 321 ? 11.020 11.299 8.665 1.00 31.27 321 SER A O 1
ATOM 2506 N N . LEU A 1 322 ? 10.443 11.335 10.834 1.00 29.77 322 LEU A N 1
ATOM 2507 C CA . LEU A 1 322 ? 9.012 11.542 10.608 1.00 29.77 322 LEU A CA 1
ATOM 2508 C C . LEU A 1 322 ? 8.728 13.004 10.230 1.00 29.77 322 LEU A C 1
ATOM 2510 O O . LEU A 1 322 ? 7.904 13.251 9.354 1.00 29.77 322 LEU A O 1
ATOM 2514 N N . ILE A 1 323 ? 9.464 13.945 10.831 1.00 31.95 323 ILE A N 1
ATOM 2515 C CA . ILE A 1 323 ? 9.396 15.395 10.594 1.00 31.95 323 ILE A CA 1
ATOM 2516 C C . ILE A 1 323 ? 10.153 15.811 9.318 1.00 31.95 323 ILE A C 1
ATOM 2518 O O . ILE A 1 323 ? 9.748 16.769 8.678 1.00 31.95 323 ILE A O 1
ATOM 2522 N N . GLN A 1 324 ? 11.182 15.084 8.870 1.00 27.98 324 GLN A N 1
ATOM 2523 C CA . GLN A 1 324 ? 11.860 15.318 7.581 1.00 27.98 324 GLN A CA 1
ATOM 2524 C C . GLN A 1 324 ? 10.991 14.962 6.364 1.00 27.98 324 GLN A C 1
ATOM 2526 O O . GLN A 1 324 ? 11.378 15.270 5.245 1.00 27.98 324 GLN A O 1
ATOM 2531 N N . ASN A 1 325 ? 9.786 14.410 6.562 1.00 30.12 325 ASN A N 1
ATOM 2532 C CA . ASN A 1 325 ? 8.740 14.404 5.529 1.00 30.12 325 ASN A CA 1
ATOM 2533 C C . ASN A 1 325 ? 8.009 15.764 5.412 1.00 30.12 325 ASN A C 1
ATOM 2535 O O . ASN A 1 325 ? 6.934 15.818 4.819 1.00 30.12 325 ASN A O 1
ATOM 2539 N N . ARG A 1 326 ? 8.542 16.846 6.005 1.00 30.14 326 ARG A N 1
ATOM 2540 C CA . ARG A 1 326 ? 8.026 18.219 5.856 1.00 30.14 326 ARG A CA 1
ATOM 2541 C C . ARG A 1 326 ? 8.445 18.911 4.558 1.00 30.14 326 ARG A C 1
ATOM 2543 O O . ARG A 1 326 ? 7.744 19.828 4.158 1.00 30.14 326 ARG A O 1
ATOM 2550 N N . ASP A 1 327 ? 9.491 18.451 3.876 1.00 26.67 327 ASP A N 1
ATOM 2551 C CA . ASP A 1 327 ? 9.894 19.017 2.583 1.00 26.67 327 ASP A CA 1
ATOM 2552 C C . ASP A 1 327 ? 9.456 18.093 1.446 1.00 26.67 327 ASP A C 1
ATOM 2554 O O . ASP A 1 327 ? 10.191 17.204 1.033 1.00 26.67 327 ASP A O 1
ATOM 2558 N N . GLU A 1 328 ? 8.198 18.267 1.035 1.00 28.12 328 GLU A N 1
ATOM 2559 C CA . GLU A 1 328 ? 7.632 18.009 -0.309 1.00 28.12 328 GLU A CA 1
ATOM 2560 C C . GLU A 1 328 ? 6.097 18.244 -0.324 1.00 28.12 328 GLU A C 1
ATOM 2562 O O . GLU A 1 328 ? 5.384 17.809 -1.231 1.00 28.12 328 GLU A O 1
ATOM 2567 N N . THR A 1 329 ? 5.551 18.980 0.653 1.00 29.19 329 THR A N 1
ATOM 2568 C CA . THR A 1 329 ? 4.274 19.688 0.490 1.00 29.19 329 THR A CA 1
ATOM 2569 C C . THR A 1 329 ? 4.479 20.889 -0.423 1.00 29.19 329 THR A C 1
ATOM 2571 O O . THR A 1 329 ? 4.540 22.015 0.045 1.00 29.19 329 THR A O 1
ATOM 2574 N N . ASP A 1 330 ? 4.640 20.633 -1.718 1.00 26.22 330 ASP A N 1
ATOM 2575 C CA . ASP A 1 330 ? 4.240 21.560 -2.775 1.00 26.22 330 ASP A CA 1
ATOM 2576 C C . ASP A 1 330 ? 4.408 20.885 -4.134 1.00 26.22 330 ASP A C 1
ATOM 2578 O O . ASP A 1 330 ? 5.509 20.803 -4.658 1.00 26.22 330 ASP A O 1
ATOM 2582 N N . GLN A 1 331 ? 3.305 20.377 -4.686 1.00 24.86 331 GLN A N 1
ATOM 2583 C CA . GLN A 1 331 ? 2.846 20.708 -6.039 1.00 24.86 331 GLN A CA 1
ATOM 2584 C C . GLN A 1 331 ? 1.347 20.395 -6.101 1.00 24.86 331 GLN A C 1
ATOM 2586 O O . GLN A 1 331 ? 0.912 19.333 -6.554 1.00 24.86 331 GLN A O 1
ATOM 2591 N N . GLN A 1 332 ? 0.539 21.342 -5.620 1.00 24.20 332 GLN A N 1
ATOM 2592 C CA . GLN A 1 332 ? -0.838 21.471 -6.080 1.00 24.20 332 GLN A CA 1
ATOM 2593 C C . GLN A 1 332 ? -0.804 21.897 -7.557 1.00 24.20 332 GLN A C 1
ATOM 2595 O O . GLN A 1 332 ? -0.341 22.986 -7.886 1.00 24.20 332 GLN A O 1
ATOM 2600 N N . LEU A 1 333 ? -1.315 21.062 -8.462 1.00 22.30 333 LEU A N 1
ATOM 2601 C CA . LEU A 1 333 ? -1.725 21.517 -9.791 1.00 22.30 333 LEU A CA 1
ATOM 2602 C C . LEU A 1 333 ? -3.074 22.232 -9.640 1.00 22.30 333 LEU A C 1
ATOM 2604 O O . LEU A 1 333 ? -4.129 21.607 -9.709 1.00 22.30 333 LEU A O 1
ATOM 2608 N N . VAL A 1 334 ? -3.037 23.545 -9.413 1.00 23.11 334 VAL A N 1
ATOM 2609 C CA . VAL A 1 334 ? -4.206 24.417 -9.579 1.00 23.11 334 VAL A CA 1
ATOM 2610 C C . VAL A 1 334 ? -4.332 24.735 -11.071 1.00 23.11 334 VAL A C 1
ATOM 2612 O O . VAL A 1 334 ? -3.453 25.363 -11.661 1.00 23.11 334 VAL A O 1
ATOM 2615 N N . LEU A 1 335 ? -5.419 24.288 -11.703 1.00 23.36 335 LEU A N 1
ATOM 2616 C CA . LEU A 1 335 ? -5.774 24.672 -13.071 1.00 23.36 335 LEU A CA 1
ATOM 2617 C C . LEU A 1 335 ? -6.241 26.136 -13.080 1.00 23.36 335 LEU A C 1
ATOM 2619 O O . LEU A 1 335 ? -7.355 26.435 -12.658 1.00 23.36 335 LEU A O 1
ATOM 2623 N N . VAL A 1 336 ? -5.411 27.041 -13.601 1.00 23.64 336 VAL A N 1
ATOM 2624 C CA . VAL A 1 336 ? -5.820 28.399 -13.999 1.00 23.64 336 VAL A CA 1
ATOM 2625 C C . VAL A 1 336 ? -5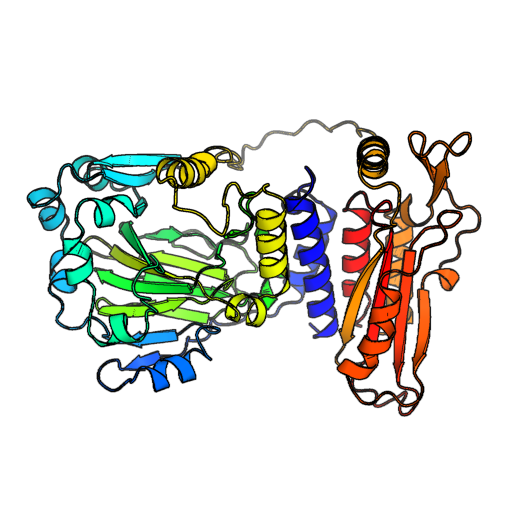.685 28.507 -15.523 1.00 23.64 336 VAL A C 1
ATOM 2627 O O . VAL A 1 336 ? -4.618 28.190 -16.055 1.00 23.64 336 VAL A O 1
ATOM 2630 N N . PRO A 1 337 ? -6.724 28.931 -16.268 1.00 26.23 337 PRO A N 1
ATOM 2631 C CA . PRO A 1 337 ? -6.634 29.070 -17.714 1.00 26.23 337 PRO A CA 1
ATOM 2632 C C . PRO A 1 337 ? -5.859 30.348 -18.061 1.00 26.23 337 PRO A C 1
ATOM 2634 O O . PRO A 1 337 ? -6.387 31.454 -18.009 1.00 26.23 337 PRO A O 1
ATOM 2637 N N . GLY A 1 338 ? -4.590 30.194 -18.434 1.00 22.45 338 GLY A N 1
ATOM 2638 C CA . GLY A 1 338 ? -3.751 31.279 -18.937 1.00 22.45 338 GLY A CA 1
ATOM 2639 C C . GLY A 1 338 ? -2.605 30.721 -19.774 1.00 22.45 338 GLY A C 1
ATOM 2640 O O . GLY A 1 338 ? -1.930 29.786 -19.355 1.00 22.45 338 GLY A O 1
ATOM 2641 N N . ARG A 1 339 ? -2.422 31.254 -20.990 1.00 27.08 339 ARG A N 1
ATOM 2642 C CA . ARG A 1 339 ? -1.376 30.845 -21.945 1.00 27.08 339 ARG A CA 1
ATOM 2643 C C . ARG A 1 339 ? -0.002 30.791 -21.267 1.00 27.08 339 ARG A C 1
ATOM 2645 O O . ARG A 1 339 ? 0.504 31.818 -20.826 1.00 27.08 339 ARG A O 1
ATOM 2652 N N . LEU A 1 340 ? 0.611 29.609 -21.263 1.00 24.34 340 LEU A N 1
ATOM 2653 C CA . LEU A 1 340 ? 2.004 29.426 -20.867 1.00 24.34 340 LEU A CA 1
ATOM 2654 C C . LEU A 1 340 ? 2.937 29.962 -21.969 1.00 24.34 340 LEU A C 1
ATOM 2656 O O . LEU A 1 340 ? 2.700 29.676 -23.148 1.00 24.34 340 LEU A O 1
ATOM 2660 N N . PRO A 1 341 ? 3.992 30.719 -21.622 1.00 24.72 341 PRO A N 1
ATOM 2661 C CA . PRO A 1 341 ? 5.029 31.095 -22.568 1.00 24.72 341 PRO A CA 1
ATOM 2662 C C . PRO A 1 341 ? 5.843 29.860 -22.968 1.00 24.72 341 PRO A C 1
ATOM 2664 O O . PRO A 1 341 ? 6.095 28.960 -22.165 1.00 24.72 341 PRO A O 1
ATOM 2667 N N . THR A 1 342 ? 6.254 29.821 -24.230 1.00 25.20 342 THR A N 1
ATOM 2668 C CA . THR A 1 342 ? 7.113 28.781 -24.794 1.00 25.20 342 THR A CA 1
ATOM 2669 C C . THR A 1 342 ? 8.452 28.761 -24.044 1.00 25.20 342 THR A C 1
ATOM 2671 O O . THR A 1 342 ? 9.154 29.774 -24.073 1.00 25.20 342 THR A O 1
ATOM 2674 N N . PRO A 1 343 ? 8.856 27.656 -23.388 1.00 26.38 343 PRO A N 1
ATOM 2675 C CA . PRO A 1 343 ? 10.198 27.565 -22.841 1.00 26.38 343 PRO A CA 1
ATOM 2676 C C . PRO A 1 343 ? 11.182 27.384 -23.997 1.00 26.38 343 PRO A C 1
ATOM 2678 O O . PRO A 1 343 ? 10.987 26.527 -24.864 1.00 26.38 343 PRO A O 1
ATOM 2681 N N . ALA A 1 344 ? 12.239 28.193 -24.011 1.00 25.56 344 ALA A N 1
ATOM 2682 C CA . ALA A 1 344 ? 13.390 27.946 -24.865 1.00 25.56 344 ALA A CA 1
ATOM 2683 C C . ALA A 1 344 ? 14.035 26.594 -24.485 1.00 25.56 344 ALA A C 1
ATOM 2685 O O . ALA A 1 344 ? 14.025 26.225 -23.308 1.00 25.56 344 ALA A O 1
ATOM 2686 N N . PRO A 1 345 ? 14.584 25.842 -25.452 1.00 26.50 345 PRO A N 1
ATOM 2687 C CA . PRO A 1 345 ? 15.234 24.567 -25.181 1.00 26.50 345 PRO A CA 1
ATOM 2688 C C . PRO A 1 345 ? 16.512 24.797 -24.366 1.00 26.50 345 PRO A C 1
ATOM 2690 O O . PRO A 1 345 ? 17.464 25.399 -24.859 1.00 26.50 345 PRO A O 1
ATOM 2693 N N . THR A 1 346 ? 16.552 24.315 -23.125 1.00 27.80 346 THR A N 1
ATOM 2694 C CA . THR A 1 346 ? 17.797 24.259 -22.352 1.00 27.80 346 THR A CA 1
ATOM 2695 C C . THR A 1 346 ? 18.618 23.055 -22.828 1.00 27.80 346 THR A C 1
ATOM 2697 O O . THR A 1 346 ? 18.101 21.935 -22.802 1.00 27.80 346 THR A O 1
ATOM 2700 N N . PRO A 1 347 ? 19.881 23.228 -23.257 1.00 31.09 347 PRO A N 1
ATOM 2701 C CA . PRO A 1 347 ? 20.783 22.110 -23.504 1.00 31.09 347 PRO A CA 1
ATOM 2702 C C . PRO A 1 347 ? 21.155 21.480 -22.160 1.00 31.09 347 PRO A C 1
ATOM 2704 O O . PRO A 1 347 ? 21.529 22.175 -21.217 1.00 31.09 347 PRO A O 1
ATOM 2707 N N . VAL A 1 348 ? 21.024 20.166 -22.053 1.00 33.44 348 VAL A N 1
ATOM 2708 C CA . VAL A 1 348 ? 21.223 19.434 -20.804 1.00 33.44 348 VAL A CA 1
ATOM 2709 C C . VAL A 1 348 ? 22.670 18.907 -20.725 1.00 33.44 348 VAL A C 1
ATOM 2711 O O . VAL A 1 348 ? 22.986 17.894 -21.341 1.00 33.44 348 VAL A O 1
ATOM 2714 N N . ASP A 1 349 ? 23.523 19.601 -19.956 1.00 41.59 349 ASP A N 1
ATOM 2715 C CA . ASP A 1 349 ? 24.970 19.348 -19.700 1.00 41.59 349 ASP A CA 1
ATOM 2716 C C . ASP A 1 349 ? 25.239 18.597 -18.361 1.00 41.59 349 ASP A C 1
ATOM 2718 O O . ASP A 1 349 ? 26.359 18.531 -17.859 1.00 41.59 349 ASP A O 1
ATOM 2722 N N . TRP A 1 350 ? 24.214 18.032 -17.700 1.00 36.78 350 TRP A N 1
ATOM 2723 C CA . TRP A 1 350 ? 24.404 17.386 -16.381 1.00 36.78 350 TRP A CA 1
ATOM 2724 C C . TRP A 1 350 ? 25.064 16.004 -16.455 1.00 36.78 350 TRP A C 1
ATOM 2726 O O . TRP A 1 350 ? 25.747 15.598 -15.513 1.00 36.78 350 TRP A O 1
ATOM 2736 N N . ALA A 1 351 ? 24.858 15.283 -17.560 1.00 42.91 351 ALA A N 1
ATOM 2737 C CA . ALA A 1 351 ? 25.342 13.915 -17.726 1.00 42.91 351 ALA A CA 1
ATOM 2738 C C . ALA A 1 351 ? 26.874 13.844 -17.691 1.00 42.91 351 ALA A C 1
ATOM 2740 O O . ALA A 1 351 ? 27.424 12.916 -17.109 1.00 42.91 351 ALA A O 1
ATOM 2741 N N . ASP A 1 352 ? 27.545 14.865 -18.225 1.00 43.19 352 ASP A N 1
ATOM 2742 C CA . ASP A 1 352 ? 29.003 14.911 -18.300 1.00 43.19 352 ASP A CA 1
ATOM 2743 C C . ASP A 1 352 ? 29.624 15.273 -16.932 1.00 43.19 352 ASP A C 1
ATOM 2745 O O . ASP A 1 352 ? 30.588 14.644 -16.491 1.00 43.19 352 ASP A O 1
ATOM 2749 N N . ARG A 1 353 ? 29.016 16.199 -16.170 1.00 41.62 353 ARG A N 1
ATOM 2750 C CA . ARG A 1 353 ? 29.515 16.600 -14.834 1.00 41.62 353 ARG A CA 1
ATOM 2751 C C . ARG A 1 353 ? 29.252 15.573 -13.732 1.00 41.62 353 ARG A C 1
ATOM 2753 O O . ARG A 1 353 ? 30.128 15.338 -12.900 1.00 41.62 353 ARG A O 1
ATOM 2760 N N . GLY A 1 354 ? 28.063 14.964 -13.702 1.00 43.91 354 GLY A N 1
ATOM 2761 C CA . GLY A 1 354 ? 27.720 13.941 -12.704 1.00 43.91 354 GLY A CA 1
ATOM 2762 C C . GLY A 1 354 ? 28.540 12.659 -12.874 1.00 43.91 354 GLY A C 1
ATOM 2763 O O . GLY A 1 354 ? 28.923 12.017 -11.894 1.00 43.91 354 GLY A O 1
ATOM 2764 N N . PHE A 1 355 ? 28.872 12.325 -14.121 1.00 46.00 355 PHE A N 1
ATOM 2765 C CA . PHE A 1 355 ? 29.690 11.171 -14.465 1.00 46.00 355 PHE A CA 1
ATOM 2766 C C . PHE A 1 355 ? 31.160 11.331 -14.045 1.00 46.00 355 PHE A C 1
ATOM 2768 O O . PHE A 1 355 ? 31.731 10.406 -13.458 1.00 46.00 355 PHE A O 1
ATOM 2775 N N . ALA A 1 356 ? 31.750 12.512 -14.264 1.00 45.41 356 ALA A N 1
ATOM 2776 C CA . ALA A 1 356 ? 33.129 12.812 -13.873 1.00 45.41 356 ALA A CA 1
ATOM 2777 C C . ALA A 1 356 ? 33.355 12.706 -12.347 1.00 45.41 356 ALA A C 1
ATOM 2779 O O . ALA A 1 356 ? 34.323 12.083 -11.900 1.00 45.41 356 ALA A O 1
ATOM 2780 N N . GLU A 1 357 ? 32.438 13.241 -11.531 1.00 44.25 357 GLU A N 1
ATOM 2781 C CA . GLU A 1 357 ? 32.500 13.133 -10.060 1.00 44.25 357 GLU A CA 1
ATOM 2782 C C . GLU A 1 357 ? 32.307 11.686 -9.571 1.00 44.25 357 GLU A C 1
ATOM 2784 O O . GLU A 1 357 ? 33.050 11.198 -8.717 1.00 44.25 357 GLU A O 1
ATOM 2789 N N . PHE A 1 358 ? 31.371 10.937 -10.160 1.00 44.38 358 PHE A N 1
ATOM 2790 C CA . PHE A 1 358 ? 31.151 9.537 -9.789 1.00 44.38 358 PHE A CA 1
ATOM 2791 C C . PHE A 1 358 ? 32.372 8.647 -10.089 1.00 44.38 358 PHE A C 1
ATOM 2793 O O . PHE A 1 358 ? 32.762 7.821 -9.259 1.00 44.38 358 PHE A O 1
ATOM 2800 N N . ARG A 1 359 ? 33.031 8.839 -11.241 1.00 48.38 359 ARG A N 1
ATOM 2801 C CA . ARG A 1 359 ? 34.256 8.103 -11.606 1.00 48.38 359 ARG A CA 1
ATOM 2802 C C . ARG A 1 359 ? 35.445 8.449 -10.722 1.00 48.38 359 ARG A C 1
ATOM 2804 O O . ARG A 1 359 ? 36.232 7.556 -10.408 1.00 48.38 359 ARG A O 1
ATOM 2811 N N . ARG A 1 360 ? 35.546 9.698 -10.261 1.00 48.16 360 ARG A N 1
ATOM 2812 C CA . ARG A 1 360 ? 36.530 10.091 -9.246 1.00 48.16 360 ARG A CA 1
ATOM 2813 C C . ARG A 1 360 ? 36.349 9.294 -7.945 1.00 48.16 360 ARG A C 1
ATOM 2815 O O . ARG A 1 360 ? 37.338 8.954 -7.299 1.00 48.16 360 ARG A O 1
ATOM 2822 N N . LEU A 1 361 ? 35.108 8.969 -7.577 1.00 41.41 361 LEU A N 1
ATOM 2823 C CA . LEU A 1 361 ? 34.771 8.226 -6.357 1.00 41.41 361 LEU A CA 1
ATOM 2824 C C . LEU A 1 361 ? 34.877 6.695 -6.511 1.00 41.41 361 LEU A C 1
ATOM 2826 O O . LEU A 1 361 ? 35.163 6.012 -5.526 1.00 41.41 361 LEU A O 1
ATOM 2830 N N . VAL A 1 362 ? 34.666 6.142 -7.715 1.00 41.06 362 VAL A N 1
ATOM 2831 C CA . VAL A 1 362 ? 34.692 4.686 -7.985 1.00 41.06 362 VAL A CA 1
ATOM 2832 C C . VAL A 1 362 ? 35.515 4.352 -9.251 1.00 41.06 362 VAL A C 1
ATOM 2834 O O . VAL A 1 362 ? 34.971 3.903 -10.260 1.00 41.06 362 VAL A O 1
ATOM 2837 N N . PRO A 1 363 ? 36.848 4.541 -9.233 1.00 42.53 363 PRO A N 1
ATOM 2838 C CA . PRO A 1 363 ? 37.679 4.488 -10.443 1.00 42.53 363 PRO A CA 1
ATOM 2839 C C . PRO A 1 363 ? 37.874 3.083 -11.041 1.00 42.53 363 PRO A C 1
ATOM 2841 O O . PRO A 1 363 ? 38.220 2.965 -12.213 1.00 42.53 363 PRO A O 1
ATOM 2844 N N . ALA A 1 364 ? 37.652 2.013 -10.267 1.00 38.44 364 ALA A N 1
ATOM 2845 C CA . ALA A 1 364 ? 38.184 0.682 -10.581 1.00 38.44 364 ALA A CA 1
ATOM 2846 C C . ALA A 1 364 ? 37.158 -0.385 -11.015 1.00 38.44 364 ALA A C 1
ATOM 2848 O O . ALA A 1 364 ? 37.550 -1.539 -11.176 1.00 38.44 364 ALA A O 1
ATOM 2849 N N . ARG A 1 365 ? 35.861 -0.070 -11.163 1.00 45.22 365 ARG A N 1
ATOM 2850 C CA . ARG A 1 365 ? 34.862 -1.066 -11.607 1.00 45.22 365 ARG A CA 1
ATOM 2851 C C . ARG A 1 365 ? 33.772 -0.437 -12.480 1.00 45.22 365 ARG A C 1
ATOM 2853 O O . ARG A 1 365 ? 32.979 0.334 -11.941 1.00 45.22 365 ARG A O 1
ATOM 2860 N N . PRO A 1 366 ? 33.684 -0.755 -13.785 1.00 48.47 366 PRO A N 1
ATOM 2861 C CA . PRO A 1 366 ? 32.509 -0.398 -14.568 1.00 48.47 366 PRO A CA 1
ATOM 2862 C C . PRO A 1 366 ? 31.290 -1.120 -13.983 1.00 48.47 366 PRO A C 1
ATOM 2864 O O . PRO A 1 366 ? 31.264 -2.346 -13.866 1.00 48.47 366 PRO A O 1
ATOM 2867 N N . MET A 1 367 ? 30.286 -0.354 -13.558 1.00 49.12 367 MET A N 1
ATOM 2868 C CA . MET A 1 367 ? 28.998 -0.915 -13.174 1.00 49.12 367 MET A CA 1
ATOM 2869 C C . MET A 1 367 ? 28.186 -1.152 -14.442 1.00 49.12 367 MET A C 1
ATOM 2871 O O . MET A 1 367 ? 27.533 -0.246 -14.960 1.00 49.12 367 MET A O 1
ATOM 2875 N N . VAL A 1 368 ? 28.235 -2.386 -14.939 1.00 53.25 368 VAL A N 1
ATOM 2876 C CA . VAL A 1 368 ? 27.285 -2.844 -15.947 1.00 53.25 368 VAL A CA 1
ATOM 2877 C C . VAL A 1 368 ? 25.991 -3.214 -15.241 1.00 53.25 368 VAL A C 1
ATOM 2879 O O . VAL A 1 368 ? 25.941 -4.132 -14.423 1.00 53.25 368 VAL A O 1
ATOM 2882 N N . LEU A 1 369 ? 24.928 -2.474 -15.538 1.00 53.50 369 LEU A N 1
ATOM 2883 C CA . LEU A 1 369 ? 23.591 -2.899 -15.171 1.00 53.50 369 LEU A CA 1
ATOM 2884 C C . LEU A 1 369 ? 23.196 -3.988 -16.163 1.00 53.50 369 LEU A C 1
ATOM 2886 O O . LEU A 1 369 ? 23.139 -3.720 -17.367 1.00 53.50 369 LEU A O 1
ATOM 2890 N N . ALA A 1 370 ? 22.902 -5.193 -15.667 1.00 55.06 370 ALA A N 1
ATOM 2891 C CA . ALA A 1 370 ? 22.208 -6.168 -16.487 1.00 55.06 370 ALA A CA 1
ATOM 2892 C C . ALA A 1 370 ? 20.861 -6.608 -15.922 1.00 55.06 370 ALA A C 1
ATOM 2894 O O . ALA A 1 370 ? 20.717 -6.939 -14.746 1.00 55.06 370 ALA A O 1
ATOM 2895 N N . LEU A 1 371 ? 19.867 -6.595 -16.804 1.00 56.69 371 LEU A N 1
ATOM 2896 C CA . LEU A 1 371 ? 18.516 -7.063 -16.549 1.00 56.69 371 LEU A CA 1
ATOM 2897 C C . LEU A 1 371 ? 18.323 -8.363 -17.317 1.00 56.69 371 LEU A C 1
ATOM 2899 O O . LEU A 1 371 ? 18.534 -8.390 -18.527 1.00 56.69 371 LEU A O 1
ATOM 2903 N N . ALA A 1 372 ? 17.900 -9.413 -16.619 1.00 60.09 372 ALA A N 1
ATOM 2904 C CA . ALA A 1 372 ? 17.549 -10.686 -17.225 1.00 60.09 372 ALA A CA 1
ATOM 2905 C C . ALA A 1 372 ? 16.054 -10.960 -16.997 1.00 60.09 372 ALA A C 1
ATOM 2907 O O . ALA A 1 372 ? 15.593 -10.974 -15.855 1.00 60.09 372 ALA A O 1
ATOM 2908 N N . LEU A 1 373 ? 15.291 -11.133 -18.077 1.00 56.47 373 LEU A N 1
ATOM 2909 C CA . LEU A 1 373 ? 13.848 -11.389 -18.040 1.00 56.47 373 LEU A CA 1
ATOM 2910 C C . LEU A 1 373 ? 13.538 -12.744 -18.656 1.00 56.47 373 LEU A C 1
ATOM 2912 O O . LEU A 1 373 ? 14.008 -13.022 -19.752 1.00 56.47 373 LEU A O 1
ATOM 2916 N N . ALA A 1 374 ? 12.706 -13.535 -17.981 1.00 58.41 374 ALA A N 1
ATOM 2917 C CA . ALA A 1 374 ? 12.093 -14.725 -18.552 1.00 58.41 374 ALA A CA 1
ATOM 2918 C C . ALA A 1 374 ? 10.714 -14.370 -19.130 1.00 58.41 374 ALA A C 1
ATOM 2920 O O . ALA A 1 374 ? 9.900 -13.761 -18.435 1.00 58.41 374 ALA A O 1
ATOM 2921 N N . LEU A 1 375 ? 10.464 -14.720 -20.390 1.00 56.75 375 LEU A N 1
ATOM 2922 C CA . LEU A 1 375 ? 9.204 -14.472 -21.096 1.00 56.75 375 LEU A CA 1
ATOM 2923 C C . LEU A 1 375 ? 8.452 -15.786 -21.313 1.00 56.75 375 LEU A C 1
ATOM 2925 O O . LEU A 1 375 ? 9.086 -16.776 -21.652 1.00 56.75 375 LEU A O 1
ATOM 2929 N N . ASP A 1 376 ? 7.122 -15.769 -21.220 1.00 46.78 376 ASP A N 1
ATOM 2930 C CA . ASP A 1 376 ? 6.251 -16.951 -21.389 1.00 46.78 376 ASP A CA 1
ATOM 2931 C C . ASP A 1 376 ? 6.099 -17.434 -22.857 1.00 46.78 376 ASP A C 1
ATOM 2933 O O . ASP A 1 376 ? 5.303 -18.328 -23.141 1.00 46.78 376 ASP A O 1
ATOM 2937 N N . GLY A 1 377 ? 6.822 -16.824 -23.808 1.00 56.41 377 GLY A N 1
ATOM 2938 C CA . GLY A 1 377 ? 6.804 -17.162 -25.237 1.00 56.41 377 GLY A CA 1
ATOM 2939 C C . GLY A 1 377 ? 7.776 -16.314 -26.080 1.00 56.41 377 GLY A C 1
ATOM 2940 O O . GLY A 1 377 ? 8.363 -15.363 -25.548 1.00 56.41 377 GLY A O 1
ATOM 2941 N N . PRO A 1 378 ? 7.983 -16.654 -27.373 1.00 58.25 378 PRO A N 1
ATOM 2942 C CA . PRO A 1 378 ? 8.964 -15.988 -28.232 1.00 58.25 378 PRO A CA 1
ATOM 2943 C C . PRO A 1 378 ? 8.574 -14.536 -28.499 1.00 58.25 378 PRO A C 1
ATOM 2945 O O . PRO A 1 378 ? 7.458 -14.309 -28.968 1.00 58.25 378 PRO A O 1
ATOM 2948 N N . PRO A 1 379 ? 9.461 -13.547 -28.284 1.00 60.34 379 PRO A N 1
ATOM 2949 C CA . PRO A 1 379 ? 9.206 -12.205 -28.782 1.00 60.34 379 PRO A CA 1
ATOM 2950 C C . PRO A 1 379 ? 9.327 -12.176 -30.313 1.00 60.34 379 PRO A C 1
ATOM 2952 O O . PRO A 1 379 ? 10.212 -12.818 -30.891 1.00 60.34 379 PRO A O 1
ATOM 2955 N N . SER A 1 380 ? 8.488 -11.376 -30.975 1.00 69.00 380 SER A N 1
ATOM 2956 C CA . SER A 1 380 ? 8.662 -11.046 -32.393 1.00 69.00 380 SER A CA 1
ATOM 2957 C C . SER A 1 380 ? 9.958 -10.255 -32.575 1.00 69.00 380 SER A C 1
ATOM 2959 O O . SER A 1 380 ? 10.069 -9.100 -32.168 1.00 69.00 380 SER A O 1
ATOM 2961 N N . LEU A 1 381 ? 10.976 -10.876 -33.174 1.00 67.88 381 LEU A N 1
ATOM 2962 C CA . LEU A 1 381 ? 12.274 -10.227 -33.403 1.00 67.88 381 LEU A CA 1
ATOM 2963 C C . LEU A 1 381 ? 12.168 -9.003 -34.311 1.00 67.88 381 LEU A C 1
ATOM 2965 O O . LEU A 1 381 ? 12.913 -8.039 -34.144 1.00 67.88 381 LEU A O 1
ATOM 2969 N N . ALA A 1 382 ? 11.268 -9.060 -35.294 1.00 65.06 382 ALA A N 1
ATOM 2970 C CA . ALA A 1 382 ? 11.076 -7.988 -36.257 1.00 65.06 382 ALA A CA 1
ATOM 2971 C C . ALA A 1 382 ? 10.536 -6.730 -35.568 1.00 65.06 382 ALA A C 1
ATOM 2973 O O . ALA A 1 382 ? 11.074 -5.639 -35.761 1.00 65.06 382 ALA A O 1
ATOM 2974 N N . GLU A 1 383 ? 9.530 -6.890 -34.709 1.00 60.88 383 GLU A N 1
ATOM 2975 C CA . GLU A 1 383 ? 9.016 -5.785 -33.906 1.00 60.88 383 GLU A CA 1
ATOM 2976 C C . GLU A 1 383 ? 10.054 -5.334 -32.884 1.00 60.88 383 GLU A C 1
ATOM 2978 O O . GLU A 1 383 ? 10.321 -4.137 -32.792 1.00 60.88 383 GLU A O 1
ATOM 2983 N N . LEU A 1 384 ? 10.713 -6.267 -32.186 1.00 62.28 384 LEU A N 1
ATOM 2984 C CA . LEU A 1 384 ? 11.758 -5.948 -31.215 1.00 62.28 384 LEU A CA 1
ATOM 2985 C C . LEU A 1 384 ? 12.794 -5.011 -31.839 1.00 62.28 384 LEU A C 1
ATOM 2987 O O . LEU A 1 384 ? 13.063 -3.933 -31.310 1.00 62.28 384 LEU A O 1
ATOM 2991 N N . ARG A 1 385 ? 13.299 -5.383 -33.019 1.00 68.44 385 ARG A N 1
ATOM 2992 C CA . ARG A 1 385 ? 14.247 -4.592 -33.804 1.00 68.44 385 ARG A CA 1
ATOM 2993 C C . ARG A 1 385 ? 13.674 -3.237 -34.211 1.00 68.44 385 ARG A C 1
ATOM 2995 O O . ARG A 1 385 ? 14.372 -2.236 -34.074 1.00 68.44 385 ARG A O 1
ATOM 3002 N N . ALA A 1 386 ? 12.426 -3.176 -34.675 1.00 63.53 386 ALA A N 1
ATOM 3003 C CA . ALA A 1 386 ? 11.770 -1.916 -35.029 1.00 63.53 386 ALA A CA 1
ATOM 3004 C C . ALA A 1 386 ? 11.659 -0.963 -33.823 1.00 63.53 386 ALA A C 1
ATOM 3006 O O . ALA A 1 386 ? 11.981 0.218 -33.935 1.00 63.53 386 ALA A O 1
ATOM 3007 N N . GLY A 1 387 ? 11.305 -1.484 -32.646 1.00 60.22 387 GLY A N 1
ATOM 3008 C CA . GLY A 1 387 ? 11.230 -0.700 -31.411 1.00 60.22 387 GLY A CA 1
ATOM 3009 C C . GLY A 1 387 ? 12.568 -0.157 -30.951 1.00 60.22 387 GLY A C 1
ATOM 3010 O O . GLY A 1 387 ? 12.645 0.997 -30.529 1.00 60.22 387 GLY A O 1
ATOM 3011 N N . VAL A 1 388 ? 13.626 -0.962 -31.080 1.00 63.91 388 VAL A N 1
ATOM 3012 C CA . VAL A 1 388 ? 14.992 -0.507 -30.804 1.00 63.91 388 VAL A CA 1
ATOM 3013 C C . VAL A 1 388 ? 15.443 0.537 -31.819 1.00 63.91 388 VAL A C 1
ATOM 3015 O O . VAL A 1 388 ? 16.079 1.512 -31.436 1.00 63.91 388 VAL A O 1
ATOM 3018 N N . LEU A 1 389 ? 15.096 0.396 -33.100 1.00 68.50 389 LEU A N 1
ATOM 3019 C CA . LEU A 1 389 ? 15.420 1.408 -34.110 1.00 68.50 389 LEU A CA 1
ATOM 3020 C C . LEU A 1 389 ? 14.757 2.751 -33.809 1.00 68.50 389 LEU A C 1
ATOM 3022 O O . LEU A 1 389 ? 15.415 3.787 -33.887 1.00 68.50 389 LEU A O 1
ATOM 3026 N N . ASP A 1 390 ? 13.478 2.751 -33.444 1.00 59.25 390 ASP A N 1
ATOM 3027 C CA . ASP A 1 390 ? 12.781 3.992 -33.105 1.00 59.25 390 ASP A CA 1
ATOM 3028 C C . ASP A 1 390 ? 13.332 4.631 -31.835 1.00 59.25 390 ASP A C 1
ATOM 3030 O O . ASP A 1 390 ? 13.520 5.843 -31.768 1.00 59.25 390 ASP A O 1
ATOM 3034 N N . LEU A 1 391 ? 13.662 3.806 -30.849 1.00 57.97 391 LEU A N 1
ATOM 3035 C CA . LEU A 1 391 ? 14.367 4.239 -29.656 1.00 57.97 391 LEU A CA 1
ATOM 3036 C C . LEU A 1 391 ? 15.704 4.921 -29.999 1.00 57.97 391 LEU A C 1
ATOM 3038 O O . LEU A 1 391 ? 15.985 6.012 -29.517 1.00 57.97 391 LEU A O 1
ATOM 3042 N N . VAL A 1 392 ? 16.523 4.292 -30.839 1.00 65.00 392 VAL A N 1
ATOM 3043 C CA . VAL A 1 392 ? 17.835 4.797 -31.274 1.00 65.00 392 VAL A CA 1
ATOM 3044 C C . VAL A 1 392 ? 17.711 6.113 -32.064 1.00 65.00 392 VAL A C 1
ATOM 3046 O O . VAL A 1 392 ? 18.626 6.946 -32.061 1.00 65.00 392 VAL A O 1
ATOM 3049 N N . ARG A 1 393 ? 16.574 6.330 -32.741 1.00 66.00 393 ARG A N 1
ATOM 3050 C CA . ARG A 1 393 ? 16.242 7.602 -33.403 1.00 66.00 393 ARG A CA 1
ATOM 3051 C C . ARG A 1 393 ? 15.894 8.694 -32.393 1.00 66.00 393 ARG A C 1
ATOM 3053 O O . ARG A 1 393 ? 16.367 9.815 -32.549 1.00 66.00 393 ARG A O 1
ATOM 3060 N N . GLU A 1 394 ? 15.093 8.368 -31.383 1.00 54.50 394 GLU A N 1
ATOM 3061 C CA . GLU A 1 394 ? 14.596 9.323 -30.383 1.00 54.50 394 GLU A CA 1
ATOM 3062 C C . GLU A 1 394 ? 15.600 9.652 -29.277 1.00 54.50 394 GLU A C 1
ATOM 3064 O O . GLU A 1 394 ? 15.559 10.751 -28.730 1.00 54.50 394 GLU A O 1
ATOM 3069 N N . ALA A 1 395 ? 16.518 8.733 -28.983 1.00 58.56 395 ALA A N 1
ATOM 3070 C CA . ALA A 1 395 ? 17.611 8.913 -28.040 1.00 58.56 395 ALA A CA 1
ATOM 3071 C C . ALA A 1 395 ? 18.957 8.823 -28.785 1.00 58.56 395 ALA A C 1
ATOM 3073 O O . ALA A 1 395 ? 19.593 7.765 -28.782 1.00 58.56 395 ALA A O 1
ATOM 3074 N N . PRO A 1 396 ? 19.429 9.921 -29.421 1.00 66.38 396 PRO A N 1
ATOM 3075 C CA . PRO A 1 396 ? 20.686 9.939 -30.174 1.00 66.38 396 PRO A CA 1
ATOM 3076 C C . PRO A 1 396 ? 21.900 9.429 -29.389 1.00 66.38 396 PRO A C 1
ATOM 3078 O O . PRO A 1 396 ? 22.809 8.874 -29.994 1.00 66.38 396 PRO A O 1
ATOM 3081 N N . ARG A 1 397 ? 21.879 9.545 -28.052 1.00 66.38 397 ARG A N 1
ATOM 3082 C CA . ARG A 1 397 ? 22.915 9.028 -27.140 1.00 66.38 397 ARG A CA 1
ATOM 3083 C C . ARG A 1 397 ? 23.164 7.524 -27.263 1.00 66.38 397 ARG A C 1
ATOM 3085 O O . ARG A 1 397 ? 24.275 7.079 -27.020 1.00 66.38 397 ARG A O 1
ATOM 3092 N N . LEU A 1 398 ? 22.178 6.742 -27.706 1.00 69.44 398 LEU A N 1
ATOM 3093 C CA . LEU A 1 398 ? 22.357 5.307 -27.966 1.00 69.44 398 LEU A CA 1
ATOM 3094 C C . LEU A 1 398 ? 23.228 5.016 -29.196 1.00 69.44 398 LEU A C 1
ATOM 3096 O O . LEU A 1 398 ? 23.569 3.860 -29.428 1.00 69.44 398 LEU A O 1
ATOM 3100 N N . ARG A 1 399 ? 23.563 6.044 -29.982 1.00 75.56 399 ARG A N 1
ATOM 3101 C CA . ARG A 1 399 ? 24.515 5.999 -31.101 1.00 75.56 399 ARG A CA 1
ATOM 3102 C C . ARG A 1 399 ? 25.780 6.780 -30.779 1.00 75.56 399 ARG A C 1
ATOM 3104 O O . ARG A 1 399 ? 26.425 7.286 -31.692 1.00 75.56 399 ARG A O 1
ATOM 3111 N N . CYS A 1 400 ? 26.080 6.964 -29.501 1.00 73.88 400 CYS A N 1
ATOM 3112 C CA . CYS A 1 400 ? 27.262 7.669 -29.051 1.00 73.88 400 CYS A CA 1
ATOM 3113 C C . CYS A 1 400 ? 28.113 6.741 -28.185 1.00 73.88 400 CYS A C 1
ATOM 3115 O O . CYS A 1 400 ? 27.592 5.900 -27.454 1.00 73.88 400 CYS A O 1
ATOM 3117 N N . HIS A 1 401 ? 29.422 6.933 -28.254 1.00 73.50 401 HIS A N 1
ATOM 3118 C CA . HIS A 1 401 ? 30.408 6.307 -27.385 1.00 73.50 401 HIS A CA 1
ATOM 3119 C C . HIS A 1 401 ? 31.036 7.365 -26.468 1.00 73.50 401 HIS A C 1
ATOM 3121 O O . HIS A 1 401 ? 30.764 8.563 -26.611 1.00 73.50 401 HIS A O 1
ATOM 3127 N N . LEU A 1 402 ? 31.845 6.923 -25.508 1.00 68.94 402 LEU A N 1
ATOM 3128 C CA . LEU A 1 402 ? 32.528 7.812 -24.575 1.00 68.94 402 LEU A CA 1
ATOM 3129 C C . LEU A 1 402 ? 33.982 8.002 -24.999 1.00 68.94 402 LEU A C 1
ATOM 3131 O O . LEU A 1 402 ? 34.713 7.033 -25.192 1.00 68.94 402 LEU A O 1
ATOM 3135 N N . GLU A 1 403 ? 34.411 9.256 -25.082 1.00 71.62 403 GLU A N 1
ATOM 3136 C CA . GLU A 1 403 ? 35.799 9.624 -25.353 1.00 71.62 403 GLU A CA 1
ATOM 3137 C C . GLU A 1 403 ? 36.319 10.506 -24.211 1.00 71.62 403 GLU A C 1
ATOM 3139 O O . GLU A 1 403 ? 35.645 11.450 -23.800 1.00 71.62 403 GLU A O 1
ATOM 3144 N N . ALA A 1 404 ? 37.505 10.197 -23.685 1.00 66.88 404 ALA A N 1
ATOM 3145 C CA . ALA A 1 404 ? 38.217 11.035 -22.721 1.00 66.88 404 ALA A CA 1
ATOM 3146 C C . ALA A 1 404 ? 39.326 11.809 -23.443 1.00 66.88 404 ALA A C 1
ATOM 3148 O O . ALA A 1 404 ? 40.100 11.210 -24.195 1.00 66.88 404 ALA A O 1
ATOM 3149 N N . ALA A 1 405 ? 39.437 13.114 -23.197 1.00 69.69 405 ALA A N 1
ATOM 3150 C CA . ALA A 1 405 ? 40.592 13.883 -23.645 1.00 69.69 405 ALA A CA 1
ATOM 3151 C C . ALA A 1 405 ? 41.834 13.435 -22.858 1.00 69.69 405 ALA A C 1
ATOM 3153 O O . ALA A 1 405 ? 41.789 13.310 -21.637 1.00 69.69 405 ALA A O 1
ATOM 3154 N N . ASP A 1 406 ? 42.927 13.138 -23.565 1.00 71.44 406 ASP A N 1
ATOM 3155 C CA . ASP A 1 406 ? 44.217 12.732 -22.983 1.00 71.44 406 ASP A CA 1
ATOM 3156 C C . ASP A 1 406 ? 44.133 11.583 -21.958 1.00 71.44 406 ASP A C 1
ATOM 3158 O O . ASP A 1 406 ? 44.950 11.477 -21.045 1.00 71.44 406 ASP A O 1
ATOM 3162 N N . ALA A 1 407 ? 43.135 10.704 -22.119 1.00 63.31 407 ALA A N 1
ATOM 3163 C CA . ALA A 1 407 ? 42.814 9.621 -21.191 1.00 63.31 407 ALA A CA 1
ATOM 3164 C C . ALA A 1 407 ? 42.492 10.071 -19.749 1.00 63.31 407 ALA A C 1
ATOM 3166 O O . ALA A 1 407 ? 42.499 9.233 -18.847 1.00 63.31 407 ALA A O 1
ATOM 3167 N N . ASP A 1 408 ? 42.162 11.350 -19.528 1.00 62.47 408 ASP A N 1
ATOM 3168 C CA . ASP A 1 408 ? 41.676 11.855 -18.245 1.00 62.47 408 ASP A CA 1
ATOM 3169 C C . ASP A 1 408 ? 40.183 11.516 -18.074 1.00 62.47 408 ASP A C 1
ATOM 3171 O O . ASP A 1 408 ? 39.336 12.094 -18.767 1.00 62.47 408 ASP A O 1
ATOM 3175 N N . PRO A 1 409 ? 39.810 10.625 -17.134 1.00 56.69 409 PRO A N 1
ATOM 3176 C CA . PRO A 1 409 ? 38.413 10.275 -16.893 1.00 56.69 409 PRO A CA 1
ATOM 3177 C C . PRO A 1 409 ? 37.534 11.467 -16.484 1.00 56.69 409 PRO A C 1
ATOM 3179 O O . PRO A 1 409 ? 36.316 11.390 -16.621 1.00 56.69 409 PRO A O 1
ATOM 3182 N N . ALA A 1 410 ? 38.115 12.569 -16.000 1.00 55.56 410 ALA A N 1
ATOM 3183 C CA . ALA A 1 410 ? 37.375 13.786 -15.670 1.00 55.56 410 ALA A CA 1
ATOM 3184 C C . ALA A 1 410 ? 36.913 14.580 -16.909 1.00 55.56 410 ALA A C 1
ATOM 3186 O O . ALA A 1 410 ? 36.113 15.504 -16.778 1.00 55.56 410 ALA A O 1
ATOM 3187 N N . THR A 1 411 ? 37.395 14.221 -18.104 1.00 63.28 411 THR A N 1
ATOM 3188 C CA . THR A 1 411 ? 37.107 14.908 -19.378 1.00 63.28 411 THR A CA 1
ATOM 3189 C C . THR A 1 411 ? 36.227 14.090 -20.326 1.00 63.28 411 THR A C 1
ATOM 3191 O O . THR A 1 411 ? 36.115 14.409 -21.512 1.00 63.28 411 THR A O 1
ATOM 3194 N N . LEU A 1 412 ? 35.624 13.012 -19.817 1.00 62.97 412 LEU A N 1
ATOM 3195 C CA . LEU A 1 412 ? 34.746 12.133 -20.580 1.00 62.97 412 LEU A CA 1
ATOM 3196 C C . LEU A 1 412 ? 33.582 12.914 -21.200 1.00 62.97 412 LEU A C 1
ATOM 3198 O O . LEU A 1 412 ? 32.869 13.636 -20.507 1.00 62.97 412 LEU A O 1
ATOM 3202 N N . ARG A 1 413 ? 33.378 12.725 -22.505 1.00 67.50 413 ARG A N 1
ATOM 3203 C CA . ARG A 1 413 ? 32.275 13.318 -23.268 1.00 67.50 413 ARG A CA 1
ATOM 3204 C C . ARG A 1 413 ? 31.634 12.300 -24.202 1.00 67.50 413 ARG A C 1
ATOM 3206 O O . ARG A 1 413 ? 32.291 11.377 -24.689 1.00 67.50 413 ARG A O 1
ATOM 3213 N N . TRP A 1 414 ? 30.359 12.518 -24.499 1.00 67.69 414 TRP A N 1
ATOM 3214 C CA . TRP A 1 414 ? 29.638 11.776 -25.529 1.00 67.69 414 TRP A CA 1
ATOM 3215 C C . TRP A 1 414 ? 30.072 12.205 -26.924 1.00 67.69 414 TRP A C 1
ATOM 3217 O O . TRP A 1 414 ? 29.960 13.374 -27.291 1.00 67.69 414 TRP A O 1
ATOM 3227 N N . VAL A 1 415 ? 30.494 11.240 -27.734 1.00 77.00 415 VAL A N 1
ATOM 3228 C CA . VAL A 1 415 ? 30.837 11.454 -29.141 1.00 77.00 415 VAL A CA 1
ATOM 3229 C C . VAL A 1 415 ? 29.985 10.531 -29.992 1.00 77.00 415 VAL A C 1
ATOM 3231 O O . VAL A 1 415 ? 29.806 9.360 -29.663 1.00 77.00 415 VAL A O 1
ATOM 3234 N N . ALA A 1 416 ? 29.431 11.057 -31.085 1.00 80.31 416 ALA A N 1
ATOM 3235 C CA . ALA A 1 416 ? 28.697 10.236 -32.038 1.00 80.31 416 ALA A CA 1
ATOM 3236 C C . ALA A 1 416 ? 29.574 9.061 -32.495 1.00 80.31 416 ALA A C 1
ATOM 3238 O O . ALA A 1 416 ? 30.753 9.231 -32.792 1.00 80.31 416 ALA A O 1
ATOM 3239 N N . ASP A 1 417 ? 28.993 7.871 -32.541 1.00 79.75 417 ASP A N 1
ATOM 3240 C CA . ASP A 1 417 ? 29.607 6.657 -33.052 1.00 79.75 417 ASP A CA 1
ATOM 3241 C C . ASP A 1 417 ? 29.233 6.523 -34.541 1.00 79.75 417 ASP A C 1
ATOM 3243 O O . ASP A 1 417 ? 28.152 6.023 -34.873 1.00 79.75 417 ASP A O 1
ATOM 3247 N N . PRO A 1 418 ? 30.078 7.003 -35.478 1.00 75.62 418 PRO A N 1
ATOM 3248 C CA . PRO A 1 418 ? 29.785 6.925 -36.911 1.00 75.62 418 PRO A CA 1
ATOM 3249 C C . PRO A 1 418 ? 29.742 5.475 -37.417 1.00 75.62 418 PRO A C 1
ATOM 3251 O O . PRO A 1 418 ? 29.194 5.198 -38.489 1.00 75.62 418 PRO A O 1
ATOM 3254 N N . ALA A 1 419 ? 30.310 4.543 -36.649 1.00 78.94 419 ALA A N 1
ATOM 3255 C CA . ALA A 1 419 ? 30.322 3.124 -36.944 1.00 78.94 419 ALA A CA 1
ATOM 3256 C C . ALA A 1 419 ? 29.137 2.378 -36.317 1.00 78.94 419 ALA A C 1
ATOM 3258 O O . ALA A 1 419 ? 29.044 1.174 -36.521 1.00 78.94 419 ALA A O 1
ATOM 3259 N N . PHE A 1 420 ? 28.206 3.059 -35.635 1.00 82.06 420 PHE A N 1
ATOM 3260 C CA . PHE A 1 420 ? 27.063 2.414 -34.990 1.00 82.06 420 PHE A CA 1
ATOM 3261 C C . PHE A 1 420 ? 26.298 1.490 -35.956 1.00 82.06 420 PHE A C 1
ATOM 3263 O O . PHE A 1 420 ? 25.866 1.902 -37.044 1.00 82.06 420 PHE A O 1
ATOM 3270 N N . ARG A 1 421 ? 26.110 0.232 -35.545 1.00 82.50 421 ARG A N 1
ATOM 3271 C CA . ARG A 1 421 ? 25.319 -0.791 -36.244 1.00 82.50 421 ARG A CA 1
ATOM 3272 C C . ARG A 1 421 ? 24.432 -1.497 -35.233 1.00 82.50 421 ARG A C 1
ATOM 3274 O O . ARG A 1 421 ? 24.931 -2.106 -34.293 1.00 82.50 421 ARG A O 1
ATOM 3281 N N . LEU A 1 422 ? 23.114 -1.444 -35.425 1.00 79.62 422 LEU A N 1
ATOM 3282 C CA . LEU A 1 422 ? 22.166 -2.037 -34.479 1.00 79.62 422 LEU A CA 1
ATOM 3283 C C . LEU A 1 422 ? 22.411 -3.541 -34.278 1.00 79.62 422 LEU A C 1
ATOM 3285 O O . LEU A 1 422 ? 22.215 -4.060 -33.186 1.00 79.62 422 LEU A O 1
ATOM 3289 N N . GLU A 1 423 ? 22.853 -4.230 -35.322 1.00 80.75 423 GLU A N 1
ATOM 3290 C CA . GLU A 1 423 ? 23.099 -5.672 -35.352 1.00 80.75 423 GLU A CA 1
ATOM 3291 C C . GLU A 1 423 ? 24.212 -6.101 -34.384 1.00 80.75 423 GLU A C 1
ATOM 3293 O O . GLU A 1 423 ? 24.229 -7.237 -33.923 1.00 80.75 423 GLU A O 1
ATOM 3298 N N . GLU A 1 424 ? 25.124 -5.190 -34.041 1.00 77.94 424 GLU A N 1
ATOM 3299 C CA . GLU A 1 424 ? 26.184 -5.442 -33.062 1.00 77.94 424 GLU A CA 1
ATOM 3300 C C . GLU A 1 424 ? 25.692 -5.287 -31.613 1.00 77.94 424 GLU A C 1
ATOM 3302 O O . GLU A 1 424 ? 26.292 -5.831 -30.682 1.00 77.94 424 GLU A O 1
ATOM 3307 N N . HIS A 1 425 ? 24.579 -4.572 -31.421 1.00 77.38 425 HIS A N 1
ATOM 3308 C CA . HIS A 1 425 ? 23.976 -4.324 -30.115 1.00 77.38 425 HIS A CA 1
ATOM 3309 C C . HIS A 1 425 ? 22.787 -5.244 -29.827 1.00 77.38 425 HIS A C 1
ATOM 3311 O O . HIS A 1 425 ? 22.598 -5.619 -28.675 1.00 77.38 425 HIS A O 1
ATOM 3317 N N . LEU A 1 426 ? 22.000 -5.627 -30.836 1.00 78.56 426 LEU A N 1
ATOM 3318 C CA . LEU A 1 426 ? 20.894 -6.579 -30.722 1.00 78.56 426 LEU A CA 1
ATOM 3319 C C . LEU A 1 426 ? 21.360 -7.968 -31.173 1.00 78.56 426 LEU A C 1
ATOM 3321 O O . LEU A 1 426 ? 21.387 -8.262 -32.365 1.00 78.56 426 LEU A O 1
ATOM 3325 N N . VAL A 1 427 ? 21.718 -8.819 -30.213 1.00 79.19 427 VAL A N 1
ATOM 3326 C CA . VAL A 1 427 ? 22.336 -10.126 -30.470 1.00 79.19 427 VAL A CA 1
ATOM 3327 C C . VAL A 1 427 ? 21.366 -11.252 -30.138 1.00 79.19 427 VAL A C 1
ATOM 3329 O O . VAL A 1 427 ? 20.823 -11.323 -29.040 1.00 79.19 427 VAL A O 1
ATOM 3332 N N . GLU A 1 428 ? 21.185 -12.194 -31.051 1.00 77.00 428 GLU A N 1
ATOM 3333 C CA . GLU A 1 428 ? 20.478 -13.435 -30.745 1.00 77.00 428 GLU A CA 1
ATOM 3334 C C . GLU A 1 428 ? 21.456 -14.506 -30.264 1.00 77.00 428 GLU A C 1
ATOM 3336 O O . GLU A 1 428 ? 22.546 -14.675 -30.815 1.00 77.00 428 GLU A O 1
ATOM 3341 N N . ARG A 1 429 ? 21.073 -15.247 -29.224 1.00 76.00 429 ARG A N 1
ATOM 3342 C CA . ARG A 1 429 ? 21.831 -16.384 -28.708 1.00 76.00 429 ARG A CA 1
ATOM 3343 C C . ARG A 1 429 ? 20.926 -17.585 -28.528 1.00 76.00 429 ARG A C 1
ATOM 3345 O O . ARG A 1 429 ? 19.834 -17.480 -27.979 1.00 76.00 429 ARG A O 1
ATOM 3352 N N . VAL A 1 430 ? 21.436 -18.740 -28.923 1.00 73.31 430 VAL A N 1
ATOM 3353 C CA . VAL A 1 430 ? 20.815 -20.036 -28.668 1.00 73.31 430 VAL A CA 1
ATOM 3354 C C . VAL A 1 430 ? 21.672 -20.752 -27.626 1.00 73.31 430 VAL A C 1
ATOM 3356 O O . VAL A 1 430 ? 22.885 -20.855 -27.800 1.00 73.31 430 VAL A O 1
ATOM 3359 N N . LEU A 1 431 ? 21.068 -21.173 -26.518 1.00 70.12 431 LEU A N 1
ATOM 3360 C CA . LEU A 1 431 ? 21.718 -21.982 -25.491 1.00 70.12 431 LEU A CA 1
ATOM 3361 C C . LEU A 1 431 ? 21.500 -23.460 -25.800 1.00 70.12 431 LEU A C 1
ATOM 3363 O O . LEU A 1 431 ? 20.367 -23.894 -26.008 1.00 70.12 431 LEU A O 1
ATOM 3367 N N . GLU A 1 432 ? 22.584 -24.229 -25.796 1.00 65.69 432 GLU A N 1
ATOM 3368 C CA . GLU A 1 432 ? 22.527 -25.673 -26.001 1.00 65.69 432 GLU A CA 1
ATOM 3369 C C . GLU A 1 432 ? 22.107 -26.376 -24.700 1.00 65.69 432 GLU A C 1
ATOM 3371 O O . GLU A 1 432 ? 22.789 -26.279 -23.679 1.00 65.69 432 GLU A O 1
ATOM 3376 N N . GLY A 1 433 ? 20.972 -27.082 -24.725 1.00 60.31 433 GLY A N 1
ATOM 3377 C CA . GLY A 1 433 ? 20.558 -28.005 -23.659 1.00 60.31 433 GLY A CA 1
ATOM 3378 C C . GLY A 1 433 ? 19.969 -27.393 -22.379 1.00 60.31 433 GLY A C 1
ATOM 3379 O O . GLY A 1 433 ? 19.832 -28.121 -21.395 1.00 60.31 433 GLY A O 1
ATOM 3380 N N . ALA A 1 434 ? 19.612 -26.105 -22.356 1.00 60.47 434 ALA A N 1
ATOM 3381 C CA . ALA A 1 434 ? 19.035 -25.458 -21.172 1.00 60.47 434 ALA A CA 1
ATOM 3382 C C . ALA A 1 434 ? 17.608 -25.964 -20.882 1.00 60.47 434 ALA A C 1
ATOM 3384 O O . ALA A 1 434 ? 16.736 -25.866 -21.736 1.00 60.47 434 ALA A O 1
ATOM 3385 N N . ARG A 1 435 ? 17.321 -26.450 -19.665 1.00 59.88 435 ARG A N 1
ATOM 3386 C CA . ARG A 1 435 ? 15.974 -26.905 -19.270 1.00 59.88 435 ARG A CA 1
ATOM 3387 C C . ARG A 1 435 ? 15.370 -25.996 -18.201 1.00 59.88 435 ARG A C 1
ATOM 3389 O O . ARG A 1 435 ? 15.427 -26.274 -17.006 1.00 59.88 435 ARG A O 1
ATOM 3396 N N . GLY A 1 436 ? 14.709 -24.929 -18.651 1.00 57.09 436 GLY A N 1
ATOM 3397 C CA . GLY A 1 436 ? 13.861 -24.071 -17.813 1.00 57.09 436 GLY A CA 1
ATOM 3398 C C . GLY A 1 436 ? 14.451 -22.702 -17.458 1.00 57.09 436 GLY A C 1
ATOM 3399 O O . GLY A 1 436 ? 15.595 -22.385 -17.773 1.00 57.09 436 GLY A O 1
ATOM 3400 N N . VAL A 1 437 ? 13.635 -21.867 -16.802 1.00 56.69 437 VAL A N 1
ATOM 3401 C CA . VAL A 1 437 ? 13.911 -20.437 -16.549 1.00 56.69 437 VAL A CA 1
ATOM 3402 C C . VAL A 1 437 ? 15.222 -20.202 -15.800 1.00 56.69 437 VAL A C 1
ATOM 3404 O O . VAL A 1 437 ? 15.993 -19.319 -16.164 1.00 56.69 437 VAL A O 1
ATOM 3407 N N . GLU A 1 438 ? 15.501 -20.988 -14.762 1.00 60.38 438 GLU A N 1
ATOM 3408 C CA . GLU A 1 438 ? 16.706 -20.807 -13.950 1.00 60.38 438 GLU A CA 1
ATOM 3409 C C . GLU A 1 438 ? 17.981 -21.100 -14.752 1.00 60.38 438 GLU A C 1
ATOM 3411 O O . GLU A 1 438 ? 18.960 -20.366 -14.648 1.00 60.38 438 GLU A O 1
ATOM 3416 N N . GLU A 1 439 ? 17.958 -22.119 -15.613 1.00 63.25 439 GLU A N 1
ATOM 3417 C CA . GLU A 1 439 ? 19.086 -22.464 -16.485 1.00 63.25 439 GLU A CA 1
ATOM 3418 C C . GLU A 1 439 ? 19.248 -21.486 -17.645 1.00 63.25 439 GLU A C 1
ATOM 3420 O O . GLU A 1 439 ? 20.365 -21.252 -18.091 1.00 63.25 439 GLU A O 1
ATOM 3425 N N . LEU A 1 440 ? 18.152 -20.874 -18.092 1.00 62.81 440 LEU A N 1
ATOM 3426 C CA . LEU A 1 440 ? 18.165 -19.838 -19.117 1.00 62.81 440 LEU A CA 1
ATOM 3427 C C . LEU A 1 440 ? 18.795 -18.533 -18.592 1.00 62.81 440 LEU A C 1
ATOM 3429 O O . LEU A 1 440 ? 19.503 -17.839 -19.322 1.00 62.81 440 LEU A O 1
ATOM 3433 N N . LEU A 1 441 ? 18.591 -18.222 -17.307 1.00 59.62 441 LEU A N 1
ATOM 3434 C CA . LEU A 1 441 ? 19.140 -17.032 -16.646 1.00 59.62 441 LEU A CA 1
ATOM 3435 C C . LEU A 1 441 ? 20.534 -17.265 -16.030 1.00 59.62 441 LEU A C 1
ATOM 3437 O O . LEU A 1 441 ? 21.291 -16.311 -15.845 1.00 59.62 441 LEU A O 1
ATOM 3441 N N . ARG A 1 442 ? 20.917 -18.515 -15.738 1.00 64.50 442 ARG A N 1
ATOM 3442 C CA . ARG A 1 442 ? 22.208 -18.870 -15.116 1.00 64.50 442 ARG A CA 1
ATOM 3443 C C . ARG A 1 442 ? 23.436 -18.398 -15.921 1.00 64.50 442 ARG A C 1
ATOM 3445 O O . ARG A 1 442 ? 24.328 -17.827 -15.297 1.00 64.50 442 ARG A O 1
ATOM 3452 N N . PRO A 1 443 ? 23.502 -18.522 -17.263 1.00 59.84 443 PRO A N 1
ATOM 3453 C CA . PRO A 1 443 ? 24.600 -17.977 -18.070 1.00 59.84 443 PRO A CA 1
ATOM 3454 C C . PRO A 1 443 ? 24.689 -16.447 -18.056 1.00 59.84 443 PRO A C 1
ATOM 3456 O O . PRO A 1 443 ? 25.748 -15.897 -18.358 1.00 59.84 443 PRO A O 1
ATOM 3459 N N . ALA A 1 444 ? 23.604 -15.744 -17.709 1.00 54.06 444 ALA A N 1
ATOM 3460 C CA . ALA A 1 444 ? 23.608 -14.288 -17.611 1.00 54.06 444 ALA A CA 1
ATOM 3461 C C . ALA A 1 444 ? 24.320 -13.795 -16.338 1.00 54.06 444 ALA A C 1
ATOM 3463 O O . ALA A 1 444 ? 24.877 -12.699 -16.349 1.00 54.06 444 ALA A O 1
ATOM 3464 N N . ALA A 1 445 ? 24.358 -14.598 -15.265 1.00 54.19 445 ALA A N 1
ATOM 3465 C CA . ALA A 1 445 ? 24.869 -14.173 -13.962 1.00 54.19 445 ALA A CA 1
ATOM 3466 C C . ALA A 1 445 ? 26.398 -13.937 -13.900 1.00 54.19 445 ALA A C 1
ATOM 3468 O O . ALA A 1 445 ? 26.800 -12.887 -13.400 1.00 54.19 445 ALA A O 1
ATOM 3469 N N . PRO A 1 446 ? 27.273 -14.811 -14.447 1.00 55.44 446 PRO A N 1
ATOM 3470 C CA . PRO A 1 446 ? 28.719 -14.555 -14.503 1.00 55.44 446 PRO A CA 1
ATOM 3471 C C . PRO A 1 446 ? 29.084 -13.359 -15.388 1.00 55.44 446 PRO A C 1
ATOM 3473 O O . PRO A 1 446 ? 30.159 -12.786 -15.247 1.00 55.44 446 PRO A O 1
ATOM 3476 N N . ARG A 1 447 ? 28.185 -12.985 -16.305 1.00 55.09 447 ARG A N 1
ATOM 3477 C CA . ARG A 1 447 ? 28.383 -11.917 -17.286 1.00 55.09 447 ARG A CA 1
ATOM 3478 C C . ARG A 1 447 ? 27.776 -10.572 -16.874 1.00 55.09 447 ARG A C 1
ATOM 3480 O O . ARG A 1 447 ? 27.886 -9.609 -17.625 1.00 55.09 447 ARG A O 1
ATOM 3487 N N . LEU A 1 448 ? 27.174 -10.484 -15.681 1.00 51.50 448 LEU A N 1
ATOM 3488 C CA . LEU A 1 448 ? 26.696 -9.233 -15.063 1.00 51.50 448 LEU A CA 1
ATOM 3489 C C . LEU A 1 448 ? 27.830 -8.229 -14.767 1.00 51.50 448 LEU A C 1
ATOM 3491 O O . LEU A 1 448 ? 27.550 -7.106 -14.368 1.00 51.50 448 LEU A O 1
ATOM 3495 N N . GLY A 1 449 ? 29.092 -8.622 -14.966 1.00 51.66 449 GLY A N 1
ATOM 3496 C CA . GLY A 1 449 ? 30.271 -7.761 -14.859 1.00 51.66 449 GLY A CA 1
ATOM 3497 C C . GLY A 1 449 ? 31.180 -7.788 -16.091 1.00 51.66 449 GLY A C 1
ATOM 3498 O O . GLY A 1 449 ? 32.345 -7.426 -15.963 1.00 51.66 449 GLY A O 1
ATOM 3499 N N . GLU A 1 450 ? 30.699 -8.254 -17.254 1.00 62.31 450 GLU A N 1
ATOM 3500 C CA . GLU A 1 450 ? 31.458 -8.125 -18.510 1.00 62.31 450 GLU A CA 1
ATOM 3501 C C . GLU A 1 450 ? 31.617 -6.642 -18.853 1.00 62.31 450 GLU A C 1
ATOM 3503 O O . GLU A 1 450 ? 30.620 -5.940 -18.995 1.00 62.31 450 GLU A O 1
ATOM 3508 N N . GLU A 1 451 ? 32.855 -6.169 -19.003 1.00 59.09 451 GLU A N 1
ATOM 3509 C CA . GLU A 1 451 ? 33.115 -4.791 -19.415 1.00 59.09 451 GLU A CA 1
ATOM 3510 C C . GLU A 1 451 ? 32.569 -4.542 -20.828 1.00 59.09 451 GLU A C 1
ATOM 3512 O O . GLU A 1 451 ? 32.767 -5.343 -21.748 1.00 59.09 451 GLU A O 1
ATOM 3517 N N . LEU A 1 452 ? 31.862 -3.425 -21.002 1.00 64.75 452 LEU A N 1
ATOM 3518 C CA . LEU A 1 452 ? 31.397 -2.977 -22.310 1.00 64.75 452 LEU A CA 1
ATOM 3519 C C . LEU A 1 452 ? 32.500 -2.151 -22.977 1.00 64.75 452 LEU A C 1
ATOM 3521 O O . LEU A 1 452 ? 33.192 -1.371 -22.324 1.00 64.75 452 LEU A O 1
ATOM 3525 N N . ASP A 1 453 ? 32.665 -2.325 -24.289 1.00 68.56 453 ASP A N 1
ATOM 3526 C CA . ASP A 1 453 ? 33.623 -1.540 -25.066 1.00 68.56 453 ASP A CA 1
ATOM 3527 C C . ASP A 1 453 ? 33.116 -0.101 -25.220 1.00 68.56 453 ASP A C 1
ATOM 3529 O O . ASP A 1 453 ? 32.302 0.208 -26.084 1.00 68.56 453 ASP A O 1
ATOM 3533 N N . TRP A 1 454 ? 33.613 0.774 -24.354 1.00 65.94 454 TRP A N 1
ATOM 3534 C CA . TRP A 1 454 ? 33.372 2.215 -24.326 1.00 65.94 454 TRP A CA 1
ATOM 3535 C C . TRP A 1 454 ? 33.801 2.985 -25.580 1.00 65.94 454 TRP A C 1
ATOM 3537 O O . TRP A 1 454 ? 33.356 4.116 -25.760 1.00 65.94 454 TRP A O 1
ATOM 3547 N N . ARG A 1 455 ? 34.621 2.386 -26.457 1.00 67.44 455 ARG A N 1
ATOM 3548 C CA . ARG A 1 455 ? 34.964 2.956 -27.773 1.00 67.44 455 ARG A CA 1
ATOM 3549 C C . ARG A 1 455 ? 33.837 2.790 -28.793 1.00 67.44 455 ARG A C 1
ATOM 3551 O O . ARG A 1 455 ? 33.930 3.303 -29.902 1.00 67.44 455 ARG A O 1
ATOM 3558 N N . ARG A 1 456 ? 32.792 2.052 -28.424 1.00 72.25 456 ARG A N 1
ATOM 3559 C CA . ARG A 1 456 ? 31.537 1.887 -29.156 1.00 72.25 456 ARG A CA 1
ATOM 3560 C C . ARG A 1 456 ? 30.388 2.315 -28.262 1.00 72.25 456 ARG A C 1
ATOM 3562 O O . ARG A 1 456 ? 30.579 2.560 -27.073 1.00 72.25 456 ARG A O 1
ATOM 3569 N N . SER A 1 457 ? 29.186 2.377 -28.824 1.00 76.44 457 SER A N 1
ATOM 3570 C CA . SER A 1 457 ? 27.974 2.627 -28.039 1.00 76.44 457 SER A CA 1
ATOM 3571 C C . SER A 1 457 ? 27.839 1.571 -26.913 1.00 76.44 457 SER A C 1
ATOM 3573 O O . SER A 1 457 ? 27.603 0.404 -27.222 1.00 76.44 457 SER A O 1
ATOM 3575 N N . PRO A 1 458 ? 28.019 1.902 -25.613 1.00 72.38 458 PRO A N 1
ATOM 3576 C CA . PRO A 1 458 ? 28.265 0.896 -24.561 1.00 72.38 458 PRO A CA 1
ATOM 3577 C C . PRO A 1 458 ? 27.020 0.122 -24.076 1.00 72.38 458 PRO A C 1
ATOM 3579 O O . PRO A 1 458 ? 26.749 0.006 -22.880 1.00 72.38 458 PRO A O 1
ATOM 3582 N N . TRP A 1 459 ? 26.220 -0.412 -24.993 1.00 74.50 459 TRP A N 1
ATOM 3583 C CA . TRP A 1 459 ? 25.021 -1.171 -24.676 1.00 74.50 459 TRP A CA 1
ATOM 3584 C C . TRP A 1 459 ? 24.884 -2.452 -25.488 1.00 74.50 459 TRP A C 1
ATOM 3586 O O . TRP A 1 459 ? 25.398 -2.566 -26.595 1.00 74.50 459 TRP A O 1
ATOM 3596 N N . ARG A 1 460 ? 24.160 -3.432 -24.946 1.00 77.00 460 ARG A N 1
ATOM 3597 C CA . ARG A 1 460 ? 23.822 -4.673 -25.644 1.00 77.00 460 ARG A CA 1
ATOM 3598 C C . ARG A 1 460 ? 22.476 -5.203 -25.169 1.00 77.00 460 ARG A C 1
ATOM 3600 O O . ARG A 1 460 ? 22.208 -5.228 -23.974 1.00 77.00 460 ARG A O 1
ATOM 3607 N N . LEU A 1 461 ? 21.651 -5.664 -26.094 1.00 74.75 461 LEU A N 1
ATOM 3608 C CA . LEU A 1 461 ? 20.448 -6.441 -25.841 1.00 74.75 461 LEU A CA 1
ATOM 3609 C C . LEU A 1 461 ? 20.622 -7.827 -26.457 1.00 74.75 461 LEU A C 1
ATOM 3611 O O . LEU A 1 461 ? 20.820 -7.958 -27.660 1.00 74.75 461 LEU A O 1
ATOM 3615 N N . GLU A 1 462 ? 20.526 -8.863 -25.638 1.00 76.31 462 GLU A N 1
ATOM 3616 C CA . GLU A 1 462 ? 20.595 -10.248 -26.070 1.00 76.31 462 GLU A CA 1
ATOM 3617 C C . GLU A 1 462 ? 19.238 -10.935 -25.937 1.00 76.31 462 GLU A C 1
ATOM 3619 O O . GLU A 1 462 ? 18.622 -10.921 -24.869 1.00 76.31 462 GLU A O 1
ATOM 3624 N N . VAL A 1 463 ? 18.797 -11.571 -27.017 1.00 75.50 463 VAL A N 1
ATOM 3625 C CA . VAL A 1 463 ? 17.628 -12.454 -27.034 1.00 75.50 463 VAL A CA 1
ATOM 3626 C C . VAL A 1 463 ? 18.131 -13.886 -26.918 1.00 75.50 463 VAL A C 1
ATOM 3628 O O . VAL A 1 463 ? 18.816 -14.377 -27.810 1.00 75.50 463 VAL A O 1
ATOM 3631 N N . ILE A 1 464 ? 17.816 -14.548 -25.811 1.00 74.62 464 ILE A N 1
ATOM 3632 C CA . ILE A 1 464 ? 18.305 -15.881 -25.459 1.00 74.62 464 ILE A CA 1
ATOM 3633 C C . ILE A 1 464 ? 17.191 -16.905 -25.697 1.00 74.62 464 ILE A C 1
ATOM 3635 O O . ILE A 1 464 ? 16.083 -16.759 -25.176 1.00 74.62 464 ILE A O 1
ATOM 3639 N N . ARG A 1 465 ? 17.498 -17.947 -26.472 1.00 71.38 465 ARG A N 1
ATOM 3640 C CA . ARG A 1 465 ? 16.586 -19.027 -26.875 1.00 71.38 465 ARG A CA 1
ATOM 3641 C C . ARG A 1 465 ? 17.137 -20.390 -26.462 1.00 71.38 465 ARG A C 1
ATOM 3643 O O . ARG A 1 465 ? 18.349 -20.547 -26.354 1.00 71.38 465 ARG A O 1
ATOM 3650 N N . ASP A 1 466 ? 16.260 -21.371 -26.295 1.00 67.12 466 ASP A N 1
ATOM 3651 C CA . ASP A 1 466 ? 16.628 -22.785 -26.142 1.00 67.12 466 ASP A CA 1
ATOM 3652 C C . ASP A 1 466 ? 16.718 -23.467 -27.525 1.00 67.12 466 ASP A C 1
ATOM 3654 O O . ASP A 1 466 ? 15.877 -23.231 -28.394 1.00 67.12 466 ASP A O 1
ATOM 3658 N N . GLN A 1 467 ? 17.759 -24.276 -27.747 1.00 57.28 467 GLN A N 1
ATOM 3659 C CA . GLN A 1 467 ? 18.062 -24.946 -29.018 1.00 57.28 467 GLN A CA 1
ATOM 3660 C C . GLN A 1 467 ? 17.075 -26.065 -29.374 1.00 57.28 467 GLN A C 1
ATOM 3662 O O . GLN A 1 467 ? 16.899 -26.353 -30.558 1.00 57.28 467 GLN A O 1
ATOM 3667 N N . GLN A 1 468 ? 16.467 -26.733 -28.386 1.00 56.44 468 GLN A N 1
ATOM 3668 C CA . GLN A 1 468 ? 15.753 -27.990 -28.650 1.00 56.44 468 GLN A CA 1
ATOM 3669 C C . GLN A 1 468 ? 14.305 -27.824 -29.123 1.00 56.44 468 GLN A C 1
ATOM 3671 O O . GLN A 1 468 ? 13.750 -28.789 -29.644 1.00 56.44 468 GLN A O 1
ATOM 3676 N N . ASP A 1 469 ? 13.711 -26.627 -29.034 1.00 51.31 469 ASP A N 1
ATOM 3677 C CA . ASP A 1 469 ? 12.414 -26.377 -29.668 1.00 51.31 469 ASP A CA 1
ATOM 3678 C C . ASP A 1 469 ? 12.188 -24.902 -30.069 1.00 51.31 469 ASP A C 1
ATOM 3680 O O . ASP A 1 469 ? 11.689 -24.096 -29.277 1.00 51.31 469 ASP A O 1
ATOM 3684 N N . PRO A 1 470 ? 12.502 -24.522 -31.320 1.00 49.09 470 PRO A N 1
ATOM 3685 C CA . PRO A 1 470 ? 12.223 -23.186 -31.846 1.00 49.09 470 PRO A CA 1
ATOM 3686 C C . PRO A 1 470 ? 10.727 -22.818 -31.872 1.00 49.09 470 PRO A C 1
ATOM 3688 O O . PRO A 1 470 ? 10.407 -21.632 -31.953 1.00 49.09 470 PRO A O 1
ATOM 3691 N N . ALA A 1 471 ? 9.824 -23.807 -31.824 1.00 44.62 471 ALA A N 1
ATOM 3692 C CA . ALA A 1 471 ? 8.373 -23.634 -31.914 1.00 44.62 471 ALA A CA 1
ATOM 3693 C C . ALA A 1 471 ? 7.641 -23.856 -30.572 1.00 44.62 471 ALA A C 1
ATOM 3695 O O . ALA A 1 471 ? 6.532 -23.351 -30.403 1.00 44.62 471 ALA A O 1
ATOM 3696 N N . ALA A 1 472 ? 8.250 -24.563 -29.612 1.00 45.12 472 ALA A N 1
ATOM 3697 C CA . ALA A 1 472 ? 7.678 -24.866 -28.296 1.00 45.12 472 ALA A CA 1
ATOM 3698 C C . ALA A 1 472 ? 8.537 -24.444 -27.094 1.00 45.12 472 ALA A C 1
ATOM 3700 O O . ALA A 1 472 ? 8.217 -24.821 -25.960 1.00 45.12 472 ALA A O 1
ATOM 3701 N N . ALA A 1 473 ? 9.580 -23.629 -27.294 1.00 50.34 473 ALA A N 1
ATOM 3702 C CA . ALA A 1 473 ? 10.252 -22.934 -26.201 1.00 50.34 473 ALA A CA 1
ATOM 3703 C C . ALA A 1 473 ? 9.209 -22.179 -25.356 1.00 50.34 473 ALA A C 1
ATOM 3705 O O . ALA A 1 473 ? 8.672 -21.145 -25.743 1.00 50.34 473 ALA A O 1
ATOM 3706 N N . ARG A 1 474 ? 8.897 -22.726 -24.178 1.00 48.22 474 ARG A N 1
ATOM 3707 C CA . ARG A 1 474 ? 7.972 -22.117 -23.209 1.00 48.22 474 ARG A CA 1
ATOM 3708 C C . ARG A 1 474 ? 8.562 -20.872 -22.545 1.00 48.22 474 ARG A C 1
ATOM 3710 O O . ARG A 1 474 ? 7.824 -20.141 -21.896 1.00 48.22 474 ARG A O 1
ATOM 3717 N N . PHE A 1 475 ? 9.876 -20.659 -22.676 1.00 51.47 475 PHE A N 1
ATOM 3718 C CA . PHE A 1 475 ? 10.609 -19.602 -21.990 1.00 51.47 475 PHE A CA 1
ATOM 3719 C C . PHE A 1 475 ? 11.671 -18.956 -22.888 1.00 51.47 475 PHE A C 1
ATOM 3721 O O . PHE A 1 475 ? 12.460 -19.659 -23.514 1.00 51.47 475 PHE A O 1
ATOM 3728 N N . PHE A 1 476 ? 11.716 -17.621 -22.910 1.00 59.06 476 PHE A N 1
ATOM 3729 C CA . PHE A 1 476 ? 12.745 -16.823 -23.597 1.00 59.06 476 PHE A CA 1
ATOM 3730 C C . PHE A 1 476 ? 13.461 -15.912 -22.614 1.00 59.06 476 PHE A C 1
ATOM 3732 O O . PHE A 1 476 ? 12.855 -15.451 -21.652 1.00 59.06 476 PHE A O 1
ATOM 3739 N N . GLY A 1 477 ? 14.734 -15.624 -22.871 1.00 59.69 477 GLY A N 1
ATOM 3740 C CA . GLY A 1 477 ? 15.515 -14.672 -22.089 1.00 59.69 477 GLY A CA 1
ATOM 3741 C C . GLY A 1 477 ? 15.688 -13.365 -22.828 1.00 59.69 477 GLY A C 1
ATOM 3742 O O . GLY A 1 477 ? 16.077 -13.367 -23.991 1.00 59.69 477 GLY A O 1
ATOM 3743 N N . LEU A 1 478 ? 15.487 -12.246 -22.148 1.00 61.38 478 LEU A N 1
ATOM 3744 C CA . LEU A 1 478 ? 16.060 -10.974 -22.577 1.00 61.38 478 LEU A CA 1
ATOM 3745 C C . LEU A 1 478 ? 17.152 -10.596 -21.592 1.00 61.38 478 LEU A C 1
ATOM 3747 O O . LEU A 1 478 ? 16.862 -10.446 -20.406 1.00 61.38 478 LEU A O 1
ATOM 3751 N N . ARG A 1 479 ? 18.387 -10.447 -22.074 1.00 66.94 479 ARG A N 1
ATOM 3752 C CA . ARG A 1 479 ? 19.501 -9.894 -21.304 1.00 66.94 479 ARG A CA 1
ATOM 3753 C C . ARG A 1 479 ? 19.848 -8.530 -21.854 1.00 66.94 479 ARG A C 1
ATOM 3755 O O . ARG A 1 479 ? 20.318 -8.411 -22.974 1.00 66.94 479 ARG A O 1
ATOM 3762 N N . LEU A 1 480 ? 19.668 -7.506 -21.052 1.00 66.25 480 LEU A N 1
ATOM 3763 C CA . LEU A 1 480 ? 20.086 -6.162 -21.398 1.00 66.25 480 LEU A CA 1
ATOM 3764 C C . LEU A 1 480 ? 21.324 -5.816 -20.583 1.00 66.25 480 LEU A C 1
ATOM 3766 O O . LEU A 1 480 ? 21.265 -5.984 -19.376 1.00 66.25 480 LEU A O 1
ATOM 3770 N N . CYS A 1 481 ? 22.403 -5.358 -21.209 1.00 64.38 481 CYS A N 1
ATOM 3771 C CA . CYS A 1 481 ? 23.651 -4.945 -20.569 1.00 64.38 481 CYS A CA 1
ATOM 3772 C C . CYS A 1 481 ? 23.959 -3.501 -20.949 1.00 64.38 481 CYS A C 1
ATOM 3774 O O . CYS A 1 481 ? 24.145 -3.224 -22.134 1.00 64.38 481 CYS A O 1
ATOM 3776 N N . TRP A 1 482 ? 24.060 -2.613 -19.963 1.00 67.56 482 TRP A N 1
ATOM 3777 C CA . TRP A 1 482 ? 24.374 -1.195 -20.150 1.00 67.56 482 TRP A CA 1
ATOM 3778 C C . TRP A 1 482 ? 25.457 -0.734 -19.196 1.00 67.56 482 TRP A C 1
ATOM 3780 O O . TRP A 1 482 ? 25.450 -1.125 -18.030 1.00 67.56 482 TRP A O 1
ATOM 3790 N N . ASP A 1 483 ? 26.344 0.140 -19.664 1.00 59.72 483 ASP A N 1
ATOM 3791 C CA . ASP A 1 483 ? 27.194 0.894 -18.752 1.00 59.72 483 ASP A CA 1
ATOM 3792 C C . ASP A 1 483 ? 26.320 1.928 -18.025 1.00 59.72 483 ASP A C 1
ATOM 3794 O O . ASP A 1 483 ? 25.577 2.674 -18.658 1.00 59.72 483 ASP A O 1
ATOM 3798 N N . HIS A 1 484 ? 26.378 1.984 -16.695 1.00 52.06 484 HIS A N 1
ATOM 3799 C CA . HIS A 1 484 ? 25.674 3.000 -15.900 1.00 52.06 484 HIS A CA 1
ATOM 3800 C C . HIS A 1 484 ? 25.945 4.457 -16.344 1.00 52.06 484 HIS A C 1
ATOM 3802 O O . HIS A 1 484 ? 25.118 5.330 -16.096 1.00 52.06 484 HIS A O 1
ATOM 3808 N N . ALA A 1 485 ? 27.076 4.715 -17.012 1.00 46.31 485 ALA A N 1
ATOM 3809 C CA . ALA A 1 485 ? 27.454 6.006 -17.578 1.00 46.31 485 ALA A CA 1
ATOM 3810 C C . ALA A 1 485 ? 26.555 6.454 -18.735 1.00 46.31 485 ALA A C 1
ATOM 3812 O O . ALA A 1 485 ? 26.391 7.648 -18.962 1.00 46.31 485 ALA A O 1
ATOM 3813 N N . LEU A 1 486 ? 25.989 5.496 -19.477 1.00 45.31 486 LEU A N 1
ATOM 3814 C CA . LEU A 1 486 ? 25.312 5.705 -20.761 1.00 45.31 486 LEU A CA 1
ATOM 3815 C C . LEU A 1 486 ? 23.963 6.394 -20.688 1.00 45.31 486 LEU A C 1
ATOM 3817 O O . LEU A 1 486 ? 23.336 6.675 -21.710 1.00 45.31 486 LEU A O 1
ATOM 3821 N N . THR A 1 487 ? 23.462 6.587 -19.483 1.00 44.56 487 THR A N 1
ATOM 3822 C CA . THR A 1 487 ? 22.072 6.922 -19.306 1.00 44.56 487 THR A CA 1
ATOM 3823 C C . THR A 1 487 ? 22.029 8.187 -18.494 1.00 44.56 487 THR A C 1
ATOM 3825 O O . THR A 1 487 ? 22.338 8.188 -17.307 1.00 44.56 487 THR A O 1
ATOM 3828 N N . ASP A 1 488 ? 21.492 9.234 -19.095 1.00 45.84 488 ASP A N 1
ATOM 3829 C CA . ASP A 1 488 ? 20.760 10.276 -18.375 1.00 45.84 488 ASP A CA 1
ATOM 3830 C C . ASP A 1 488 ? 19.544 9.715 -17.593 1.00 45.84 488 ASP A C 1
ATOM 3832 O O . ASP A 1 488 ? 18.592 10.437 -17.318 1.00 45.84 488 ASP A O 1
ATOM 3836 N N . MET A 1 489 ? 19.540 8.415 -17.265 1.00 46.03 489 MET A N 1
ATOM 3837 C CA . MET A 1 489 ? 18.439 7.543 -16.858 1.00 46.03 489 MET A CA 1
ATOM 3838 C C . MET A 1 489 ? 17.269 7.506 -17.860 1.00 46.03 489 MET A C 1
ATOM 3840 O O . MET A 1 489 ? 16.704 6.440 -18.083 1.00 46.03 489 MET A O 1
ATOM 3844 N N . GLU A 1 490 ? 16.984 8.606 -18.557 1.00 43.00 490 GLU A N 1
ATOM 3845 C CA . GLU A 1 490 ? 15.932 8.804 -19.550 1.00 43.00 490 GLU A CA 1
ATOM 3846 C C . GLU A 1 490 ? 16.113 7.956 -20.819 1.00 43.00 490 GLU A C 1
ATOM 3848 O O . GLU A 1 490 ? 15.156 7.314 -21.250 1.00 43.00 490 GLU A O 1
ATOM 3853 N N . GLY A 1 491 ? 17.317 7.867 -21.393 1.00 44.84 491 GLY A N 1
ATOM 3854 C CA . GLY A 1 491 ? 17.593 7.042 -22.578 1.00 44.84 491 GLY A CA 1
ATOM 3855 C C . GLY A 1 491 ? 17.453 5.536 -22.320 1.00 44.84 491 GLY A C 1
ATOM 3856 O O . GLY A 1 491 ? 16.873 4.813 -23.131 1.00 44.84 491 GLY A O 1
ATOM 3857 N N . MET A 1 492 ? 17.900 5.068 -21.150 1.00 50.34 492 MET A N 1
ATOM 3858 C CA . MET A 1 492 ? 17.685 3.689 -20.682 1.00 50.34 492 MET A CA 1
ATOM 3859 C C . MET A 1 492 ? 16.212 3.417 -20.411 1.00 50.34 492 MET A C 1
ATOM 3861 O O . MET A 1 492 ? 15.677 2.359 -20.746 1.00 50.34 492 MET A O 1
ATOM 3865 N N . TYR A 1 493 ? 15.550 4.385 -19.790 1.00 48.03 493 TYR A N 1
ATOM 3866 C CA . TYR A 1 493 ? 14.142 4.303 -19.484 1.00 48.03 493 TYR A CA 1
ATOM 3867 C C . TYR A 1 493 ? 13.335 4.168 -20.783 1.00 48.03 493 TYR A C 1
ATOM 3869 O O . TYR A 1 493 ? 12.697 3.142 -21.000 1.00 48.03 493 TYR A O 1
ATOM 3877 N N . LEU A 1 494 ? 13.481 5.104 -21.724 1.00 48.38 494 LEU A N 1
ATOM 3878 C CA . LEU A 1 494 ? 12.905 5.049 -23.075 1.00 48.38 494 LEU A CA 1
ATOM 3879 C C . LEU A 1 494 ? 13.162 3.713 -23.785 1.00 48.38 494 LEU A C 1
ATOM 3881 O O . LEU A 1 494 ? 12.277 3.188 -24.468 1.00 48.38 494 LEU A O 1
ATOM 3885 N N . ALA A 1 495 ? 14.357 3.153 -23.603 1.00 49.00 495 ALA A N 1
ATOM 3886 C CA . ALA A 1 495 ? 14.781 1.932 -24.260 1.00 49.00 495 ALA A CA 1
ATOM 3887 C C . ALA A 1 495 ? 14.045 0.689 -23.778 1.00 49.00 495 ALA A C 1
ATOM 3889 O O . ALA A 1 495 ? 13.423 -0.014 -24.575 1.00 49.00 495 ALA A O 1
ATOM 3890 N N . LEU A 1 496 ? 14.038 0.451 -22.470 1.00 50.53 496 LEU A N 1
ATOM 3891 C CA . LEU A 1 496 ? 13.293 -0.655 -21.869 1.00 50.53 496 LEU A CA 1
ATOM 3892 C C . LEU A 1 496 ? 11.785 -0.552 -22.115 1.00 50.53 496 LEU A C 1
ATOM 3894 O O . LEU A 1 496 ? 11.099 -1.563 -22.273 1.00 50.53 496 LEU A O 1
ATOM 3898 N N . LEU A 1 497 ? 11.278 0.675 -22.186 1.00 47.62 497 LEU A N 1
ATOM 3899 C CA . LEU A 1 497 ? 9.879 0.968 -22.453 1.00 47.62 497 LEU A CA 1
ATOM 3900 C C . LEU A 1 497 ? 9.425 0.623 -23.867 1.00 47.62 497 LEU A C 1
ATOM 3902 O O . LEU A 1 497 ? 8.357 0.029 -24.039 1.00 47.62 497 LEU A O 1
ATOM 3906 N N . ARG A 1 498 ? 10.229 0.954 -24.879 1.00 49.81 498 ARG A N 1
ATOM 3907 C CA . ARG A 1 498 ? 9.923 0.607 -26.272 1.00 49.81 498 ARG A CA 1
ATOM 3908 C C . ARG A 1 498 ? 10.129 -0.872 -26.557 1.00 49.81 498 ARG A C 1
ATOM 3910 O O . ARG A 1 498 ? 9.294 -1.449 -27.240 1.00 49.81 498 ARG A O 1
ATOM 3917 N N . LEU A 1 499 ? 11.144 -1.495 -25.956 1.00 47.31 499 LEU A N 1
ATOM 3918 C CA . LEU A 1 499 ? 11.332 -2.950 -25.981 1.00 47.31 499 LEU A CA 1
ATOM 3919 C C . LEU A 1 499 ? 10.108 -3.698 -25.431 1.00 47.31 499 LEU A C 1
ATOM 3921 O O . LEU A 1 499 ? 9.690 -4.709 -25.991 1.00 47.31 499 LEU A O 1
ATOM 3925 N N . GLY A 1 500 ? 9.479 -3.167 -24.378 1.00 40.12 500 GLY A N 1
ATOM 3926 C CA . GLY A 1 500 ? 8.164 -3.623 -23.921 1.00 40.12 500 GLY A CA 1
ATOM 3927 C C . GLY A 1 500 ? 7.087 -3.476 -24.995 1.00 40.12 500 GLY A C 1
ATOM 3928 O O . GLY A 1 500 ? 6.366 -4.426 -25.283 1.00 40.12 500 GLY A O 1
ATOM 3929 N N . GLY A 1 501 ? 6.993 -2.295 -25.609 1.00 37.22 501 GLY A N 1
ATOM 3930 C CA . GLY A 1 501 ? 5.998 -1.977 -26.637 1.00 37.22 501 GLY A CA 1
ATOM 3931 C C . GLY A 1 501 ? 6.128 -2.755 -27.950 1.00 37.22 501 GLY A C 1
ATOM 3932 O O . GLY A 1 501 ? 5.129 -2.876 -28.656 1.00 37.22 501 GLY A O 1
ATOM 3933 N N . THR A 1 502 ? 7.309 -3.287 -28.269 1.00 36.72 502 THR A N 1
ATOM 3934 C CA . THR A 1 502 ? 7.593 -3.965 -29.540 1.00 36.72 502 THR A CA 1
ATOM 3935 C C . THR A 1 502 ? 7.902 -5.453 -29.425 1.00 36.72 502 THR A C 1
ATOM 3937 O O . THR A 1 502 ? 8.393 -6.053 -30.365 1.00 36.72 502 THR A O 1
ATOM 3940 N N . THR A 1 503 ? 7.624 -6.090 -28.293 1.00 31.92 503 THR A N 1
ATOM 3941 C CA . THR A 1 503 ? 7.750 -7.554 -28.170 1.00 31.92 503 THR A CA 1
ATOM 3942 C C . THR A 1 503 ? 6.442 -8.316 -28.407 1.00 31.92 503 THR A C 1
ATOM 3944 O O . THR A 1 503 ? 6.469 -9.541 -28.306 1.00 31.92 503 THR A O 1
ATOM 3947 N N . CYS A 1 504 ? 5.322 -7.644 -28.728 1.00 28.86 504 CYS A N 1
ATOM 3948 C CA . CYS A 1 504 ? 4.033 -8.284 -29.048 1.00 28.86 504 CYS A CA 1
ATOM 3949 C C . CYS A 1 504 ? 3.107 -7.409 -29.931 1.00 28.86 504 CYS A C 1
ATOM 3951 O O . CYS A 1 504 ? 2.351 -6.580 -29.405 1.00 28.86 504 CYS A O 1
ATOM 3953 N N . ILE A 1 505 ? 3.110 -7.659 -31.240 1.00 26.73 505 ILE A N 1
ATOM 3954 C CA . ILE A 1 505 ? 1.914 -7.996 -32.030 1.00 26.73 505 ILE A CA 1
ATOM 3955 C C . ILE A 1 505 ? 1.619 -9.481 -31.814 1.00 26.73 505 ILE A C 1
ATOM 3957 O O . ILE A 1 505 ? 2.583 -10.276 -31.726 1.00 26.73 505 ILE A O 1
#